Protein AF-C0BL81-F1 (afdb_monomer_lite)

pLDDT: mean 87.11, std 13.03, range [29.03, 98.69]

Secondary structure (DSSP, 8-state):
--GGGS--------------TT-EEEEE-SS-EEEEEEETTEEEEEETTEEEETTEEEE--SS--EEEE-TTSSEEEEEETTEEEEEETTTTEEEEEE----SGGGS-EEEEEE-SSSS-EEEEETT--EEEEE-SSSS-EEEEPP-SS--SEEEEETTTTEEEEEETTEEEEEETTTTEEEEEEE-SS-EEEEEEETTTTEEEEEETTSEEEEEETTSS-EEEEEE--SS-EEEEEE-SSSSEEEEEETTSEEEEEETTTTEEEEEEE-SSS--EEEEEEEGGGTEEEEEEE-SSSEEEEEEGGGSPP-HHHHHHHHHHHHHHHHTSPPTT--HHHHHHHS-HHHHHHHHHHHHHHHHHHHHHTT-----EEEEETTEEEEE-TTSPPEEEE-SS--S--TT-EEEEEEEEE-TTS-EEEEEEEEEETTEEEEEES-HHHHHHHHHHHHHHHHHHHHHHHHHHHHHHHHHHHHHHHTTTTTTEEEEEEEEEEEEE-TTS-EEEEEEEEEEEEEPPPTTSS--SSPPTT---GGG-HHHHHHHHHHHHHIIIIIGGG--TT-EEEEEEEEEE-S---SSPBP---TT--EEEEEEEETTEEEEEEE-TTT-B-SHHHHHHHHHHHHHHHHHHH--TTTTSEEEEEEEEEE-SS-SGGGS-EEEEEEE--TT--

Radius of gyration: 46.34 Å; chains: 1; bounding box: 91×60×132 Å

Foldseek 3Di:
DPPVVVPPDPPPPPLLPLPDLPDKDKDFEPFAFPDWEDDFQQIWTFGQQAIDRRRHGLDGAPGTKEKYAALVNQWIWMAGNQWIWIAGSPVSGTPDGDPPNPVCVVWAWDYWAALNRRQWIWTATPQQWIWIWGPPDPHTDIGTADDPDRFPDWYHANVVSWIFTDDFQATWTADRVVSDIGHADGHPFGFQEWDADNPQQWIWTWTQCQWIWIAGVRNPDTPDIDRDDRGTWNEWDDDNFAQWIWTWGQQQWIWIARNLQRDTPDIDRDAHGTKYWDKRDDPVVLWIWIWIHHRHRIIIIGGCSSPDGQLVSVLVVQLVVVLVVQLDQDDPHDPVNSPVCPDPVNNVVSSVVSSQVSQQVVVVSQFVQDWDWDDDQFWIWTDTPPADIDTAGDPDGDPDCVQKDWPDWTWDQDSSRGIHTAWTWIQDPVGIRIDGPPPVVVVVVSVVVVVVVVVVQVVLQVVLQVLQVVLQVVCVVVCVQVQKDKDKHKHWDFDADPVRDTFIKIKIKIWMFGDDDPVDNDTLFADPLDQQQVNRNRSVSRVVSVVVSCVPPVLVLLDFAWEKEKEKWFFDEPDFDPDARADPCPVHFAFQPWAAEVNHTGGDGDDRVRHHHGQQSSSQSNRVNSVVCPVPPDPSNVRYNYHYHYYYYYDPHDDRRRRIMMIMMMGIRSVVD

Sequence (673 aa):
MKLKYYALFFFTTISIKAISQEDYQKNKLESKINGAANYSYQMFFSAEEGVYYHKSLVQDSKTPANVQVSPLGTETIYIADGDVFIYDNYNFEVLLKDKIKLKLKEDPVVNIINNGDGSSYFILTKNGHLYKANTVKKDVEIVKLITSKPISLMAWNANKNLFVAANKNELFFYDPKKQEEIEGVILTENIISLSVNDKDFEILLGLENGELRVLNQSLNKTILSKRLSATPLTAVLVDPLDHYIYAGDTQGRLYTYDRLKENIYLDREIHDGAVTLNGIYQPNRGKKYLITTGNDNYYKVFNTSRLEPNYLRIVNIETTKIRENFVKIRLNESTVSYDKRVTFDNIKSLSEATRTVVVDSLAKTKSALKPELSLNDKSITLNIAPFPTAEIPLFTPLKSLDGVKLSSVHFQLEADNTFSISDAIFSSPKGEIKYSTDKKAMAAYEEEISLAISKEIANKEAEIKNTLSAIVEKLKSNGQLNGVELSATATLKKEKDQNGEDELNLYASFLSKGTQLITAMTSSDYPPGKYNFNEAPAAVTLIDFFLETTKTNLNEYLTPGRKVTFNITGGTDKSGIAKAISYKNEFGPFKNFPFYFQGELSGLNMDESTGITLNSQLGFMRTYGVRDYLENNTTLFNETNNTFVHFSEQADQVGPQFRTIKLELVIHGVDKL

Structure (mmCIF, N/CA/C/O backbone):
data_AF-C0BL81-F1
#
_entry.id   AF-C0BL81-F1
#
loop_
_atom_site.group_PDB
_atom_site.id
_atom_site.type_symbol
_atom_site.label_atom_id
_atom_site.label_alt_id
_atom_site.label_comp_id
_atom_site.label_asym_id
_atom_site.label_entity_id
_atom_site.label_seq_id
_atom_site.pdbx_PDB_ins_code
_atom_site.Cartn_x
_atom_site.Cartn_y
_atom_site.Cartn_z
_atom_site.occupancy
_atom_site.B_iso_or_equiv
_atom_site.auth_seq_id
_atom_site.auth_comp_id
_atom_site.auth_asym_id
_atom_site.auth_atom_id
_atom_site.pdbx_PDB_model_num
ATOM 1 N N . MET A 1 1 ? -17.358 23.735 5.886 1.00 34.22 1 MET A N 1
ATOM 2 C CA . MET A 1 1 ? -17.346 24.257 4.497 1.00 34.22 1 MET A CA 1
ATOM 3 C C . MET A 1 1 ? -17.815 23.137 3.570 1.00 34.22 1 MET A C 1
ATOM 5 O O . MET A 1 1 ? -17.276 22.045 3.659 1.00 34.22 1 MET A O 1
ATOM 9 N N . LYS A 1 2 ? -18.898 23.331 2.799 1.00 29.03 2 LYS A N 1
ATOM 10 C CA . LYS A 1 2 ? -19.585 22.254 2.052 1.00 29.03 2 LYS A CA 1
ATOM 11 C C . LYS A 1 2 ? -18.702 21.709 0.914 1.00 29.03 2 LYS A C 1
ATOM 13 O O . LYS A 1 2 ? -18.766 22.196 -0.208 1.00 29.03 2 LYS A O 1
ATOM 18 N N . LEU A 1 3 ? -17.935 20.658 1.216 1.00 32.38 3 LEU A N 1
ATOM 19 C CA . LEU A 1 3 ? -17.126 19.856 0.283 1.00 32.38 3 LEU A CA 1
ATOM 20 C C . LEU A 1 3 ? -17.974 19.142 -0.798 1.00 32.38 3 LEU A C 1
ATOM 22 O O . LEU A 1 3 ? -17.443 18.670 -1.797 1.00 32.38 3 LEU A O 1
ATOM 26 N N . LYS A 1 4 ? -19.309 19.120 -0.632 1.00 29.17 4 LYS A N 1
ATOM 27 C CA . LYS A 1 4 ? -20.283 18.468 -1.527 1.00 29.17 4 LYS A CA 1
ATOM 28 C C . LYS A 1 4 ? -20.257 18.952 -2.987 1.00 29.17 4 LYS A C 1
ATOM 30 O O . LYS A 1 4 ? -20.799 18.259 -3.836 1.00 29.17 4 LYS A O 1
ATOM 35 N N . TYR A 1 5 ? -19.637 20.093 -3.295 1.00 31.97 5 TYR A N 1
ATOM 36 C CA . TYR A 1 5 ? -19.626 20.648 -4.656 1.00 31.97 5 TYR A CA 1
ATOM 37 C C . TYR A 1 5 ? -18.406 20.273 -5.513 1.00 31.97 5 TYR A C 1
ATOM 39 O O . TYR A 1 5 ? -18.428 20.547 -6.707 1.00 31.97 5 TYR A O 1
ATOM 47 N N . TYR A 1 6 ? -17.378 19.614 -4.960 1.00 35.16 6 TYR A N 1
ATOM 48 C CA . TYR A 1 6 ? -16.231 19.127 -5.753 1.00 35.16 6 TYR A CA 1
ATOM 49 C C . TYR A 1 6 ? -16.319 17.637 -6.126 1.00 35.16 6 TYR A C 1
ATOM 51 O O . TYR A 1 6 ? -15.461 17.137 -6.843 1.00 35.16 6 TYR A O 1
ATOM 59 N N . ALA A 1 7 ? -17.372 16.937 -5.694 1.00 31.17 7 ALA A N 1
ATOM 60 C CA . ALA A 1 7 ? -17.584 15.510 -5.951 1.00 31.17 7 ALA A CA 1
ATOM 61 C C . ALA A 1 7 ? -18.467 15.222 -7.185 1.00 31.17 7 ALA A C 1
ATOM 63 O O . ALA A 1 7 ? -19.101 14.170 -7.256 1.00 31.17 7 ALA A O 1
ATOM 64 N N . LEU A 1 8 ? -18.561 16.150 -8.146 1.00 32.75 8 LEU A N 1
ATOM 65 C CA . LEU A 1 8 ? -19.380 15.962 -9.345 1.00 32.75 8 LEU A CA 1
ATOM 66 C C . LEU A 1 8 ? -18.491 15.672 -10.564 1.00 32.75 8 LEU A C 1
ATOM 68 O O . LEU A 1 8 ? -17.681 16.508 -10.950 1.00 32.75 8 LEU A O 1
ATOM 72 N N . PHE A 1 9 ? -18.715 14.495 -11.159 1.00 32.09 9 PHE A N 1
ATOM 73 C CA . PHE A 1 9 ? -18.068 13.904 -12.342 1.00 32.09 9 PHE A CA 1
ATOM 74 C C . PHE A 1 9 ? -16.713 13.202 -12.144 1.00 32.09 9 PHE A C 1
ATOM 76 O O . PHE A 1 9 ? -15.709 13.564 -12.745 1.00 32.09 9 PHE A O 1
ATOM 83 N N . PHE A 1 10 ? -16.732 12.073 -11.431 1.00 39.81 10 PHE A N 1
ATOM 84 C CA . PHE A 1 10 ? -15.852 10.939 -11.749 1.00 39.81 10 PHE A CA 1
ATOM 85 C C . PHE A 1 10 ? -16.704 9.708 -12.080 1.00 39.81 10 PHE A C 1
ATOM 87 O O . PHE A 1 10 ? -16.818 8.762 -11.312 1.00 39.81 10 PHE A O 1
ATOM 94 N N . PHE A 1 11 ? -17.342 9.747 -13.249 1.00 31.84 11 PHE A N 1
ATOM 95 C CA . PHE A 1 11 ? -17.766 8.545 -13.963 1.00 31.84 11 PHE A CA 1
ATOM 96 C C . PHE A 1 11 ? -16.969 8.496 -15.264 1.00 31.84 11 PHE A C 1
ATOM 98 O O . PHE A 1 11 ? -17.466 8.823 -16.337 1.00 31.84 11 PHE A O 1
ATOM 105 N N . THR A 1 12 ? -15.703 8.102 -15.176 1.00 31.53 12 THR A N 1
ATOM 106 C CA . THR A 1 12 ? -15.119 7.347 -16.278 1.00 31.53 12 THR A CA 1
ATOM 107 C C . THR A 1 12 ? -15.377 5.893 -15.942 1.00 31.53 12 THR A C 1
ATOM 109 O O . THR A 1 12 ? -14.805 5.330 -15.013 1.00 31.53 12 THR A O 1
ATOM 112 N N . THR A 1 13 ? -16.303 5.281 -16.674 1.00 30.77 13 THR A N 1
ATOM 113 C CA . THR A 1 13 ? -16.424 3.829 -16.753 1.00 30.77 13 THR A CA 1
ATOM 114 C C . THR A 1 13 ? -15.121 3.292 -17.340 1.00 30.77 13 THR A C 1
ATOM 116 O O . THR A 1 13 ? -15.028 3.016 -18.534 1.00 30.77 13 THR A O 1
ATOM 119 N N . ILE A 1 14 ? -14.080 3.173 -16.518 1.00 35.03 14 ILE A N 1
ATOM 120 C CA . ILE A 1 14 ? -12.955 2.306 -16.826 1.00 35.03 14 ILE A CA 1
ATOM 121 C C . ILE A 1 14 ? -13.472 0.912 -16.509 1.00 35.03 14 ILE A C 1
ATOM 123 O O . ILE A 1 14 ? -13.276 0.368 -15.427 1.00 35.03 14 ILE A O 1
ATOM 127 N N . SER A 1 15 ? -14.215 0.347 -17.455 1.00 30.30 15 SER A N 1
ATOM 128 C CA . SER A 1 15 ? -14.421 -1.088 -17.497 1.00 30.30 15 SER A CA 1
ATOM 129 C C . SER A 1 15 ? -13.041 -1.697 -17.732 1.00 30.30 15 SER A C 1
ATOM 131 O O . SER A 1 15 ? -12.622 -1.867 -18.877 1.00 30.30 15 SER A O 1
ATOM 133 N N . ILE A 1 16 ? -12.297 -1.980 -16.659 1.00 38.25 16 ILE A N 1
ATOM 134 C CA . ILE A 1 16 ? -11.111 -2.829 -16.730 1.00 38.25 16 ILE A CA 1
ATOM 135 C C . ILE A 1 16 ? -11.647 -4.238 -16.980 1.00 38.25 16 ILE A C 1
ATOM 137 O O . ILE A 1 16 ? -11.736 -5.068 -16.082 1.00 38.25 16 ILE A O 1
ATOM 141 N N . LYS A 1 17 ? -12.055 -4.526 -18.222 1.00 33.34 17 LYS A N 1
ATOM 142 C CA . LYS A 1 17 ? -11.943 -5.898 -18.696 1.00 33.34 17 LYS A CA 1
ATOM 143 C C . LYS A 1 17 ? -10.445 -6.150 -18.705 1.00 33.34 17 LYS A C 1
ATOM 145 O O . LYS A 1 17 ? -9.745 -5.617 -19.565 1.00 33.34 17 LYS A O 1
ATOM 150 N N . ALA A 1 18 ? -9.965 -6.873 -17.696 1.00 34.56 18 ALA A N 1
ATOM 151 C CA . ALA A 1 18 ? -8.647 -7.473 -17.714 1.00 34.56 18 ALA A CA 1
ATOM 152 C C . ALA A 1 18 ? -8.612 -8.382 -18.945 1.00 34.56 18 ALA A C 1
ATOM 154 O O . ALA A 1 18 ? -9.089 -9.510 -18.921 1.00 34.56 18 ALA A O 1
ATOM 155 N N . ILE A 1 19 ? -8.169 -7.830 -20.068 1.00 38.59 19 ILE A N 1
ATOM 156 C CA . ILE A 1 19 ? -7.766 -8.634 -21.205 1.00 38.59 19 ILE A CA 1
ATOM 157 C C . ILE A 1 19 ? -6.298 -8.875 -20.928 1.00 38.59 19 ILE A C 1
ATOM 159 O O . ILE A 1 19 ? -5.520 -7.919 -20.840 1.00 38.59 19 ILE A O 1
ATOM 163 N N . SER A 1 20 ? -5.985 -10.138 -20.672 1.00 46.28 20 SER A N 1
ATOM 164 C CA . SER A 1 20 ? -4.640 -10.612 -20.403 1.00 46.28 20 SER A CA 1
ATOM 165 C C . SER A 1 20 ? -3.685 -10.109 -21.491 1.00 46.28 20 SER A C 1
ATOM 167 O O . SER A 1 20 ? -4.079 -9.832 -22.628 1.00 46.28 20 SER A O 1
ATOM 169 N N . GLN A 1 21 ? -2.395 -10.026 -21.167 1.00 52.06 21 GLN A N 1
ATOM 170 C CA . GLN A 1 21 ? -1.319 -9.779 -22.138 1.00 52.06 21 GLN A CA 1
ATOM 171 C C . GLN A 1 21 ? -1.241 -10.885 -23.228 1.00 52.06 21 GLN A C 1
ATOM 173 O O . GLN A 1 21 ? -0.285 -10.939 -23.990 1.00 52.06 21 GLN A O 1
ATOM 178 N N . GLU A 1 22 ? -2.222 -11.790 -23.314 1.00 54.94 22 GLU A N 1
ATOM 179 C CA . GLU A 1 22 ? -2.262 -12.912 -24.249 1.00 54.94 22 GLU A CA 1
ATOM 180 C C . GLU A 1 22 ? -2.632 -12.502 -25.678 1.00 54.94 22 GLU A C 1
ATOM 182 O O . GLU A 1 22 ? -2.241 -13.200 -26.613 1.00 54.94 22 GLU A O 1
ATOM 187 N N . ASP A 1 23 ? -3.301 -11.361 -25.866 1.00 67.50 23 ASP A N 1
ATOM 188 C CA . ASP A 1 23 ? -3.628 -10.835 -27.193 1.00 67.50 23 ASP A CA 1
ATOM 189 C C . ASP A 1 23 ? -2.434 -10.061 -27.773 1.00 67.50 23 ASP A C 1
ATOM 191 O O . ASP A 1 23 ? -2.264 -8.859 -27.532 1.00 67.50 23 ASP A O 1
ATOM 195 N N . TYR A 1 24 ? -1.607 -10.743 -28.569 1.00 79.50 24 TYR A N 1
ATOM 196 C CA . TYR A 1 24 ? -0.565 -10.106 -29.374 1.00 79.50 24 TYR A CA 1
ATOM 197 C C . TYR A 1 24 ? -0.865 -10.187 -30.868 1.00 79.50 24 TYR A C 1
ATOM 199 O O . TYR A 1 24 ? -1.422 -11.160 -31.376 1.00 79.50 24 TYR A O 1
ATOM 207 N N . GLN A 1 25 ? -0.437 -9.163 -31.604 1.00 87.19 25 GLN A N 1
ATOM 208 C CA . GLN A 1 25 ? -0.444 -9.205 -33.063 1.00 87.19 25 GLN A CA 1
ATOM 209 C C . GLN A 1 25 ? 0.851 -9.843 -33.562 1.00 87.19 25 GLN A C 1
ATOM 211 O O . GLN A 1 25 ? 1.934 -9.300 -33.336 1.00 87.19 25 GLN A O 1
ATOM 216 N N . LYS A 1 26 ? 0.737 -10.987 -34.247 1.00 90.31 26 LYS A N 1
ATOM 217 C CA . LYS A 1 26 ? 1.854 -11.675 -34.907 1.00 90.31 26 LYS A CA 1
ATOM 218 C C . LYS A 1 26 ? 2.019 -11.151 -36.329 1.00 90.31 26 LYS A C 1
ATOM 220 O O . LYS A 1 26 ? 1.076 -11.188 -37.117 1.00 90.31 26 LYS A O 1
ATOM 225 N N . ASN A 1 27 ? 3.219 -10.707 -36.674 1.00 91.81 27 ASN A N 1
ATOM 226 C CA . ASN A 1 27 ? 3.539 -10.205 -38.005 1.00 91.81 27 ASN A CA 1
ATOM 227 C C . ASN A 1 27 ? 4.758 -10.935 -38.556 1.00 91.81 27 ASN A C 1
ATOM 229 O O . ASN A 1 27 ? 5.714 -11.152 -37.823 1.00 91.81 27 ASN A O 1
ATOM 233 N N . LYS A 1 28 ? 4.698 -11.321 -39.832 1.00 93.56 28 LYS A N 1
ATOM 234 C CA . LYS A 1 28 ? 5.747 -12.070 -40.528 1.00 93.56 28 LYS A CA 1
ATOM 235 C C . LYS A 1 28 ? 6.557 -11.144 -41.437 1.00 93.56 28 LYS A C 1
ATOM 237 O O . LYS A 1 28 ? 5.942 -10.321 -42.119 1.00 93.56 28 LYS A O 1
ATOM 242 N N . LEU A 1 29 ? 7.876 -11.320 -41.460 1.00 92.56 29 LEU A N 1
ATOM 243 C CA . LEU A 1 29 ? 8.799 -10.777 -42.461 1.00 92.56 29 LEU A CA 1
ATOM 244 C C . LEU A 1 29 ? 9.296 -11.894 -43.389 1.00 92.56 29 LEU A C 1
ATOM 246 O O . LEU A 1 29 ? 9.114 -13.082 -43.111 1.00 92.56 29 LEU A O 1
ATOM 250 N N . GLU A 1 30 ? 9.903 -11.518 -44.511 1.00 92.12 30 GLU A N 1
ATOM 251 C CA . GLU A 1 30 ? 10.485 -12.486 -45.452 1.00 92.12 30 GLU A CA 1
ATOM 252 C C . GLU A 1 30 ? 11.799 -13.072 -44.917 1.00 92.12 30 GLU A C 1
ATOM 254 O O . GLU A 1 30 ? 12.045 -14.264 -45.087 1.00 92.12 30 GLU A O 1
ATOM 259 N N . SER A 1 31 ? 12.555 -12.280 -44.152 1.00 92.31 31 SER A N 1
ATOM 260 C CA . SER A 1 31 ? 13.802 -12.674 -43.490 1.00 92.31 31 SER A CA 1
ATOM 261 C C . SER A 1 31 ? 13.634 -12.863 -41.978 1.00 92.31 31 SER A C 1
ATOM 263 O O . SER A 1 31 ? 12.756 -12.261 -41.352 1.00 92.31 31 SER A O 1
ATOM 265 N N . LYS A 1 32 ? 14.520 -13.664 -41.369 1.00 92.75 32 LYS A N 1
ATOM 266 C CA . LYS A 1 32 ? 14.652 -13.745 -39.906 1.00 92.75 32 LYS A CA 1
ATOM 267 C C . LYS A 1 32 ? 15.085 -12.414 -39.311 1.00 92.75 32 LYS A C 1
ATOM 269 O O . LYS A 1 32 ? 15.870 -11.693 -39.931 1.00 92.75 32 LYS A O 1
ATOM 274 N N . ILE A 1 33 ? 14.566 -12.114 -38.125 1.00 92.19 33 ILE A N 1
ATOM 275 C CA . ILE A 1 33 ? 14.771 -10.853 -37.420 1.00 92.19 33 ILE A CA 1
ATOM 276 C C . ILE A 1 33 ? 15.876 -11.031 -36.383 1.00 92.19 33 ILE A C 1
ATOM 278 O O . ILE A 1 33 ? 15.810 -11.904 -35.531 1.00 92.19 33 ILE A O 1
ATOM 282 N N . ASN A 1 34 ? 16.874 -10.159 -36.422 1.00 85.81 34 ASN A N 1
ATOM 283 C CA . ASN A 1 34 ? 17.996 -10.173 -35.482 1.00 85.81 34 ASN A CA 1
ATOM 284 C C . ASN A 1 34 ? 17.893 -9.054 -34.438 1.00 85.81 34 ASN A C 1
ATOM 286 O O . ASN A 1 34 ? 18.590 -9.070 -33.428 1.00 85.81 34 ASN A O 1
ATOM 290 N N . GLY A 1 35 ? 17.029 -8.067 -34.673 1.00 87.88 35 GLY A N 1
ATOM 291 C CA . GLY A 1 35 ? 16.770 -6.984 -33.736 1.00 87.88 35 GLY A CA 1
ATOM 292 C C . GLY A 1 35 ? 15.770 -5.977 -34.283 1.00 87.88 35 GLY A C 1
ATOM 293 O O . GLY A 1 35 ? 15.361 -6.034 -35.445 1.00 87.88 35 GLY A O 1
ATOM 294 N N . ALA A 1 36 ? 15.387 -5.027 -33.441 1.00 91.12 36 ALA A N 1
ATOM 295 C CA . ALA A 1 36 ? 14.525 -3.923 -33.828 1.00 91.12 36 ALA A CA 1
ATOM 296 C C . ALA A 1 36 ? 14.987 -2.631 -33.158 1.00 91.12 36 ALA A C 1
ATOM 298 O O . ALA A 1 36 ? 15.545 -2.671 -32.062 1.00 91.12 36 ALA A O 1
ATOM 299 N N . ALA A 1 37 ? 14.711 -1.511 -33.816 1.00 92.25 37 ALA A N 1
ATOM 300 C CA . ALA A 1 37 ? 14.870 -0.175 -33.267 1.00 92.25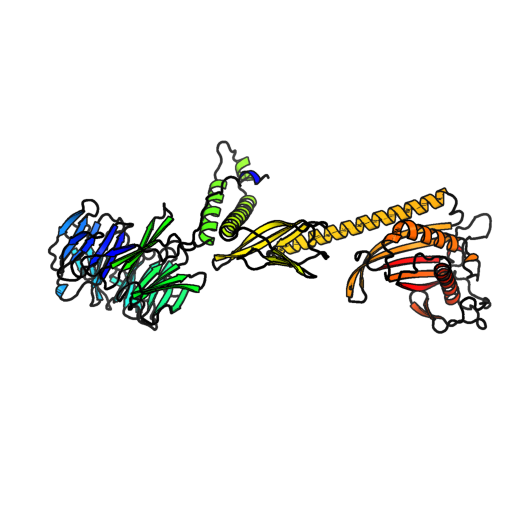 37 ALA A CA 1
ATOM 301 C C . ALA A 1 37 ? 13.640 0.661 -33.617 1.00 92.25 37 ALA A C 1
ATOM 303 O O . ALA A 1 37 ? 13.026 0.477 -34.676 1.00 92.25 37 ALA A O 1
ATOM 304 N N . ASN A 1 38 ? 13.263 1.578 -32.726 1.00 91.81 38 ASN A N 1
ATOM 305 C CA . ASN A 1 38 ? 12.052 2.355 -32.925 1.00 91.81 38 ASN A CA 1
ATOM 306 C C . ASN A 1 38 ? 12.078 3.753 -32.321 1.00 91.81 38 ASN A C 1
ATOM 308 O O . ASN A 1 38 ? 12.670 3.999 -31.274 1.00 91.81 38 ASN A O 1
ATOM 312 N N . TYR A 1 39 ? 11.312 4.638 -32.956 1.00 89.00 39 TYR A N 1
ATOM 313 C CA . TYR A 1 39 ? 10.798 5.854 -32.340 1.00 89.00 39 TYR A CA 1
ATOM 314 C C . TYR A 1 39 ? 9.277 5.847 -32.448 1.00 89.00 39 TYR A C 1
ATOM 316 O O . TYR A 1 39 ? 8.704 5.881 -33.539 1.00 89.00 39 TYR A O 1
ATOM 324 N N . SER A 1 40 ? 8.589 5.785 -31.307 1.00 85.62 40 SER A N 1
ATOM 325 C CA . SER A 1 40 ? 7.138 5.577 -31.290 1.00 85.62 40 SER A CA 1
ATOM 326 C C . SER A 1 40 ? 6.753 4.382 -32.190 1.00 85.62 40 SER A C 1
ATOM 328 O O . SER A 1 40 ? 7.296 3.298 -31.998 1.00 85.62 40 SER A O 1
ATOM 330 N N . TYR A 1 41 ? 5.850 4.560 -33.160 1.00 86.12 41 TYR A N 1
ATOM 331 C CA . TYR A 1 41 ? 5.444 3.516 -34.110 1.00 86.12 41 TYR A CA 1
ATOM 332 C C . TYR A 1 41 ? 6.340 3.368 -35.342 1.00 86.12 41 TYR A C 1
ATOM 334 O O . TYR A 1 41 ? 6.073 2.483 -36.149 1.00 86.12 41 TYR A O 1
ATOM 342 N N . GLN A 1 42 ? 7.365 4.201 -35.524 1.00 88.56 42 GLN A N 1
ATOM 343 C CA . GLN A 1 42 ? 8.314 4.012 -36.619 1.00 88.56 42 GLN A CA 1
ATOM 344 C C . GLN A 1 42 ? 9.228 2.842 -36.263 1.00 88.56 42 GLN A C 1
ATOM 346 O O . GLN A 1 42 ? 10.160 2.991 -35.475 1.00 88.56 42 GLN A O 1
ATOM 351 N N . MET A 1 43 ? 8.896 1.672 -36.804 1.00 91.06 43 MET A N 1
ATOM 352 C CA . MET A 1 43 ? 9.549 0.408 -36.487 1.00 91.06 43 MET A CA 1
ATOM 353 C C . MET A 1 43 ? 10.472 -0.016 -37.617 1.00 91.06 43 MET A C 1
ATOM 355 O O . MET A 1 43 ? 9.998 -0.321 -38.715 1.00 91.06 43 MET A O 1
ATOM 359 N N . PHE A 1 44 ? 11.760 -0.110 -37.306 1.00 94.69 44 PHE A N 1
ATOM 360 C CA . PHE A 1 44 ? 12.746 -0.713 -38.185 1.00 94.69 44 PHE A CA 1
ATOM 361 C C . PHE A 1 44 ? 13.232 -2.038 -37.608 1.00 94.69 44 PHE A C 1
ATOM 363 O O . PHE A 1 44 ? 13.465 -2.160 -36.404 1.00 94.69 44 PHE A O 1
ATOM 370 N N . PHE A 1 45 ? 13.385 -3.030 -38.478 1.00 94.25 45 PHE A N 1
ATOM 371 C CA . PHE A 1 45 ? 13.869 -4.358 -38.131 1.00 94.25 45 PHE A CA 1
ATOM 372 C C . PHE A 1 45 ? 15.193 -4.628 -38.836 1.00 94.25 45 PHE A C 1
ATOM 374 O O . PHE A 1 45 ? 15.302 -4.494 -40.056 1.00 94.25 45 PHE A O 1
ATOM 381 N N . SER A 1 46 ? 16.176 -5.033 -38.039 1.00 92.50 46 SER A N 1
ATOM 382 C CA . SER A 1 46 ? 17.417 -5.647 -38.496 1.00 92.50 46 SER A CA 1
ATOM 383 C C . SER A 1 46 ? 17.127 -7.101 -38.839 1.00 92.50 46 SER A C 1
ATOM 385 O O . SER A 1 46 ? 16.674 -7.844 -37.966 1.00 92.50 46 SER A O 1
ATOM 387 N N . ALA A 1 47 ? 17.397 -7.524 -40.067 1.00 92.44 47 ALA A N 1
ATOM 388 C CA . ALA A 1 47 ? 17.162 -8.890 -40.515 1.00 92.44 47 ALA A CA 1
ATOM 389 C C . ALA A 1 47 ? 18.444 -9.524 -41.087 1.00 92.44 47 ALA A C 1
ATOM 391 O O . ALA A 1 47 ? 19.434 -8.831 -41.333 1.00 92.44 47 ALA A O 1
ATOM 392 N N . GLU A 1 48 ? 18.450 -10.850 -41.254 1.00 90.38 48 GLU A N 1
ATOM 393 C CA . GLU A 1 48 ? 19.551 -11.568 -41.924 1.00 90.38 48 GLU A CA 1
ATOM 394 C C . GLU A 1 48 ? 19.756 -11.078 -43.366 1.00 90.38 48 GLU A C 1
ATOM 396 O O . GLU A 1 48 ? 20.894 -10.858 -43.775 1.00 90.38 48 GLU A O 1
ATOM 401 N N . GLU A 1 49 ? 18.657 -10.837 -44.084 1.00 90.94 49 GLU A N 1
ATOM 402 C CA . GLU A 1 49 ? 18.625 -10.393 -45.482 1.00 90.94 49 GLU A CA 1
ATOM 403 C C . GLU A 1 49 ? 18.074 -8.959 -45.589 1.00 90.94 49 GLU A C 1
ATOM 405 O O . GLU A 1 49 ? 17.089 -8.689 -46.278 1.00 90.94 49 GLU A O 1
ATOM 410 N N . GLY A 1 50 ? 18.656 -8.024 -44.827 1.00 93.06 50 GLY A N 1
ATOM 411 C CA . GLY A 1 50 ? 18.402 -6.590 -45.002 1.00 93.06 50 GLY A CA 1
ATOM 412 C C . GLY A 1 50 ? 17.759 -5.844 -43.832 1.00 93.06 50 GLY A C 1
ATOM 413 O O . GLY A 1 50 ? 17.757 -6.285 -42.683 1.00 93.06 50 GLY A O 1
ATOM 414 N N . VAL A 1 51 ? 17.240 -4.655 -44.141 1.00 94.50 51 VAL A N 1
ATOM 415 C CA . VAL A 1 51 ? 16.558 -3.742 -43.215 1.00 94.50 51 VAL A CA 1
ATOM 416 C C . VAL A 1 51 ? 15.117 -3.573 -43.660 1.00 94.50 51 VAL A C 1
ATOM 418 O O . VAL A 1 51 ? 14.856 -3.274 -44.826 1.00 94.50 51 VAL A O 1
ATOM 421 N N . TYR A 1 52 ? 14.182 -3.711 -42.724 1.00 94.19 52 TYR A N 1
ATOM 422 C CA . TYR A 1 52 ? 12.752 -3.576 -42.990 1.00 94.19 52 TYR A CA 1
ATOM 423 C C . TYR A 1 52 ? 12.165 -2.403 -42.211 1.00 94.19 52 TYR A C 1
ATOM 425 O O . TYR A 1 52 ? 12.454 -2.241 -41.029 1.00 94.19 52 TYR A O 1
ATOM 433 N N . TYR A 1 53 ? 11.287 -1.632 -42.848 1.00 92.38 53 TYR A N 1
ATOM 434 C CA . TYR A 1 53 ? 10.374 -0.706 -42.185 1.00 92.38 53 TYR A CA 1
ATOM 435 C C . TYR A 1 53 ? 8.993 -1.354 -42.126 1.00 92.38 53 TYR A C 1
ATOM 437 O O . TYR A 1 53 ? 8.346 -1.575 -43.154 1.00 92.38 53 TYR A O 1
ATOM 445 N N . HIS A 1 54 ? 8.541 -1.713 -40.925 1.00 88.50 54 HIS A N 1
ATOM 446 C CA . HIS A 1 54 ? 7.446 -2.671 -40.756 1.00 88.50 54 HIS A CA 1
ATOM 447 C C . HIS A 1 54 ? 7.659 -3.932 -41.613 1.00 88.50 54 HIS A C 1
ATOM 449 O O . HIS A 1 54 ? 8.567 -4.702 -41.333 1.00 88.50 54 HIS A O 1
ATOM 455 N N . LYS A 1 55 ? 6.824 -4.153 -42.637 1.00 88.94 55 LYS A N 1
ATOM 456 C CA . LYS A 1 55 ? 6.896 -5.309 -43.549 1.00 88.94 55 LYS A CA 1
ATOM 457 C C . LYS A 1 55 ? 7.593 -4.990 -44.871 1.00 88.94 55 LYS A C 1
ATOM 459 O O . LYS A 1 55 ? 7.784 -5.891 -45.676 1.00 88.94 55 LYS A O 1
ATOM 464 N N . SER A 1 56 ? 7.936 -3.727 -45.104 1.00 90.62 56 SER A N 1
ATOM 465 C CA . SER A 1 56 ? 8.529 -3.270 -46.355 1.00 90.62 56 SER A CA 1
ATOM 466 C C . SER A 1 56 ? 10.045 -3.364 -46.274 1.00 90.62 56 SER A C 1
ATOM 468 O O . SER A 1 56 ? 10.642 -2.805 -45.354 1.00 90.62 56 SER A O 1
ATOM 470 N N . LEU A 1 57 ? 10.665 -4.040 -47.238 1.00 92.38 57 LEU A N 1
ATOM 471 C CA . LEU A 1 57 ? 12.117 -4.056 -47.378 1.00 92.38 57 LEU A CA 1
ATOM 472 C C . LEU A 1 57 ? 12.605 -2.654 -47.773 1.00 92.38 57 LEU A C 1
ATOM 474 O O . LEU A 1 57 ? 12.169 -2.103 -48.782 1.00 92.38 57 LEU A O 1
ATOM 478 N N . VAL A 1 58 ? 13.491 -2.082 -46.961 1.00 91.75 58 VAL A N 1
ATOM 479 C CA . VAL A 1 58 ? 14.118 -0.767 -47.181 1.00 91.75 58 VAL A CA 1
ATOM 480 C C . VAL A 1 58 ? 15.464 -0.930 -47.879 1.00 91.75 58 VAL A C 1
ATOM 482 O O . VAL A 1 58 ? 15.785 -0.182 -48.798 1.00 91.75 58 VAL A O 1
ATOM 485 N N . GLN A 1 59 ? 16.245 -1.926 -47.460 1.00 91.62 59 GLN A N 1
ATOM 486 C CA . GLN A 1 59 ? 17.561 -2.216 -48.015 1.00 91.62 59 GLN A CA 1
ATOM 487 C C . GLN A 1 59 ? 17.813 -3.720 -47.969 1.00 91.62 59 GLN A C 1
ATOM 489 O O . GLN A 1 59 ? 17.782 -4.301 -46.890 1.00 91.62 59 GLN A O 1
ATOM 494 N N . ASP A 1 60 ? 18.113 -4.326 -49.115 1.00 92.06 60 ASP A N 1
ATOM 495 C CA . ASP A 1 60 ? 18.615 -5.703 -49.196 1.00 92.06 60 ASP A CA 1
ATOM 496 C C . ASP A 1 60 ? 20.075 -5.784 -48.713 1.00 92.06 60 ASP A C 1
ATOM 498 O O . ASP A 1 60 ? 20.836 -4.824 -48.878 1.00 92.06 60 ASP A O 1
ATOM 502 N N . SER A 1 61 ? 20.465 -6.909 -48.117 1.00 89.75 61 SER A N 1
ATOM 503 C CA . SER A 1 61 ? 21.804 -7.132 -47.561 1.00 89.75 61 SER A CA 1
ATOM 504 C C . SER A 1 61 ? 22.165 -8.613 -47.600 1.00 89.75 61 SER A C 1
ATOM 506 O O . SER A 1 61 ? 21.324 -9.470 -47.348 1.00 89.75 61 SER A O 1
ATOM 508 N N . LYS A 1 62 ? 23.437 -8.928 -47.855 1.00 87.81 62 LYS A N 1
ATOM 509 C CA . LYS A 1 62 ? 23.968 -10.305 -47.811 1.00 87.81 62 LYS A CA 1
ATOM 510 C C . LYS A 1 62 ? 24.454 -10.704 -46.424 1.00 87.81 62 LYS A C 1
ATOM 512 O O . LYS A 1 62 ? 24.691 -11.884 -46.170 1.00 87.81 62 LYS A O 1
ATOM 517 N N . THR A 1 63 ? 24.677 -9.725 -45.555 1.00 84.88 63 THR A N 1
ATOM 518 C CA . THR A 1 63 ? 25.023 -9.932 -44.147 1.00 84.88 63 THR A CA 1
ATOM 519 C C . THR A 1 63 ? 23.941 -9.363 -43.235 1.00 84.88 63 THR A C 1
ATOM 521 O O . THR A 1 63 ? 23.305 -8.380 -43.625 1.00 84.88 63 THR A O 1
ATOM 524 N N . PRO A 1 64 ? 23.795 -9.875 -41.997 1.00 86.50 64 PRO A N 1
ATOM 525 C CA . PRO A 1 64 ? 22.904 -9.283 -41.008 1.00 86.50 64 PRO A CA 1
ATOM 526 C C . PRO A 1 64 ? 23.095 -7.770 -40.905 1.00 86.50 64 PRO A C 1
ATOM 528 O O . PRO A 1 64 ? 24.220 -7.297 -40.731 1.00 86.50 64 PRO A O 1
ATOM 531 N N . ALA A 1 65 ? 22.001 -7.026 -41.046 1.00 90.31 65 ALA A N 1
ATOM 532 C CA . ALA A 1 65 ? 22.028 -5.578 -40.910 1.00 90.31 65 ALA A CA 1
ATOM 533 C C . ALA A 1 65 ? 21.890 -5.161 -39.439 1.00 90.31 65 ALA A C 1
ATOM 535 O O . ALA A 1 65 ? 21.363 -5.908 -38.614 1.00 90.31 65 ALA A O 1
ATOM 536 N N . ASN A 1 66 ? 22.320 -3.944 -39.112 1.00 91.44 66 ASN A N 1
ATOM 537 C CA . ASN A 1 66 ? 22.055 -3.317 -37.816 1.00 91.44 66 ASN A CA 1
ATOM 538 C C . ASN A 1 66 ? 21.418 -1.953 -38.031 1.00 91.44 66 ASN A C 1
ATOM 540 O O . ASN A 1 66 ? 21.882 -1.192 -38.874 1.00 91.44 66 ASN A O 1
ATOM 544 N N . VAL A 1 67 ? 20.385 -1.636 -37.256 1.00 94.00 67 VAL A N 1
ATOM 545 C CA . VAL A 1 67 ? 19.603 -0.408 -37.401 1.00 94.00 67 VAL A CA 1
ATOM 546 C C . VAL A 1 67 ? 19.470 0.320 -36.073 1.00 94.00 67 VAL A C 1
ATOM 548 O O . VAL A 1 67 ? 19.344 -0.315 -35.029 1.00 94.00 67 VAL A O 1
ATOM 551 N N . GLN A 1 68 ? 19.471 1.650 -36.126 1.00 93.56 68 GLN A N 1
ATOM 552 C CA . GLN A 1 68 ? 19.114 2.509 -35.008 1.00 93.56 68 GLN A CA 1
ATOM 553 C C . GLN A 1 68 ? 18.322 3.718 -35.499 1.00 93.56 68 GLN A C 1
ATOM 555 O O . GLN A 1 68 ? 18.735 4.432 -36.413 1.00 93.56 68 GLN A O 1
ATOM 560 N N . VAL A 1 69 ? 17.182 3.966 -34.860 1.00 92.62 69 VAL A N 1
ATOM 561 C CA . VAL A 1 69 ? 16.335 5.128 -35.153 1.00 92.62 69 VAL A CA 1
ATOM 562 C C . VAL A 1 69 ? 16.826 6.331 -34.345 1.00 92.62 69 VAL A C 1
ATOM 564 O O . VAL A 1 69 ? 17.267 6.186 -33.198 1.00 92.62 69 VAL A O 1
ATOM 567 N N . SER A 1 70 ? 16.776 7.526 -34.937 1.00 89.94 70 SER A N 1
ATOM 568 C CA . SER A 1 70 ? 17.140 8.756 -34.236 1.00 89.94 70 SER A CA 1
ATOM 569 C C . SER A 1 70 ? 16.185 9.027 -33.061 1.00 89.94 70 SER A C 1
ATOM 571 O O . SER A 1 70 ? 15.008 8.658 -33.121 1.00 89.94 70 SER A O 1
ATOM 573 N N . PRO A 1 71 ? 16.627 9.720 -31.995 1.00 87.88 71 PRO A N 1
ATOM 574 C CA . PRO A 1 71 ? 15.761 10.072 -30.863 1.00 87.88 71 PRO A CA 1
ATOM 575 C C . PRO A 1 71 ? 14.533 10.915 -31.224 1.00 87.88 71 PRO A C 1
ATOM 577 O O . PRO A 1 71 ? 13.609 11.012 -30.422 1.00 87.88 71 PRO A O 1
ATOM 580 N N . LEU A 1 72 ? 14.522 11.536 -32.409 1.00 86.69 72 LEU A N 1
ATOM 581 C CA . LEU A 1 72 ? 13.395 12.309 -32.933 1.00 86.69 72 LEU A CA 1
ATOM 582 C C . LEU A 1 72 ? 12.555 11.531 -33.957 1.00 86.69 72 LEU A C 1
ATOM 584 O O . LEU A 1 72 ? 11.545 12.050 -34.429 1.00 86.69 72 LEU A O 1
ATOM 588 N N . GLY A 1 73 ? 12.978 10.324 -34.343 1.00 88.75 73 GLY A N 1
ATOM 589 C CA . GLY A 1 73 ? 12.313 9.517 -35.365 1.00 88.75 73 GLY A CA 1
ATOM 590 C C . GLY A 1 73 ? 12.402 10.078 -36.783 1.00 88.75 73 GLY A C 1
ATOM 591 O O . GLY A 1 73 ? 11.768 9.565 -37.700 1.00 88.75 73 GLY A O 1
ATOM 592 N N . THR A 1 74 ? 13.171 11.140 -36.999 1.00 88.19 74 THR A N 1
ATOM 593 C CA . THR A 1 74 ? 13.280 11.796 -38.307 1.00 88.19 74 THR A CA 1
ATOM 594 C C . THR A 1 74 ? 14.141 11.008 -39.284 1.00 88.19 74 THR A C 1
ATOM 596 O O . THR A 1 74 ? 13.901 11.038 -40.485 1.00 88.19 74 THR A O 1
ATOM 599 N N . GLU A 1 75 ? 15.126 10.285 -38.762 1.00 89.50 75 GLU A N 1
ATOM 600 C CA . GLU A 1 75 ? 16.136 9.590 -39.545 1.00 89.50 75 GLU A CA 1
ATOM 601 C C . GLU A 1 75 ? 16.438 8.235 -38.915 1.00 89.50 75 GLU A C 1
ATOM 603 O O . GLU A 1 75 ? 16.250 8.024 -37.711 1.00 89.50 75 GLU A O 1
ATOM 608 N N . THR A 1 76 ? 16.946 7.327 -39.734 1.00 91.50 76 THR A N 1
ATOM 609 C CA . THR A 1 76 ? 17.405 6.011 -39.309 1.00 91.50 76 THR A CA 1
ATOM 610 C C . THR A 1 76 ? 18.802 5.777 -39.854 1.00 91.50 76 THR A C 1
ATOM 612 O O . THR A 1 76 ? 19.026 5.894 -41.057 1.00 91.50 76 THR A O 1
ATOM 615 N N . ILE A 1 77 ? 19.740 5.428 -38.973 1.00 90.19 77 ILE A N 1
ATOM 616 C CA . ILE A 1 77 ? 21.055 4.941 -39.381 1.00 90.19 77 ILE A CA 1
ATOM 617 C C . ILE A 1 77 ? 21.010 3.418 -39.449 1.00 90.19 77 ILE A C 1
ATOM 619 O O . ILE A 1 77 ? 20.486 2.761 -38.546 1.00 90.19 77 ILE A O 1
ATOM 623 N N . TYR A 1 78 ? 21.571 2.842 -40.503 1.00 91.31 78 TYR A N 1
ATOM 624 C CA . TYR A 1 78 ? 21.781 1.403 -40.556 1.00 91.31 78 TYR A CA 1
ATOM 625 C C . TYR A 1 78 ? 23.086 1.036 -41.243 1.00 91.31 78 TYR A C 1
ATOM 627 O O . TYR A 1 78 ? 23.648 1.804 -42.022 1.00 91.31 78 TYR A O 1
ATOM 635 N N . ILE A 1 79 ? 23.571 -0.158 -40.922 1.00 89.06 79 ILE A N 1
ATOM 636 C CA . ILE A 1 79 ? 24.769 -0.749 -41.503 1.00 89.06 79 ILE A CA 1
ATOM 637 C C . ILE A 1 79 ? 24.361 -2.054 -42.173 1.00 89.06 79 ILE A C 1
ATOM 639 O O . ILE A 1 79 ? 23.781 -2.924 -41.525 1.00 89.06 79 ILE A O 1
ATOM 643 N N . ALA A 1 80 ? 24.652 -2.166 -43.466 1.00 87.19 80 ALA A N 1
ATOM 644 C CA . ALA A 1 80 ? 24.339 -3.323 -44.300 1.00 87.19 80 ALA A CA 1
ATOM 645 C C . ALA A 1 80 ? 25.514 -3.585 -45.249 1.00 87.19 80 ALA A C 1
ATOM 647 O O . ALA A 1 80 ? 26.080 -2.646 -45.803 1.00 87.19 80 ALA A O 1
ATOM 648 N N . ASP A 1 81 ? 25.930 -4.846 -45.389 1.00 83.94 81 ASP A N 1
ATOM 649 C CA . ASP A 1 81 ? 27.097 -5.262 -46.187 1.00 83.94 81 ASP A CA 1
ATOM 650 C C . ASP A 1 81 ? 28.417 -4.507 -45.889 1.00 83.94 81 ASP A C 1
ATOM 652 O O . ASP A 1 81 ? 29.343 -4.473 -46.707 1.00 83.94 81 ASP A O 1
ATOM 656 N N . GLY A 1 82 ? 28.532 -3.934 -44.686 1.00 77.88 82 GLY A N 1
ATOM 657 C CA . GLY A 1 82 ? 29.669 -3.117 -44.254 1.00 77.88 82 GLY A CA 1
ATOM 658 C C . GLY A 1 82 ? 29.619 -1.650 -44.697 1.00 77.88 82 GLY A C 1
ATOM 659 O O . GLY A 1 82 ? 30.548 -0.915 -44.374 1.00 77.88 82 GLY A O 1
ATOM 660 N N . ASP A 1 83 ? 28.563 -1.219 -45.385 1.00 80.56 83 ASP A N 1
ATOM 661 C CA . ASP A 1 83 ? 28.317 0.179 -45.747 1.00 80.56 83 ASP A CA 1
ATOM 662 C C . ASP A 1 83 ? 27.387 0.845 -44.714 1.00 80.56 83 ASP A C 1
ATOM 664 O O . ASP A 1 83 ? 26.532 0.184 -44.116 1.00 80.56 83 ASP A O 1
ATOM 668 N N . VAL A 1 84 ? 27.542 2.158 -44.508 1.00 84.50 84 VAL A N 1
ATOM 669 C CA . VAL A 1 84 ? 26.700 2.958 -43.600 1.00 84.50 84 VAL A CA 1
ATOM 670 C C . VAL A 1 84 ? 25.700 3.779 -44.396 1.00 84.50 84 VAL A C 1
ATOM 672 O O . VAL A 1 84 ? 26.051 4.442 -45.372 1.00 84.50 84 VAL A O 1
ATOM 675 N N . PHE A 1 85 ? 24.457 3.772 -43.933 1.00 86.44 85 PHE A N 1
ATOM 676 C CA . PHE A 1 85 ? 23.348 4.458 -44.570 1.00 86.44 85 PHE A CA 1
ATOM 677 C C . PHE A 1 85 ? 22.632 5.364 -43.577 1.00 86.44 85 PHE A C 1
ATOM 679 O O . PHE A 1 85 ? 22.470 5.008 -42.408 1.00 86.44 85 PHE A O 1
ATOM 686 N N . ILE A 1 86 ? 22.161 6.507 -44.073 1.00 87.56 86 ILE A N 1
ATOM 687 C CA . ILE A 1 86 ? 21.198 7.367 -43.379 1.00 87.56 86 ILE A CA 1
ATOM 688 C C . ILE A 1 86 ? 19.937 7.433 -44.232 1.00 87.56 86 ILE A C 1
ATOM 690 O O . ILE A 1 86 ? 19.993 7.749 -45.422 1.00 87.56 86 ILE A O 1
ATOM 694 N N . TYR A 1 87 ? 18.807 7.129 -43.610 1.00 89.25 87 TYR A N 1
ATOM 695 C CA . TYR A 1 87 ? 17.499 7.049 -44.240 1.00 89.25 87 TYR A CA 1
ATOM 696 C C . TYR A 1 87 ? 16.546 8.080 -43.648 1.00 89.25 87 TYR A C 1
ATOM 698 O O . TYR A 1 87 ? 16.452 8.201 -42.427 1.00 89.25 87 TYR A O 1
ATOM 706 N N . ASP A 1 88 ? 15.844 8.802 -44.517 1.00 89.00 88 ASP A N 1
ATOM 707 C CA . ASP A 1 88 ? 14.802 9.759 -44.157 1.00 89.00 88 ASP A CA 1
ATOM 708 C C . ASP A 1 88 ? 13.494 9.021 -43.869 1.00 89.00 88 ASP A C 1
ATOM 710 O O . ASP A 1 88 ? 12.873 8.432 -44.760 1.00 89.00 88 ASP A O 1
ATOM 714 N N . ASN A 1 89 ? 13.038 9.083 -42.619 1.00 89.69 89 ASN A N 1
ATOM 715 C CA . ASN A 1 89 ? 11.812 8.410 -42.204 1.00 89.69 89 ASN A CA 1
ATOM 716 C C . ASN A 1 89 ? 10.532 9.139 -42.656 1.00 89.69 89 ASN A C 1
ATOM 718 O O . ASN A 1 89 ? 9.450 8.563 -42.542 1.00 89.69 89 ASN A O 1
ATOM 722 N N . TYR A 1 90 ? 10.622 10.389 -43.122 1.00 86.31 90 TYR A N 1
ATOM 723 C CA . TYR A 1 90 ? 9.491 11.162 -43.643 1.00 86.31 90 TYR A CA 1
ATOM 724 C C . TYR A 1 90 ? 9.328 11.002 -45.148 1.00 86.31 90 TYR A C 1
ATOM 726 O O . TYR A 1 90 ? 8.217 10.753 -45.616 1.00 86.31 90 TYR A O 1
ATOM 734 N N . ASN A 1 91 ? 10.424 11.156 -45.892 1.00 88.12 91 ASN A N 1
ATOM 735 C CA . ASN A 1 91 ? 10.406 11.076 -47.354 1.00 88.12 91 ASN A CA 1
ATOM 736 C C . ASN A 1 91 ? 10.587 9.643 -47.875 1.00 88.12 91 ASN A C 1
ATOM 738 O O . ASN A 1 91 ? 10.361 9.394 -49.056 1.00 88.12 91 ASN A O 1
ATOM 742 N N . PHE A 1 92 ? 10.914 8.694 -46.991 1.00 87.44 92 PHE A N 1
ATOM 743 C CA . PHE A 1 92 ? 11.129 7.282 -47.309 1.00 87.44 92 PHE A CA 1
ATOM 744 C C . PHE A 1 92 ? 12.223 7.066 -48.366 1.00 87.44 92 PHE A C 1
ATOM 746 O O . PHE A 1 92 ? 12.068 6.271 -49.295 1.00 87.44 92 PHE A O 1
ATOM 753 N N . GLU A 1 93 ? 13.341 7.777 -48.217 1.00 88.31 93 GLU A N 1
ATOM 754 C CA . GLU A 1 93 ? 14.478 7.715 -49.134 1.00 88.31 93 GLU A CA 1
ATOM 755 C C . GLU A 1 93 ? 15.821 7.647 -48.399 1.00 88.31 93 GLU A C 1
ATOM 757 O O . GLU A 1 93 ? 15.963 8.069 -47.251 1.00 88.31 93 GLU A O 1
ATOM 762 N N . VAL A 1 94 ? 16.837 7.105 -49.071 1.00 85.50 94 VAL A N 1
ATOM 763 C CA . VAL A 1 94 ? 18.210 7.076 -48.553 1.00 85.50 94 VAL A CA 1
ATOM 764 C C . VAL A 1 94 ? 18.858 8.436 -48.816 1.00 85.50 94 VAL A C 1
ATOM 766 O O . VAL A 1 94 ? 19.155 8.761 -49.964 1.00 85.50 94 VAL A O 1
ATOM 769 N N . LEU A 1 95 ? 19.106 9.210 -47.757 1.00 79.12 95 LEU A N 1
ATOM 770 C CA . LEU A 1 95 ? 19.733 10.538 -47.833 1.00 79.12 95 LEU A CA 1
ATOM 771 C C . LEU A 1 95 ? 21.227 10.452 -48.126 1.00 79.12 95 LEU A C 1
ATOM 773 O O . LEU A 1 95 ? 21.785 11.269 -48.857 1.00 79.12 95 LEU A O 1
ATOM 777 N N . LEU A 1 96 ? 21.882 9.460 -47.528 1.00 74.19 96 LEU A N 1
ATOM 778 C CA . LEU A 1 96 ? 23.314 9.266 -47.651 1.00 74.19 96 LEU A CA 1
ATOM 779 C C . LEU A 1 96 ? 23.616 7.778 -47.778 1.00 74.19 96 LEU A C 1
ATOM 781 O O . LEU A 1 96 ? 23.281 6.972 -46.910 1.00 74.19 96 LEU A O 1
ATOM 785 N N . LYS A 1 97 ? 24.281 7.447 -48.884 1.00 64.50 97 LYS A N 1
ATOM 786 C CA . LYS A 1 97 ? 24.947 6.170 -49.116 1.00 64.50 97 LYS A CA 1
ATOM 787 C C . LYS A 1 97 ? 26.430 6.460 -49.236 1.00 64.50 97 LYS A C 1
ATOM 789 O O . LYS A 1 97 ? 26.943 6.640 -50.343 1.00 64.50 97 LYS A O 1
ATOM 794 N N . ASP A 1 98 ? 27.103 6.558 -48.103 1.00 60.88 98 ASP A N 1
ATOM 795 C CA . ASP A 1 98 ? 28.544 6.711 -48.140 1.00 60.88 98 ASP A CA 1
ATOM 796 C C . ASP A 1 98 ? 29.166 5.321 -48.264 1.00 60.88 98 ASP A C 1
ATOM 798 O O . ASP A 1 98 ? 28.928 4.433 -47.443 1.00 60.88 98 ASP A O 1
ATOM 802 N N . LYS A 1 99 ? 29.961 5.110 -49.317 1.00 52.50 99 LYS A N 1
ATOM 803 C CA . LYS A 1 99 ? 30.740 3.874 -49.504 1.00 52.50 99 LYS A CA 1
ATOM 804 C C . LYS A 1 99 ? 31.971 3.911 -48.609 1.00 52.50 99 LYS A C 1
ATOM 806 O O . LYS A 1 99 ? 33.086 3.608 -49.053 1.00 52.50 99 LYS A O 1
ATOM 811 N N . ILE A 1 100 ? 31.796 4.315 -47.356 1.00 53.03 100 ILE A N 1
ATOM 812 C CA . ILE A 1 100 ? 32.816 4.122 -46.347 1.00 53.03 100 ILE A CA 1
ATOM 813 C C . ILE A 1 100 ? 32.883 2.619 -46.195 1.00 53.03 100 ILE A C 1
ATOM 815 O O . ILE A 1 100 ? 32.087 2.016 -45.483 1.00 53.03 100 ILE A O 1
ATOM 819 N N . LYS A 1 101 ? 33.855 2.016 -46.888 1.00 51.97 101 LYS A N 1
ATOM 820 C CA . LYS A 1 101 ? 34.339 0.680 -46.580 1.00 51.97 101 LYS A CA 1
ATOM 821 C C . LYS A 1 101 ? 34.957 0.765 -45.200 1.00 51.97 101 LYS A C 1
ATOM 823 O O . LYS A 1 101 ? 36.177 0.796 -45.035 1.00 51.97 101 LYS A O 1
ATOM 828 N N . LEU A 1 102 ? 34.098 0.791 -44.197 1.00 55.09 102 LEU A N 1
ATOM 829 C CA . LEU A 1 102 ? 34.396 0.221 -42.919 1.00 55.09 102 LEU A CA 1
ATOM 830 C C . LEU A 1 102 ? 35.046 -1.122 -43.245 1.00 55.09 102 LEU A C 1
ATOM 832 O O . LEU A 1 102 ? 34.428 -2.014 -43.828 1.00 55.09 102 LEU A O 1
ATOM 836 N N . LYS A 1 103 ? 36.328 -1.281 -42.910 1.00 55.78 103 LYS A N 1
ATOM 837 C CA . LYS A 1 103 ? 36.981 -2.597 -42.915 1.00 55.78 103 LYS A CA 1
ATOM 838 C C . LYS A 1 103 ? 36.383 -3.487 -41.803 1.00 55.78 103 LYS A C 1
ATOM 840 O O . LYS A 1 103 ? 37.085 -4.287 -41.209 1.00 55.78 103 LYS A O 1
ATOM 845 N N . LEU A 1 104 ? 35.086 -3.347 -41.521 1.00 60.62 104 LEU A N 1
ATOM 846 C CA . LEU A 1 104 ? 34.298 -4.120 -40.571 1.00 60.62 104 LEU A CA 1
ATOM 847 C C . LEU A 1 104 ? 33.877 -5.476 -41.147 1.00 60.62 104 LEU A C 1
ATOM 849 O O . LEU A 1 104 ? 33.210 -6.242 -40.466 1.00 60.62 104 LEU A O 1
ATOM 853 N N . LYS A 1 105 ? 34.304 -5.826 -42.371 1.00 61.66 105 LYS A N 1
ATOM 854 C CA . LYS A 1 105 ? 34.155 -7.201 -42.876 1.00 61.66 105 LYS A CA 1
ATOM 855 C C . LYS A 1 105 ? 34.788 -8.237 -41.940 1.00 61.66 105 LYS A C 1
ATOM 857 O O . LYS A 1 105 ? 34.286 -9.350 -41.861 1.00 61.66 105 LYS A O 1
ATOM 862 N N . GLU A 1 106 ? 35.863 -7.869 -41.244 1.00 70.12 106 GLU A N 1
ATOM 863 C CA . GLU A 1 106 ? 36.558 -8.729 -40.273 1.00 70.12 106 GLU A CA 1
ATOM 864 C C . GLU A 1 106 ? 36.101 -8.484 -38.823 1.00 70.12 106 GLU A C 1
ATOM 866 O O . GLU A 1 106 ? 36.476 -9.230 -37.920 1.00 70.12 106 GLU A O 1
ATOM 871 N N . ASP A 1 107 ? 35.268 -7.464 -38.593 1.00 80.06 107 ASP A N 1
ATOM 872 C CA . ASP A 1 107 ? 34.798 -7.059 -37.268 1.00 80.06 107 ASP A CA 1
ATOM 873 C C . ASP A 1 107 ? 33.308 -6.670 -37.308 1.00 80.06 107 ASP A C 1
ATOM 875 O O . ASP A 1 107 ? 32.973 -5.484 -37.371 1.00 80.06 107 ASP A O 1
ATOM 879 N N . PRO A 1 108 ? 32.401 -7.666 -37.349 1.00 85.25 108 PRO A N 1
ATOM 880 C CA . PRO A 1 108 ? 30.977 -7.436 -37.568 1.00 85.25 108 PRO A CA 1
ATOM 881 C C . PRO A 1 108 ? 30.357 -6.522 -36.512 1.00 85.25 108 PRO A C 1
ATOM 883 O O . PRO A 1 108 ? 30.682 -6.614 -35.328 1.00 85.25 108 PRO A O 1
ATOM 886 N N . VAL A 1 109 ? 29.419 -5.677 -36.933 1.00 88.56 109 VAL A N 1
ATOM 887 C CA . VAL A 1 109 ? 28.652 -4.815 -36.028 1.00 88.56 109 VAL A CA 1
ATOM 888 C C . VAL A 1 109 ? 27.661 -5.658 -35.227 1.00 88.56 109 VAL A C 1
ATOM 890 O O . VAL A 1 109 ? 27.064 -6.602 -35.739 1.00 88.56 109 VAL A O 1
ATOM 893 N N . VAL A 1 110 ? 27.509 -5.326 -33.946 1.00 89.00 110 VAL A N 1
ATOM 894 C CA . VAL A 1 110 ? 26.522 -5.953 -33.054 1.00 89.00 110 VAL A CA 1
ATOM 895 C C . VAL A 1 110 ? 25.469 -4.965 -32.575 1.00 89.00 110 VAL A C 1
ATOM 897 O O . VAL A 1 110 ? 24.344 -5.372 -32.303 1.00 89.00 110 VAL A O 1
ATOM 900 N N . ASN A 1 111 ? 25.803 -3.674 -32.472 1.00 90.50 111 ASN A N 1
ATOM 901 C CA . ASN A 1 111 ? 24.858 -2.666 -32.005 1.00 90.50 111 ASN A CA 1
ATOM 902 C C . ASN A 1 111 ? 25.209 -1.259 -32.513 1.00 90.50 111 ASN A C 1
ATOM 904 O O . ASN A 1 111 ? 26.382 -0.941 -32.722 1.00 90.50 111 ASN A O 1
ATOM 908 N N . ILE A 1 112 ? 24.190 -0.411 -32.666 1.00 92.94 112 ILE A N 1
ATOM 909 C CA . ILE A 1 112 ? 24.325 1.014 -32.979 1.00 92.94 112 ILE A CA 1
ATOM 910 C C . ILE A 1 112 ? 23.534 1.804 -31.938 1.00 92.94 112 ILE A C 1
ATOM 912 O O . ILE A 1 112 ? 22.350 1.561 -31.729 1.00 92.94 112 ILE A O 1
ATOM 916 N N . ILE A 1 113 ? 24.179 2.759 -31.273 1.00 93.00 113 ILE A N 1
ATOM 917 C CA . ILE A 1 113 ? 23.598 3.482 -30.135 1.00 93.00 113 ILE A CA 1
ATOM 918 C C . ILE A 1 113 ? 23.787 4.980 -30.345 1.00 93.00 113 ILE A C 1
ATOM 920 O O . ILE A 1 113 ? 24.833 5.412 -30.813 1.00 93.00 113 ILE A O 1
ATOM 924 N N . ASN A 1 114 ? 22.790 5.789 -29.997 1.00 90.38 114 ASN A N 1
ATOM 925 C CA . ASN A 1 114 ? 22.902 7.248 -30.033 1.00 90.38 114 ASN A CA 1
ATOM 926 C C . ASN A 1 114 ? 23.171 7.817 -28.627 1.00 90.38 114 ASN A C 1
ATOM 928 O O . ASN A 1 114 ? 22.876 7.180 -27.619 1.00 90.38 114 ASN A O 1
ATOM 932 N N . ASN A 1 115 ? 23.707 9.034 -28.556 1.00 83.62 115 ASN A N 1
ATOM 933 C CA . ASN A 1 115 ? 23.949 9.778 -27.311 1.00 83.62 115 ASN A CA 1
ATOM 934 C C . ASN A 1 115 ? 22.702 10.485 -26.736 1.00 83.62 115 ASN A C 1
ATOM 936 O O . ASN A 1 115 ? 22.819 11.521 -26.081 1.00 83.62 115 ASN A O 1
ATOM 940 N N . GLY A 1 116 ? 21.499 9.986 -27.014 1.00 81.50 116 GLY A N 1
ATOM 941 C CA . GLY A 1 116 ? 20.233 10.532 -26.519 1.00 81.50 116 GLY A CA 1
ATOM 942 C C . GLY A 1 116 ? 19.698 11.749 -27.280 1.00 81.50 116 GLY A C 1
ATOM 943 O O . GLY A 1 116 ? 18.483 11.899 -27.369 1.00 81.50 116 GLY A O 1
ATOM 944 N N . ASP A 1 117 ? 20.558 12.583 -27.876 1.00 81.31 117 ASP A N 1
ATOM 945 C CA . ASP A 1 117 ? 20.144 13.718 -28.725 1.00 81.31 117 ASP A CA 1
ATOM 946 C C . ASP A 1 117 ? 20.289 13.455 -30.236 1.00 81.31 117 ASP A C 1
ATOM 948 O O . ASP A 1 117 ? 19.776 14.219 -31.050 1.00 81.31 117 ASP A O 1
ATOM 952 N N . GLY A 1 118 ? 20.945 12.354 -30.620 1.00 78.19 118 GLY A N 1
ATOM 953 C CA . GLY A 1 118 ? 21.098 11.938 -32.017 1.00 78.19 118 GLY A CA 1
ATOM 954 C C . GLY A 1 118 ? 22.196 12.675 -32.784 1.00 78.19 118 GLY A C 1
ATOM 955 O O . GLY A 1 118 ? 22.338 12.454 -33.983 1.00 78.19 118 GLY A O 1
ATOM 956 N N . SER A 1 119 ? 22.994 13.516 -32.118 1.00 79.31 119 SER A N 1
ATOM 957 C CA . SER A 1 119 ? 24.126 14.216 -32.744 1.00 79.31 119 SER A CA 1
ATOM 958 C C . SER A 1 119 ? 25.338 13.314 -32.991 1.00 79.31 119 SER A C 1
ATOM 960 O O . SER A 1 119 ? 26.266 13.682 -33.713 1.00 79.31 119 SER A O 1
ATOM 962 N N . SER A 1 120 ? 25.390 12.138 -32.365 1.00 86.31 120 SER A N 1
ATOM 963 C CA . SER A 1 120 ? 26.436 11.145 -32.589 1.00 86.31 120 SER A CA 1
ATOM 964 C C . SER A 1 120 ? 25.892 9.733 -32.438 1.00 86.31 120 SER A C 1
ATOM 966 O O . SER A 1 120 ? 25.145 9.436 -31.504 1.00 86.31 120 SER A O 1
ATOM 968 N N . TYR A 1 121 ? 26.346 8.850 -33.323 1.00 90.62 121 TYR A N 1
ATOM 969 C CA . TYR A 1 121 ? 26.070 7.422 -33.251 1.00 90.62 121 TYR A CA 1
ATOM 970 C C . TYR A 1 121 ? 27.345 6.665 -32.911 1.00 90.62 121 TYR A C 1
ATOM 972 O O . TYR A 1 121 ? 28.447 7.061 -33.285 1.00 90.62 121 TYR A O 1
ATOM 980 N N . PHE A 1 122 ? 27.192 5.575 -32.182 1.00 93.12 122 PHE A N 1
ATOM 981 C CA . PHE A 1 122 ? 28.272 4.752 -31.679 1.00 93.12 122 PHE A CA 1
ATOM 982 C C . PHE A 1 122 ? 28.042 3.327 -32.148 1.00 93.12 122 PHE A C 1
ATOM 984 O O . PHE A 1 122 ? 26.965 2.773 -31.943 1.00 93.12 122 PHE A O 1
ATOM 991 N N . ILE A 1 123 ? 29.041 2.762 -32.811 1.00 92.62 123 ILE A N 1
ATOM 992 C CA . ILE A 1 123 ? 28.978 1.454 -33.452 1.00 92.62 123 ILE A CA 1
ATOM 993 C C . ILE A 1 123 ? 29.825 0.507 -32.612 1.00 92.62 123 ILE A C 1
ATOM 995 O O . ILE A 1 123 ? 31.043 0.682 -32.511 1.00 92.62 123 ILE A O 1
ATOM 999 N N . LEU A 1 124 ? 29.167 -0.476 -32.003 1.00 93.81 124 LEU A N 1
ATOM 1000 C CA . LEU A 1 124 ? 29.809 -1.547 -31.257 1.00 93.81 124 LEU A CA 1
ATOM 1001 C C . LEU A 1 124 ? 29.971 -2.766 -32.162 1.00 93.81 124 LEU A C 1
ATOM 1003 O O . LEU A 1 124 ? 29.040 -3.162 -32.868 1.00 93.81 124 LEU A O 1
ATOM 1007 N N . THR A 1 125 ? 31.147 -3.375 -32.115 1.00 91.94 125 THR A N 1
ATOM 1008 C CA . THR A 1 125 ? 31.506 -4.545 -32.925 1.00 91.94 125 THR A CA 1
ATOM 1009 C C . THR A 1 125 ? 31.646 -5.808 -32.083 1.00 91.94 125 THR A C 1
ATOM 1011 O O . THR A 1 125 ? 31.787 -5.749 -30.862 1.00 91.94 125 THR A O 1
ATOM 1014 N N . LYS A 1 126 ? 31.640 -6.970 -32.739 1.00 89.12 126 LYS A N 1
ATOM 1015 C CA . LYS A 1 126 ? 31.728 -8.284 -32.097 1.00 89.12 126 LYS A CA 1
ATOM 1016 C C . LYS A 1 126 ? 33.049 -8.502 -31.357 1.00 89.12 126 LYS A C 1
ATOM 1018 O O . LYS A 1 126 ? 33.048 -9.182 -30.335 1.00 89.12 126 LYS A O 1
ATOM 1023 N N . ASN A 1 127 ? 34.157 -7.922 -31.830 1.00 90.38 127 ASN A N 1
ATOM 1024 C CA . ASN A 1 127 ? 35.440 -7.983 -31.119 1.00 90.38 127 ASN A CA 1
ATOM 1025 C C . ASN A 1 127 ? 35.542 -6.952 -29.976 1.00 90.38 127 ASN A C 1
ATOM 1027 O O . ASN A 1 127 ? 36.578 -6.850 -29.322 1.00 90.38 127 ASN A O 1
ATOM 1031 N N . GLY A 1 128 ? 34.474 -6.190 -29.726 1.00 92.94 128 GLY A N 1
ATOM 1032 C CA . GLY A 1 128 ? 34.372 -5.220 -28.643 1.00 92.94 128 GLY A CA 1
ATOM 1033 C C . GLY A 1 128 ? 35.065 -3.890 -28.911 1.00 92.94 128 GLY A C 1
ATOM 1034 O O . GLY A 1 128 ? 35.362 -3.157 -27.967 1.00 92.94 128 GLY A O 1
ATOM 1035 N N . HIS A 1 129 ? 35.317 -3.564 -30.181 1.00 92.25 129 HIS A N 1
ATOM 1036 C CA . HIS A 1 129 ? 35.754 -2.233 -30.583 1.00 92.25 129 HIS A CA 1
ATOM 1037 C C . HIS A 1 129 ? 34.570 -1.275 -30.694 1.00 92.25 129 HIS A C 1
ATOM 1039 O O . HIS A 1 129 ? 33.506 -1.640 -31.205 1.00 92.25 129 HIS A O 1
ATOM 1045 N N . LEU A 1 130 ? 34.809 -0.031 -30.281 1.00 94.06 130 LEU A N 1
ATOM 1046 C CA . LEU A 1 130 ? 33.843 1.055 -30.324 1.00 94.06 130 LEU A CA 1
ATOM 1047 C C . LEU A 1 130 ? 34.254 2.104 -31.358 1.00 94.06 130 LEU A C 1
ATOM 1049 O O . LEU A 1 130 ? 35.390 2.578 -31.366 1.00 94.06 130 LEU A O 1
ATOM 1053 N N . TYR A 1 131 ? 33.311 2.499 -32.205 1.00 91.12 131 TYR A N 1
ATOM 1054 C CA . TYR A 1 131 ? 33.492 3.566 -33.183 1.00 91.12 131 TYR A CA 1
ATOM 1055 C C . TYR A 1 131 ? 32.445 4.652 -32.974 1.00 91.12 131 TYR A C 1
ATOM 1057 O O . TYR A 1 131 ? 31.329 4.366 -32.555 1.00 91.12 131 TYR A O 1
ATOM 1065 N N . LYS A 1 132 ? 32.784 5.895 -33.301 1.00 90.44 132 LYS A N 1
ATOM 1066 C CA . LYS A 1 132 ? 31.869 7.033 -33.321 1.00 90.44 132 LYS A CA 1
ATOM 1067 C C . LYS A 1 132 ? 31.642 7.472 -34.761 1.00 90.44 132 LYS A C 1
ATOM 1069 O O . LYS A 1 132 ? 32.607 7.808 -35.437 1.00 90.44 132 LYS A O 1
ATOM 1074 N N . ALA A 1 133 ? 30.387 7.508 -35.190 1.00 85.25 133 ALA A N 1
ATOM 1075 C CA . ALA A 1 133 ? 29.933 8.091 -36.442 1.00 85.25 133 ALA A CA 1
ATOM 1076 C C . ALA A 1 133 ? 29.357 9.494 -36.182 1.00 85.25 133 ALA A C 1
ATOM 1078 O O . ALA A 1 133 ? 28.419 9.660 -35.395 1.00 85.25 133 ALA A O 1
ATOM 1079 N N . ASN A 1 134 ? 29.935 10.510 -36.824 1.00 74.81 134 ASN A N 1
ATOM 1080 C CA . ASN A 1 134 ? 29.444 11.886 -36.762 1.00 74.81 134 ASN A CA 1
ATOM 1081 C C . ASN A 1 134 ? 28.553 12.180 -37.974 1.00 74.81 134 ASN A C 1
ATOM 1083 O O . ASN A 1 134 ? 29.041 12.227 -39.101 1.00 74.81 134 ASN A O 1
ATOM 1087 N N . THR A 1 135 ? 27.262 12.393 -37.728 1.00 66.88 135 THR A N 1
ATOM 1088 C CA . THR A 1 135 ? 26.226 12.560 -38.759 1.00 66.88 135 THR A CA 1
ATOM 1089 C C . THR A 1 135 ? 25.901 14.021 -39.077 1.00 66.88 135 THR A C 1
ATOM 1091 O O . THR A 1 135 ? 25.064 14.287 -39.927 1.00 66.88 135 THR A O 1
ATOM 1094 N N . VAL A 1 136 ? 26.563 14.988 -38.426 1.00 62.91 136 VAL A N 1
ATOM 1095 C CA . VAL A 1 136 ? 26.328 16.433 -38.643 1.00 62.91 136 VAL A CA 1
ATOM 1096 C C . VAL A 1 136 ? 27.074 16.965 -39.880 1.00 62.91 136 VAL A C 1
ATOM 1098 O O . VAL A 1 136 ? 26.784 18.050 -40.384 1.00 62.91 136 VAL A O 1
ATOM 1101 N N . LYS A 1 137 ? 28.066 16.224 -40.380 1.00 56.88 137 LYS A N 1
ATOM 1102 C CA . LYS A 1 137 ? 28.850 16.584 -41.569 1.00 56.88 137 LYS A CA 1
ATOM 1103 C C . LYS A 1 137 ? 28.158 16.069 -42.842 1.00 56.88 137 LYS A C 1
ATOM 1105 O O . LYS A 1 137 ? 27.431 15.087 -42.790 1.00 56.88 137 LYS A O 1
ATOM 1110 N N . LYS A 1 138 ? 28.415 16.718 -43.991 1.00 57.53 138 LYS A N 1
ATOM 1111 C CA . LYS A 1 138 ? 27.935 16.257 -45.317 1.00 57.53 138 LYS A CA 1
ATOM 1112 C C . LYS A 1 138 ? 28.390 14.829 -45.662 1.00 57.53 138 LYS A C 1
ATOM 1114 O O . LYS A 1 138 ? 27.699 14.168 -46.424 1.00 57.53 138 LYS A O 1
ATOM 1119 N N . ASP A 1 139 ? 29.500 14.388 -45.067 1.00 64.25 139 ASP A N 1
ATOM 1120 C CA . ASP A 1 139 ? 30.046 13.033 -45.145 1.00 64.25 139 ASP A CA 1
ATOM 1121 C C . ASP A 1 139 ? 30.116 12.443 -43.726 1.00 64.25 139 ASP A C 1
ATOM 1123 O O . ASP A 1 139 ? 30.452 13.160 -42.774 1.00 64.25 139 ASP A O 1
ATOM 1127 N N . VAL A 1 140 ? 29.819 11.150 -43.559 1.00 70.75 140 VAL A N 1
ATOM 1128 C CA . VAL A 1 140 ? 29.812 10.506 -42.234 1.00 70.75 140 VAL A CA 1
ATOM 1129 C C . VAL A 1 140 ? 31.244 10.168 -41.828 1.00 70.75 140 VAL A C 1
ATOM 1131 O O . VAL A 1 140 ? 31.862 9.255 -42.351 1.00 70.75 140 VAL A O 1
ATOM 1134 N N . GLU A 1 141 ? 31.809 10.867 -40.850 1.00 75.31 141 GLU A N 1
ATOM 1135 C CA . GLU A 1 141 ? 33.140 10.507 -40.347 1.00 75.31 141 GLU A CA 1
ATOM 1136 C C . GLU A 1 141 ? 33.028 9.421 -39.274 1.00 75.31 141 GLU A C 1
ATOM 1138 O O . GLU A 1 141 ? 32.303 9.605 -38.291 1.00 75.31 141 GLU A O 1
ATOM 1143 N N . ILE A 1 142 ? 33.771 8.318 -39.436 1.00 81.06 142 ILE A N 1
ATOM 1144 C CA . ILE A 1 142 ? 33.818 7.224 -38.458 1.00 81.06 142 ILE A CA 1
ATOM 1145 C C . ILE A 1 142 ? 35.203 7.123 -37.828 1.00 81.06 142 ILE A C 1
ATOM 1147 O O . ILE A 1 142 ? 36.196 6.872 -38.509 1.00 81.06 142 ILE A O 1
ATOM 1151 N N . VAL A 1 143 ? 35.254 7.268 -36.506 1.00 87.06 143 VAL A N 1
ATOM 1152 C CA . VAL A 1 143 ? 36.494 7.276 -35.721 1.00 87.06 143 VAL A CA 1
ATOM 1153 C C . VAL A 1 143 ? 36.458 6.148 -34.695 1.00 87.06 143 VAL A C 1
ATOM 1155 O O . VAL A 1 143 ? 35.500 6.045 -33.931 1.00 87.06 143 VAL A O 1
ATOM 1158 N N . LYS A 1 144 ? 37.498 5.306 -34.653 1.00 89.75 144 LYS A N 1
ATOM 1159 C CA . LYS A 1 144 ? 37.663 4.305 -33.586 1.00 89.75 144 LYS A CA 1
ATOM 1160 C C . LYS A 1 144 ? 37.996 5.020 -32.277 1.00 89.75 144 LYS A C 1
ATOM 1162 O O . LYS A 1 144 ? 38.923 5.827 -32.248 1.00 89.75 144 LYS A O 1
ATOM 1167 N N . LEU A 1 145 ? 37.257 4.721 -31.216 1.00 93.62 145 LEU A N 1
ATOM 1168 C CA . LEU A 1 145 ? 37.520 5.247 -29.881 1.00 93.62 145 LEU A CA 1
ATOM 1169 C C . LEU A 1 145 ? 38.495 4.339 -29.123 1.00 93.62 145 LEU A C 1
ATOM 1171 O O . LEU A 1 145 ? 38.555 3.130 -29.363 1.00 93.62 145 LEU A O 1
ATOM 1175 N N . ILE A 1 146 ? 39.264 4.931 -28.212 1.00 93.88 146 ILE A N 1
ATOM 1176 C CA . ILE A 1 146 ? 40.193 4.214 -27.341 1.00 93.88 146 ILE A CA 1
ATOM 1177 C C . ILE A 1 146 ? 39.403 3.566 -26.201 1.00 93.88 146 ILE A C 1
ATOM 1179 O O . ILE A 1 146 ? 38.612 4.226 -25.522 1.00 93.88 146 ILE A O 1
ATOM 1183 N N . THR A 1 147 ? 39.641 2.271 -26.001 1.00 93.00 147 THR A N 1
ATOM 1184 C CA . THR A 1 147 ? 39.137 1.469 -24.882 1.00 93.00 147 THR A CA 1
ATOM 1185 C C . THR A 1 147 ? 40.292 0.638 -24.323 1.00 93.00 147 THR A C 1
ATOM 1187 O O . THR A 1 147 ? 41.156 0.181 -25.077 1.00 93.00 147 THR A O 1
ATOM 1190 N N . SER A 1 148 ? 40.349 0.466 -23.002 1.00 91.62 148 SER A N 1
ATOM 1191 C CA . SER A 1 148 ? 41.384 -0.336 -22.334 1.00 91.62 148 SER A CA 1
ATOM 1192 C C . SER A 1 148 ? 41.066 -1.833 -22.394 1.00 91.62 148 SER A C 1
ATOM 1194 O O . SER A 1 148 ? 41.966 -2.676 -22.367 1.00 91.62 148 SER A O 1
ATOM 1196 N N . LYS A 1 149 ? 39.775 -2.158 -22.517 1.00 93.19 149 LYS A N 1
ATOM 1197 C CA . LYS A 1 149 ? 39.239 -3.516 -22.598 1.00 93.19 149 LYS A CA 1
ATOM 1198 C C . LYS A 1 149 ? 38.158 -3.632 -23.689 1.00 93.19 149 LYS A C 1
ATOM 1200 O O . LYS A 1 149 ? 37.587 -2.615 -24.094 1.00 93.19 149 LYS A O 1
ATOM 1205 N N . PRO A 1 150 ? 37.869 -4.847 -24.191 1.00 94.31 150 PRO A N 1
ATOM 1206 C CA . PRO A 1 150 ? 36.757 -5.068 -25.113 1.00 94.31 150 PRO A CA 1
ATOM 1207 C C . PRO A 1 150 ? 35.408 -4.770 -24.451 1.00 94.31 150 PRO A C 1
ATOM 1209 O O . PRO A 1 150 ? 35.178 -5.158 -23.306 1.00 94.31 150 PRO A O 1
ATOM 1212 N N . ILE A 1 151 ? 34.503 -4.123 -25.184 1.00 96.25 151 ILE A N 1
ATOM 1213 C CA . ILE A 1 151 ? 33.128 -3.873 -24.735 1.00 96.25 151 ILE A CA 1
ATOM 1214 C C . ILE A 1 151 ? 32.214 -4.955 -25.315 1.00 96.25 151 ILE A C 1
ATOM 1216 O O . ILE A 1 151 ? 32.134 -5.128 -26.523 1.00 96.25 151 ILE A O 1
ATOM 1220 N N . SER A 1 152 ? 31.509 -5.685 -24.458 1.00 95.06 152 SER A N 1
ATOM 1221 C CA . SER A 1 152 ? 30.541 -6.714 -24.870 1.00 95.06 152 SER A CA 1
ATOM 1222 C C . SER A 1 152 ? 29.124 -6.164 -25.045 1.00 95.06 152 SER A C 1
ATOM 1224 O O . SER A 1 152 ? 28.416 -6.563 -25.964 1.00 95.06 152 SER A O 1
ATOM 1226 N N . LEU A 1 153 ? 28.720 -5.221 -24.191 1.00 96.00 153 LEU A N 1
ATOM 1227 C CA . LEU A 1 153 ? 27.410 -4.567 -24.208 1.00 96.00 153 LEU A CA 1
ATOM 1228 C C . LEU A 1 153 ? 27.578 -3.118 -23.771 1.00 96.00 153 LEU A C 1
ATOM 1230 O O . LEU A 1 153 ? 28.463 -2.812 -22.971 1.00 96.00 153 LEU A O 1
ATOM 1234 N N . MET A 1 154 ? 26.704 -2.234 -24.239 1.00 95.75 154 MET A N 1
ATOM 1235 C CA . MET A 1 154 ? 26.651 -0.868 -23.736 1.00 95.75 154 MET A CA 1
ATOM 1236 C C . MET A 1 154 ? 25.274 -0.241 -23.958 1.00 95.75 154 MET A C 1
ATOM 1238 O O . MET A 1 154 ? 24.556 -0.623 -24.880 1.00 95.75 154 MET A O 1
ATOM 1242 N N . ALA A 1 155 ? 24.926 0.743 -23.134 1.00 95.38 155 ALA A N 1
ATOM 1243 C CA . ALA A 1 155 ? 23.758 1.594 -23.324 1.00 95.38 155 ALA A CA 1
ATOM 1244 C C . ALA A 1 155 ? 24.044 3.015 -22.837 1.00 95.38 155 ALA A C 1
ATOM 1246 O O . ALA A 1 155 ? 24.877 3.241 -21.955 1.00 95.38 155 ALA A O 1
ATOM 1247 N N . TRP A 1 156 ? 23.357 3.982 -23.435 1.00 95.31 156 TRP A N 1
ATOM 1248 C CA . TRP A 1 156 ? 23.489 5.384 -23.067 1.00 95.31 156 TRP A CA 1
ATOM 1249 C C . TRP A 1 156 ? 22.783 5.683 -21.743 1.00 95.31 156 TRP A C 1
ATOM 1251 O O . TRP A 1 156 ? 21.665 5.228 -21.518 1.00 95.31 156 TRP A O 1
ATOM 1261 N N . ASN A 1 157 ? 23.430 6.465 -20.882 1.00 95.00 157 ASN A N 1
ATOM 1262 C CA . ASN A 1 157 ? 22.881 6.939 -19.620 1.00 95.00 157 ASN A CA 1
ATOM 1263 C C . ASN A 1 157 ? 22.674 8.452 -19.693 1.00 95.00 157 ASN A C 1
ATOM 1265 O O . ASN A 1 157 ? 23.638 9.222 -19.590 1.00 95.00 157 ASN A O 1
ATOM 1269 N N . ALA A 1 158 ? 21.425 8.886 -19.867 1.00 92.00 158 ALA A N 1
ATOM 1270 C CA . ALA A 1 158 ? 21.127 10.290 -20.124 1.00 92.00 158 ALA A CA 1
ATOM 1271 C C . ALA A 1 158 ? 21.416 11.178 -18.905 1.00 92.00 158 ALA A C 1
ATOM 1273 O O . ALA A 1 158 ? 21.907 12.294 -19.068 1.00 92.00 158 ALA A O 1
ATOM 1274 N N . ASN A 1 159 ? 21.194 10.674 -17.685 1.00 93.50 159 ASN A N 1
ATOM 1275 C CA . ASN A 1 159 ? 21.428 11.458 -16.465 1.00 93.50 159 ASN A CA 1
ATOM 1276 C C . ASN A 1 159 ? 22.918 11.746 -16.229 1.00 93.50 159 ASN A C 1
ATOM 1278 O O . ASN A 1 159 ? 23.261 12.779 -15.655 1.00 93.50 159 ASN A O 1
ATOM 1282 N N . LYS A 1 160 ? 23.807 10.831 -16.639 1.00 92.19 160 LYS A N 1
ATOM 1283 C CA . LYS A 1 160 ? 25.261 10.982 -16.475 1.00 92.19 160 LYS A CA 1
ATOM 1284 C C . LYS A 1 160 ? 25.970 11.503 -17.721 1.00 92.19 160 LYS A C 1
ATOM 1286 O O . LYS A 1 160 ? 27.096 11.969 -17.586 1.00 92.19 160 LYS A O 1
ATOM 1291 N N . ASN A 1 161 ? 25.338 11.455 -18.898 1.00 92.56 161 ASN A N 1
ATOM 1292 C CA . ASN A 1 161 ? 25.975 11.758 -20.187 1.00 92.56 161 ASN A CA 1
ATOM 1293 C C . ASN A 1 161 ? 27.187 10.840 -20.459 1.00 92.56 161 ASN A C 1
ATOM 1295 O O . ASN A 1 161 ? 28.219 11.279 -20.967 1.00 92.56 161 ASN A O 1
ATOM 1299 N N . LEU A 1 162 ? 27.064 9.572 -20.052 1.00 94.81 162 LEU A N 1
ATOM 1300 C CA . LEU A 1 162 ? 28.083 8.524 -20.150 1.00 94.81 162 LEU A CA 1
ATOM 1301 C C . LEU A 1 162 ? 27.449 7.249 -20.709 1.00 94.81 162 LEU A C 1
ATOM 1303 O O . LEU A 1 162 ? 26.237 7.056 -20.619 1.00 94.81 162 LEU A O 1
ATOM 1307 N N . PHE A 1 163 ? 28.268 6.337 -21.218 1.00 96.31 163 PHE A N 1
ATOM 1308 C CA . PHE A 1 163 ? 27.825 4.968 -21.452 1.00 96.31 163 PHE A CA 1
ATOM 1309 C C . PHE A 1 163 ? 27.917 4.155 -20.170 1.00 96.31 163 PHE A C 1
ATOM 1311 O O . PHE A 1 163 ? 28.884 4.288 -19.425 1.00 96.31 163 PHE A O 1
ATOM 1318 N N . VAL A 1 164 ? 26.939 3.281 -19.945 1.00 97.44 164 VAL A N 1
ATOM 1319 C CA . VAL A 1 164 ? 27.133 2.103 -19.098 1.00 97.44 164 VAL A CA 1
ATOM 1320 C C . VAL A 1 164 ? 27.567 0.978 -20.021 1.00 97.44 164 VAL A C 1
ATOM 1322 O O . VAL A 1 164 ? 26.853 0.666 -20.972 1.00 97.44 164 VAL A O 1
ATOM 1325 N N . ALA A 1 165 ? 28.741 0.414 -19.775 1.00 97.19 165 ALA A N 1
ATOM 1326 C CA . ALA A 1 165 ? 29.364 -0.605 -20.604 1.00 97.19 165 ALA A CA 1
ATOM 1327 C C . ALA A 1 165 ? 29.664 -1.854 -19.775 1.00 97.19 165 ALA A C 1
ATOM 1329 O O . ALA A 1 165 ? 29.862 -1.776 -18.563 1.00 97.19 165 ALA A O 1
ATOM 1330 N N . ALA A 1 166 ? 29.692 -3.007 -20.435 1.00 97.50 166 ALA A N 1
ATOM 1331 C CA . ALA A 1 166 ? 30.013 -4.277 -19.810 1.00 97.50 166 ALA A CA 1
ATOM 1332 C C . ALA A 1 166 ? 31.131 -5.001 -20.557 1.00 97.50 166 ALA A C 1
ATOM 1334 O O . ALA A 1 166 ? 31.151 -5.032 -21.791 1.00 97.50 166 ALA A O 1
ATOM 1335 N N . ASN A 1 167 ? 32.011 -5.658 -19.809 1.00 96.38 167 ASN A N 1
ATOM 1336 C CA . ASN A 1 167 ? 32.968 -6.637 -20.307 1.00 96.38 167 ASN A CA 1
ATOM 1337 C C . ASN A 1 167 ? 32.792 -7.925 -19.499 1.00 96.38 167 ASN A C 1
ATOM 1339 O O . ASN A 1 167 ? 33.266 -8.018 -18.366 1.00 96.38 167 ASN A O 1
ATOM 1343 N N . LYS A 1 168 ? 32.098 -8.914 -20.075 1.00 95.56 168 LYS A N 1
ATOM 1344 C CA . LYS A 1 168 ? 31.729 -10.159 -19.382 1.00 95.56 168 LYS A CA 1
ATOM 1345 C C . LYS A 1 168 ? 30.917 -9.865 -18.112 1.00 95.56 168 LYS A C 1
ATOM 1347 O O . LYS A 1 168 ? 29.768 -9.455 -18.218 1.00 95.56 168 LYS A O 1
ATOM 1352 N N . ASN A 1 169 ? 31.486 -10.067 -16.929 1.00 97.06 169 ASN A N 1
ATOM 1353 C CA . ASN A 1 169 ? 30.853 -9.840 -15.630 1.00 97.06 169 ASN A CA 1
ATOM 1354 C C . ASN A 1 169 ? 31.166 -8.460 -15.021 1.00 97.06 169 ASN A C 1
ATOM 1356 O O . ASN A 1 169 ? 30.634 -8.121 -13.965 1.00 97.06 169 ASN A O 1
ATOM 1360 N N . GLU A 1 170 ? 32.035 -7.669 -15.648 1.00 97.62 170 GLU A N 1
ATOM 1361 C CA . GLU A 1 170 ? 32.369 -6.316 -15.208 1.00 97.62 170 GLU A CA 1
ATOM 1362 C C . GLU A 1 170 ? 31.430 -5.294 -15.857 1.00 97.62 170 GLU A C 1
ATOM 1364 O O . GLU A 1 170 ? 31.278 -5.280 -17.077 1.00 97.62 170 GLU A O 1
ATOM 1369 N N . LEU A 1 171 ? 30.847 -4.409 -15.050 1.00 98.06 171 LEU A N 1
ATOM 1370 C CA . LEU A 1 171 ? 30.024 -3.276 -15.465 1.00 98.06 171 LEU A CA 1
ATOM 1371 C C . LEU A 1 171 ? 30.729 -1.973 -15.073 1.00 98.06 171 LEU A C 1
ATOM 1373 O O . LEU A 1 171 ? 31.109 -1.806 -13.919 1.00 98.06 171 LEU A O 1
ATOM 1377 N N . PHE A 1 172 ? 30.875 -1.032 -15.996 1.00 97.38 172 PHE A N 1
ATOM 1378 C CA . PHE A 1 172 ? 31.619 0.213 -15.785 1.00 97.38 172 PHE A CA 1
ATOM 1379 C C . PHE A 1 172 ? 30.997 1.369 -16.572 1.00 97.38 172 PHE A C 1
ATOM 1381 O O . PHE A 1 172 ? 30.119 1.160 -17.413 1.00 97.38 172 PHE A O 1
ATOM 1388 N N . PHE A 1 173 ? 31.434 2.600 -16.302 1.00 97.81 173 PHE A N 1
ATOM 1389 C CA . PHE A 1 173 ? 31.052 3.743 -17.131 1.00 97.81 173 PHE A CA 1
ATOM 1390 C C . PHE A 1 173 ? 32.147 4.078 -18.137 1.00 97.81 173 PHE A C 1
ATOM 1392 O O . PHE A 1 173 ? 33.331 3.953 -17.842 1.00 97.81 173 PHE A O 1
ATOM 1399 N N . TYR A 1 174 ? 31.751 4.551 -19.312 1.00 97.12 174 TYR A N 1
ATOM 1400 C CA . TYR A 1 174 ? 32.673 5.023 -20.337 1.00 97.12 174 TYR A CA 1
ATOM 1401 C C . TYR A 1 174 ? 32.295 6.435 -20.784 1.00 97.12 174 TYR A C 1
ATOM 1403 O O . TYR A 1 174 ? 31.149 6.689 -21.170 1.00 97.12 174 TYR A O 1
ATOM 1411 N N . ASP A 1 175 ? 33.260 7.354 -20.729 1.00 95.69 175 ASP A N 1
ATOM 1412 C CA . ASP A 1 175 ? 33.126 8.719 -21.235 1.00 95.69 175 ASP A CA 1
ATOM 1413 C C . ASP A 1 175 ? 33.598 8.770 -22.696 1.00 95.69 175 ASP A C 1
ATOM 1415 O O . ASP A 1 175 ? 34.803 8.740 -22.953 1.00 95.69 175 ASP A O 1
ATOM 1419 N N . PRO A 1 176 ? 32.691 8.900 -23.682 1.00 92.31 176 PRO A N 1
ATOM 1420 C CA . PRO A 1 176 ? 33.078 8.924 -25.089 1.00 92.31 176 PRO A CA 1
ATOM 1421 C C . PRO A 1 176 ? 33.782 10.219 -25.518 1.00 92.31 176 PRO A C 1
ATOM 1423 O O . PRO A 1 176 ? 34.321 10.277 -26.623 1.00 92.31 176 PRO A O 1
ATOM 1426 N N . LYS A 1 177 ? 33.743 11.282 -24.703 1.00 91.25 177 LYS A N 1
ATOM 1427 C CA . LYS A 1 177 ? 34.432 12.549 -24.986 1.00 91.25 177 LYS A CA 1
ATOM 1428 C C . LYS A 1 177 ? 35.870 12.495 -24.493 1.00 91.25 177 LYS A C 1
ATOM 1430 O O . LYS A 1 177 ? 36.768 12.888 -25.232 1.00 91.25 177 LYS A O 1
ATOM 1435 N N . LYS A 1 178 ? 36.075 12.007 -23.268 1.00 94.44 178 LYS A N 1
ATOM 1436 C CA . LYS A 1 178 ? 37.413 11.839 -22.679 1.00 94.44 178 LYS A CA 1
ATOM 1437 C C . LYS A 1 178 ? 38.114 10.560 -23.130 1.00 94.44 178 LYS A C 1
ATOM 1439 O O . LYS A 1 178 ? 39.332 10.496 -23.064 1.00 94.44 178 LYS A O 1
ATOM 1444 N N . GLN A 1 179 ? 37.351 9.588 -23.630 1.00 94.81 179 GLN A N 1
ATOM 1445 C CA . GLN A 1 179 ? 37.809 8.229 -23.932 1.00 94.81 179 GLN A CA 1
ATOM 1446 C C . GLN A 1 179 ? 38.393 7.542 -22.690 1.00 94.81 179 GLN A C 1
ATOM 1448 O O . GLN A 1 179 ? 39.417 6.868 -22.750 1.00 94.81 179 GLN A O 1
ATOM 1453 N N . GLU A 1 180 ? 37.722 7.744 -21.555 1.00 94.88 180 GLU A N 1
ATOM 1454 C CA . GLU A 1 180 ? 38.122 7.241 -20.243 1.00 94.88 180 GLU A CA 1
ATOM 1455 C C . GLU A 1 180 ? 37.067 6.279 -19.697 1.00 94.88 180 GLU A C 1
ATOM 1457 O O . GLU A 1 180 ? 35.859 6.498 -19.825 1.00 94.88 180 GLU A O 1
ATOM 1462 N N . GLU A 1 181 ? 37.543 5.219 -19.057 1.00 95.12 181 GLU A N 1
ATOM 1463 C CA . GLU A 1 181 ? 36.719 4.277 -18.310 1.00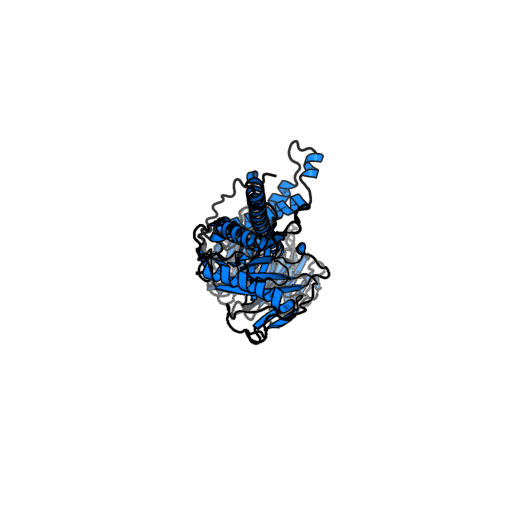 95.12 181 GLU A CA 1
ATOM 1464 C C . GLU A 1 181 ? 36.694 4.698 -16.839 1.00 95.12 181 GLU A C 1
ATOM 1466 O O . GLU A 1 181 ? 37.723 5.042 -16.258 1.00 95.12 181 GLU A O 1
ATOM 1471 N N . ILE A 1 182 ? 35.514 4.666 -16.232 1.00 95.56 182 ILE A N 1
ATOM 1472 C CA . ILE A 1 182 ? 35.306 4.940 -14.813 1.00 95.56 182 ILE A CA 1
ATOM 1473 C C . ILE A 1 182 ? 34.867 3.631 -14.172 1.00 95.56 182 ILE A C 1
ATOM 1475 O O . ILE A 1 182 ? 33.890 3.015 -14.609 1.00 95.56 182 ILE A O 1
ATOM 1479 N N . GLU A 1 183 ? 35.604 3.224 -13.142 1.00 91.44 183 GLU A N 1
ATOM 1480 C CA . GLU A 1 183 ? 35.384 1.970 -12.426 1.00 91.44 183 GLU A CA 1
ATOM 1481 C C . GLU A 1 183 ? 33.931 1.839 -11.943 1.00 91.44 183 GLU A C 1
ATOM 1483 O O . GLU A 1 183 ? 33.304 2.811 -11.510 1.00 91.44 183 GLU A O 1
ATOM 1488 N N . GLY A 1 184 ? 33.389 0.627 -12.063 1.00 93.12 184 GLY A N 1
ATOM 1489 C CA . GLY A 1 184 ? 32.027 0.302 -11.656 1.00 93.12 184 GLY A CA 1
ATOM 1490 C C . GLY A 1 184 ? 31.989 -0.885 -10.702 1.00 93.12 184 GLY A C 1
ATOM 1491 O O . GLY A 1 184 ? 32.468 -0.796 -9.576 1.00 93.12 184 GLY A O 1
ATOM 1492 N N . VAL A 1 185 ? 31.372 -1.986 -11.126 1.00 97.12 185 VAL A N 1
ATOM 1493 C CA . VAL A 1 185 ? 31.130 -3.168 -10.292 1.00 97.12 185 VAL A CA 1
ATOM 1494 C C . VAL A 1 185 ? 31.449 -4.453 -11.049 1.00 97.12 185 VAL A C 1
ATOM 1496 O O . VAL A 1 185 ? 31.163 -4.580 -12.238 1.00 97.12 185 VAL A O 1
ATOM 1499 N N . ILE A 1 186 ? 32.009 -5.433 -10.343 1.00 97.19 186 ILE A N 1
ATOM 1500 C CA . ILE A 1 186 ? 32.237 -6.787 -10.855 1.00 97.19 186 ILE A CA 1
ATOM 1501 C C . ILE A 1 186 ? 31.168 -7.708 -10.270 1.00 97.19 186 ILE A C 1
ATOM 1503 O O . ILE A 1 186 ? 30.982 -7.770 -9.054 1.00 97.19 186 ILE A O 1
ATOM 1507 N N . LEU A 1 187 ? 30.457 -8.421 -11.137 1.00 96.81 187 LEU A N 1
ATOM 1508 C CA . LEU A 1 187 ? 29.417 -9.372 -10.761 1.00 96.81 187 LEU A CA 1
ATOM 1509 C C . LEU A 1 187 ? 29.958 -10.805 -10.739 1.00 96.81 187 LEU A C 1
ATOM 1511 O O . LEU A 1 187 ? 31.019 -11.111 -11.277 1.00 96.81 187 LEU A O 1
ATOM 1515 N N . THR A 1 188 ? 29.204 -11.703 -10.114 1.00 95.88 188 THR A N 1
ATOM 1516 C CA . THR A 1 188 ? 29.517 -13.139 -10.078 1.00 95.88 188 THR A CA 1
ATOM 1517 C C . THR A 1 188 ? 29.265 -13.840 -11.412 1.00 95.88 188 THR A C 1
ATOM 1519 O O . THR A 1 188 ? 29.914 -14.833 -11.705 1.00 95.88 188 THR A O 1
ATOM 1522 N N . GLU A 1 189 ? 28.334 -13.321 -12.209 1.00 97.56 189 GLU A N 1
ATOM 1523 C CA . GLU A 1 189 ? 27.860 -13.916 -13.460 1.00 97.56 189 GLU A CA 1
ATOM 1524 C C . GLU A 1 189 ? 28.138 -12.975 -14.628 1.00 97.56 189 GLU A C 1
ATOM 1526 O O . GLU A 1 189 ? 28.161 -11.751 -14.450 1.00 97.56 189 GLU A O 1
ATOM 1531 N N . ASN A 1 190 ? 28.286 -13.530 -15.831 1.00 98.19 190 ASN A N 1
ATOM 1532 C CA . ASN A 1 190 ? 28.412 -12.716 -17.034 1.00 98.19 190 ASN A CA 1
ATOM 1533 C C . ASN A 1 190 ? 27.110 -11.960 -17.332 1.00 98.19 190 ASN A C 1
ATOM 1535 O O . ASN A 1 190 ? 26.002 -12.460 -17.112 1.00 98.19 190 ASN A O 1
ATOM 1539 N N . ILE A 1 191 ? 27.262 -10.746 -17.855 1.00 98.56 191 ILE A N 1
ATOM 1540 C CA . ILE A 1 191 ? 26.174 -9.855 -18.249 1.00 98.56 191 ILE A CA 1
ATOM 1541 C C . ILE A 1 191 ? 25.833 -10.147 -19.710 1.00 98.56 191 ILE A C 1
ATOM 1543 O O . ILE A 1 191 ? 26.700 -10.096 -20.581 1.00 98.56 191 ILE A O 1
ATOM 1547 N N . ILE A 1 192 ? 24.565 -10.453 -19.968 1.00 98.25 192 ILE A N 1
ATOM 1548 C CA . ILE A 1 192 ? 24.060 -10.906 -21.272 1.00 98.25 192 ILE A CA 1
ATOM 1549 C C . ILE A 1 192 ? 23.124 -9.873 -21.900 1.00 98.25 192 ILE A C 1
ATOM 1551 O O . ILE A 1 192 ? 23.070 -9.745 -23.120 1.00 98.25 192 ILE A O 1
ATOM 1555 N N . SER A 1 193 ? 22.439 -9.078 -21.081 1.00 97.75 193 SER A N 1
ATOM 1556 C CA . SER A 1 193 ? 21.679 -7.918 -21.541 1.00 97.75 193 SER A CA 1
ATOM 1557 C C . SER A 1 193 ? 21.772 -6.758 -20.561 1.00 97.75 193 SER A C 1
ATOM 1559 O O . SER A 1 193 ? 22.004 -6.952 -19.367 1.00 97.75 193 SER A O 1
ATOM 1561 N N . LEU A 1 194 ? 21.622 -5.540 -21.084 1.00 97.62 194 LEU A N 1
ATOM 1562 C CA . LEU A 1 194 ? 21.799 -4.297 -20.344 1.00 97.62 194 LEU A CA 1
ATOM 1563 C C . LEU A 1 194 ? 20.791 -3.254 -20.837 1.00 97.62 194 LEU A C 1
ATOM 1565 O O . LEU A 1 194 ? 20.679 -3.019 -22.037 1.00 97.62 194 LEU A O 1
ATOM 1569 N N . SER A 1 195 ? 20.090 -2.609 -19.905 1.00 96.25 195 SER A N 1
ATOM 1570 C CA . SER A 1 195 ? 19.188 -1.485 -20.180 1.00 96.25 195 SER A CA 1
ATOM 1571 C C . SER A 1 195 ? 19.312 -0.414 -19.098 1.00 96.25 195 SER A C 1
ATOM 1573 O O . SER A 1 195 ? 19.561 -0.717 -17.931 1.00 96.25 195 SER A O 1
ATOM 1575 N N . VAL A 1 196 ? 19.089 0.846 -19.471 1.00 95.69 196 VAL A N 1
ATOM 1576 C CA . VAL A 1 196 ? 19.071 1.988 -18.546 1.00 95.69 196 VAL A CA 1
ATOM 1577 C C . VAL A 1 196 ? 17.634 2.457 -18.346 1.00 95.69 196 VAL A C 1
ATOM 1579 O O . VAL A 1 196 ? 16.896 2.637 -19.311 1.00 95.69 196 VAL A O 1
ATOM 1582 N N . ASN A 1 197 ? 17.236 2.659 -17.091 1.00 94.94 197 ASN A N 1
ATOM 1583 C CA . ASN A 1 197 ? 16.002 3.341 -16.722 1.00 94.94 197 ASN A CA 1
ATOM 1584 C C . ASN A 1 197 ? 16.358 4.710 -16.131 1.00 94.94 197 ASN A C 1
ATOM 1586 O O . ASN A 1 197 ? 16.582 4.847 -14.926 1.00 94.94 197 ASN A O 1
ATOM 1590 N N . ASP A 1 198 ? 16.420 5.728 -16.988 1.00 89.94 198 ASP A N 1
ATOM 1591 C CA . ASP A 1 198 ? 16.814 7.079 -16.577 1.00 89.94 198 ASP A CA 1
ATOM 1592 C C . ASP A 1 198 ? 15.815 7.719 -15.602 1.00 89.94 198 ASP A C 1
ATOM 1594 O O . ASP A 1 198 ? 16.211 8.518 -14.755 1.00 89.94 198 ASP A O 1
ATOM 1598 N N . LYS A 1 199 ? 14.531 7.349 -15.684 1.00 89.44 199 LYS A N 1
ATOM 1599 C CA . LYS A 1 199 ? 13.460 7.940 -14.871 1.00 89.44 199 LYS A CA 1
ATOM 1600 C C . LYS A 1 199 ? 13.589 7.583 -13.392 1.00 89.44 199 LYS A C 1
ATOM 1602 O O . LYS A 1 199 ? 13.423 8.457 -12.545 1.00 89.44 199 LYS A O 1
ATOM 1607 N N . ASP A 1 200 ? 13.890 6.319 -13.102 1.00 91.88 200 ASP A N 1
ATOM 1608 C CA . ASP A 1 200 ? 14.017 5.824 -11.726 1.00 91.88 200 ASP A CA 1
ATOM 1609 C C . ASP A 1 200 ? 15.484 5.688 -11.283 1.00 91.88 200 ASP A C 1
ATOM 1611 O O . ASP A 1 200 ? 15.757 5.228 -10.176 1.00 91.88 200 ASP A O 1
ATOM 1615 N N . PHE A 1 201 ? 16.434 6.147 -12.110 1.00 95.88 201 PHE A N 1
ATOM 1616 C CA . PHE A 1 201 ? 17.873 6.082 -11.841 1.00 95.88 201 PHE A CA 1
ATOM 1617 C C . PHE A 1 201 ? 18.340 4.631 -11.600 1.00 95.88 201 PHE A C 1
ATOM 1619 O O . PHE A 1 201 ? 19.063 4.345 -10.639 1.00 95.88 201 PHE A O 1
ATOM 1626 N N . GLU A 1 202 ? 17.942 3.710 -12.484 1.00 97.38 202 GLU A N 1
ATOM 1627 C CA . GLU A 1 202 ? 18.230 2.271 -12.372 1.00 97.38 202 GLU A CA 1
ATOM 1628 C C . GLU A 1 202 ? 18.966 1.728 -13.608 1.00 97.38 202 GLU A C 1
ATOM 1630 O O . GLU A 1 202 ? 18.776 2.199 -14.730 1.00 97.38 202 GLU A O 1
ATOM 1635 N N . ILE A 1 203 ? 19.783 0.693 -13.400 1.00 98.25 203 ILE A N 1
ATOM 1636 C CA . ILE A 1 203 ? 20.433 -0.103 -14.447 1.00 98.25 203 ILE A CA 1
ATOM 1637 C C . ILE A 1 203 ? 19.924 -1.536 -14.338 1.00 98.25 203 ILE A C 1
ATOM 1639 O O . ILE A 1 203 ? 20.040 -2.153 -13.279 1.00 98.25 203 ILE A O 1
ATOM 1643 N N . LEU A 1 204 ? 19.364 -2.058 -15.424 1.00 98.50 204 LEU A N 1
ATOM 1644 C CA . LEU A 1 204 ? 18.815 -3.404 -15.502 1.00 98.50 204 LEU A CA 1
ATOM 1645 C C . LEU A 1 204 ? 19.795 -4.307 -16.243 1.00 98.50 204 LEU A C 1
ATOM 1647 O O . LEU A 1 204 ? 20.294 -3.940 -17.307 1.00 98.50 204 LEU A O 1
ATOM 1651 N N . LEU A 1 205 ? 20.023 -5.495 -15.695 1.00 98.69 205 LEU A N 1
ATOM 1652 C CA . LEU A 1 205 ? 20.931 -6.499 -16.225 1.00 98.69 205 LEU A CA 1
ATOM 1653 C C . LEU A 1 205 ? 20.218 -7.846 -16.313 1.00 98.69 205 LEU A C 1
ATOM 1655 O O . LEU A 1 205 ? 19.586 -8.284 -15.348 1.00 98.69 205 LEU A O 1
ATOM 1659 N N . GLY A 1 206 ? 20.362 -8.512 -17.452 1.00 98.56 206 GLY A N 1
ATOM 1660 C CA . GLY A 1 206 ? 20.082 -9.935 -17.588 1.00 98.56 206 GLY A CA 1
ATOM 1661 C C . GLY A 1 206 ? 21.383 -10.723 -17.524 1.00 98.56 206 GLY A C 1
ATOM 1662 O O . GLY A 1 206 ? 22.321 -10.421 -18.264 1.00 98.56 206 GLY A O 1
ATOM 1663 N N . LEU A 1 207 ? 21.460 -11.697 -16.620 1.00 98.62 207 LEU A N 1
ATOM 1664 C CA . LEU A 1 207 ? 22.676 -12.464 -16.349 1.00 98.62 207 LEU A CA 1
ATOM 1665 C C . LEU A 1 207 ? 22.639 -13.858 -16.993 1.00 98.62 207 LEU A C 1
ATOM 1667 O O . LEU A 1 207 ? 21.577 -14.381 -17.347 1.00 98.62 207 LEU A O 1
ATOM 1671 N N . GLU A 1 208 ? 23.818 -14.467 -17.122 1.00 98.44 208 GLU A N 1
ATOM 1672 C CA . GLU A 1 208 ? 24.026 -15.789 -17.732 1.00 98.44 208 GLU A CA 1
ATOM 1673 C C . GLU A 1 208 ? 23.241 -16.915 -17.046 1.00 98.44 208 GLU A C 1
ATOM 1675 O O . GLU A 1 208 ? 22.698 -17.799 -17.704 1.00 98.44 208 GLU A O 1
ATOM 1680 N N . ASN A 1 209 ? 23.088 -16.856 -15.727 1.00 97.94 209 ASN A N 1
ATOM 1681 C CA . ASN A 1 209 ? 22.343 -17.854 -14.958 1.00 97.94 209 ASN A CA 1
ATOM 1682 C C . ASN A 1 209 ? 20.803 -17.691 -15.016 1.00 97.94 209 ASN A C 1
ATOM 1684 O O . ASN A 1 209 ? 20.081 -18.443 -14.347 1.00 97.94 209 ASN A O 1
ATOM 1688 N N . GLY A 1 210 ? 20.299 -16.718 -15.786 1.00 98.25 210 GLY A N 1
ATOM 1689 C CA . GLY A 1 210 ? 18.875 -16.399 -15.913 1.00 98.25 210 GLY A CA 1
ATOM 1690 C C . GLY A 1 210 ? 18.335 -15.426 -14.857 1.00 98.25 210 GLY A C 1
ATOM 1691 O O . GLY A 1 210 ? 17.118 -15.310 -14.669 1.00 98.25 210 GLY A O 1
ATOM 1692 N N . GLU A 1 211 ? 19.223 -14.742 -14.135 1.00 98.50 211 GLU A N 1
ATOM 1693 C CA . GLU A 1 211 ? 18.872 -13.723 -13.147 1.00 98.50 211 GLU A CA 1
ATOM 1694 C C . GLU A 1 211 ? 18.650 -12.339 -13.768 1.00 98.50 211 GLU A C 1
ATOM 1696 O O . GLU A 1 211 ? 19.477 -11.834 -14.527 1.00 98.50 211 GLU A O 1
ATOM 1701 N N . LEU A 1 212 ? 17.541 -11.704 -13.382 1.00 98.56 212 LEU A N 1
ATOM 1702 C CA . LEU A 1 212 ? 17.321 -10.271 -13.509 1.00 98.56 212 LEU A CA 1
ATOM 1703 C C . LEU A 1 212 ? 17.946 -9.569 -12.301 1.00 98.56 212 LEU A C 1
ATOM 1705 O O . LEU A 1 212 ? 17.536 -9.796 -11.156 1.00 98.56 212 LEU A O 1
ATOM 1709 N N . ARG A 1 213 ? 18.883 -8.660 -12.564 1.00 98.50 213 ARG A N 1
ATOM 1710 C CA . ARG A 1 213 ? 19.499 -7.807 -11.547 1.00 98.50 213 ARG A CA 1
ATOM 1711 C C . ARG A 1 213 ? 19.257 -6.340 -11.867 1.00 98.50 213 ARG A C 1
ATOM 1713 O O . ARG A 1 213 ? 19.502 -5.896 -12.982 1.00 98.50 213 ARG A O 1
ATOM 1720 N N . VAL A 1 214 ? 18.791 -5.584 -10.879 1.00 98.44 214 VAL A N 1
ATOM 1721 C CA . VAL A 1 214 ? 18.602 -4.133 -10.983 1.00 98.44 214 VAL A CA 1
ATOM 1722 C C . VAL A 1 214 ? 19.515 -3.458 -9.978 1.00 98.44 214 VAL A C 1
ATOM 1724 O O . VAL A 1 214 ? 19.455 -3.748 -8.783 1.00 98.44 214 VAL A O 1
ATOM 1727 N N . LEU A 1 215 ? 20.360 -2.560 -10.464 1.00 98.38 215 LEU A N 1
ATOM 1728 C CA . LEU A 1 215 ? 21.264 -1.744 -9.664 1.00 98.38 215 LEU A CA 1
ATOM 1729 C C . LEU A 1 215 ? 20.792 -0.293 -9.686 1.00 98.38 215 LEU A C 1
ATOM 1731 O O . LEU A 1 215 ? 20.147 0.147 -10.638 1.00 98.38 215 LEU A O 1
ATOM 1735 N N . ASN A 1 216 ? 21.151 0.479 -8.666 1.00 97.56 216 ASN A N 1
ATOM 1736 C CA . ASN A 1 216 ? 21.027 1.928 -8.769 1.00 97.56 216 ASN A CA 1
ATOM 1737 C C . ASN A 1 216 ? 22.028 2.496 -9.792 1.00 97.56 216 ASN A C 1
ATOM 1739 O O . ASN A 1 216 ? 23.047 1.883 -10.106 1.00 97.56 216 ASN A O 1
ATOM 1743 N N . GLN A 1 217 ? 21.782 3.713 -10.278 1.00 95.12 217 GLN A N 1
ATOM 1744 C CA . GLN A 1 217 ? 22.615 4.359 -11.300 1.00 95.12 217 GLN A CA 1
ATOM 1745 C C . GLN A 1 217 ? 24.058 4.647 -10.857 1.00 95.12 217 GLN A C 1
ATOM 1747 O O . GLN A 1 217 ? 24.890 4.992 -11.689 1.00 95.12 217 GLN A O 1
ATOM 1752 N N . SER A 1 218 ? 24.373 4.535 -9.567 1.00 94.12 218 SER A N 1
ATOM 1753 C CA . SER A 1 218 ? 25.746 4.638 -9.050 1.00 94.12 218 SER A CA 1
ATOM 1754 C C . SER A 1 218 ? 26.452 3.284 -8.938 1.00 94.12 218 SER A C 1
ATOM 1756 O O . SER A 1 218 ? 27.593 3.249 -8.494 1.00 94.12 218 SER A O 1
ATOM 1758 N N . LEU A 1 219 ? 25.785 2.186 -9.312 1.00 96.06 219 LEU A N 1
ATOM 1759 C CA . LEU A 1 219 ? 26.283 0.805 -9.278 1.00 96.06 219 LEU A CA 1
ATOM 1760 C C . LEU A 1 219 ? 26.714 0.301 -7.888 1.00 96.06 219 LEU A C 1
ATOM 1762 O O . LEU A 1 219 ? 27.368 -0.731 -7.783 1.00 96.06 219 LEU A O 1
ATOM 1766 N N . ASN A 1 220 ? 26.335 0.997 -6.813 1.00 94.69 220 ASN A N 1
ATOM 1767 C CA . ASN A 1 220 ? 26.777 0.696 -5.446 1.00 94.69 220 ASN A CA 1
ATOM 1768 C C . ASN A 1 220 ? 25.700 0.022 -4.582 1.00 94.69 220 ASN A C 1
ATOM 1770 O O . ASN A 1 220 ? 25.965 -0.343 -3.438 1.00 94.69 220 ASN A O 1
ATOM 1774 N N . LYS A 1 221 ? 24.482 -0.135 -5.110 1.00 97.19 221 LYS A N 1
ATOM 1775 C CA . LYS A 1 221 ? 23.372 -0.793 -4.423 1.00 97.19 221 LYS A CA 1
ATOM 1776 C C . LYS A 1 221 ? 22.574 -1.655 -5.393 1.00 97.19 221 LYS A C 1
ATOM 1778 O O . LYS A 1 221 ? 22.059 -1.155 -6.392 1.00 97.19 221 LYS A O 1
ATOM 1783 N N . THR A 1 222 ? 22.391 -2.921 -5.033 1.00 97.81 222 THR A N 1
ATOM 1784 C CA . THR A 1 222 ? 21.405 -3.800 -5.669 1.00 97.81 222 THR A CA 1
ATOM 1785 C C . THR A 1 222 ? 20.005 -3.447 -5.168 1.00 97.81 222 THR A C 1
ATOM 1787 O O . THR A 1 222 ? 19.759 -3.422 -3.963 1.00 97.81 222 THR A O 1
ATOM 1790 N N . ILE A 1 223 ? 19.101 -3.147 -6.098 1.00 97.62 223 ILE A N 1
ATOM 1791 C CA . ILE A 1 223 ? 17.686 -2.838 -5.849 1.00 97.62 223 ILE A CA 1
ATOM 1792 C C . ILE A 1 223 ? 16.846 -4.113 -5.934 1.00 97.62 223 ILE A C 1
ATOM 1794 O O . ILE A 1 223 ? 15.980 -4.332 -5.094 1.00 97.62 223 ILE A O 1
ATOM 1798 N N . LEU A 1 224 ? 17.111 -4.953 -6.937 1.00 97.50 224 LEU A N 1
ATOM 1799 C CA . LEU A 1 224 ? 16.398 -6.205 -7.181 1.00 97.50 224 LEU A CA 1
ATOM 1800 C C . LEU A 1 224 ? 17.383 -7.275 -7.655 1.00 97.50 224 LEU A C 1
ATOM 1802 O O . LEU A 1 224 ? 18.274 -6.999 -8.458 1.00 97.50 224 LEU A O 1
ATOM 1806 N N . SER A 1 225 ? 17.186 -8.499 -7.182 1.00 97.31 225 SER A N 1
ATOM 1807 C CA . SER A 1 225 ? 17.857 -9.703 -7.666 1.00 97.31 225 SER A CA 1
ATOM 1808 C C . SER A 1 225 ? 16.831 -10.830 -7.668 1.00 97.31 225 SER A C 1
ATOM 1810 O O . SER A 1 225 ? 16.291 -11.190 -6.620 1.00 97.31 225 SER A O 1
ATOM 1812 N N . LYS A 1 226 ? 16.493 -11.336 -8.856 1.00 98.06 226 LYS A N 1
ATOM 1813 C CA . LYS A 1 226 ? 15.491 -12.392 -9.015 1.00 98.06 226 LYS A CA 1
ATOM 1814 C C . LYS A 1 226 ? 15.844 -13.288 -10.190 1.00 98.06 226 LYS A C 1
ATOM 1816 O O . LYS A 1 226 ? 15.979 -12.823 -11.317 1.00 98.06 226 LYS A O 1
ATOM 1821 N N . ARG A 1 227 ? 15.920 -14.596 -9.947 1.00 97.50 227 ARG A N 1
ATOM 1822 C CA . ARG A 1 227 ? 16.027 -15.579 -11.027 1.00 97.50 227 ARG A CA 1
ATOM 1823 C C . ARG A 1 227 ? 14.683 -15.733 -11.735 1.00 97.50 227 ARG A C 1
ATOM 1825 O O . ARG A 1 227 ? 13.698 -16.065 -11.078 1.00 97.50 227 ARG A O 1
ATOM 1832 N N . LEU A 1 228 ? 14.658 -15.469 -13.042 1.00 97.62 228 LEU A N 1
ATOM 1833 C CA . LEU A 1 228 ? 13.452 -15.551 -13.876 1.00 97.62 228 LEU A CA 1
ATOM 1834 C C . LEU A 1 228 ? 13.484 -16.762 -14.811 1.00 97.62 228 LEU A C 1
ATOM 1836 O O . LEU A 1 228 ? 12.465 -17.424 -14.970 1.00 97.62 228 LEU A O 1
ATOM 1840 N N . SER A 1 229 ? 14.651 -17.071 -15.384 1.00 97.69 229 SER A N 1
ATOM 1841 C CA . SER A 1 229 ? 14.834 -18.197 -16.305 1.00 97.69 229 SER A CA 1
ATOM 1842 C C . SER A 1 229 ? 15.884 -19.187 -15.792 1.00 97.69 229 SER A C 1
ATOM 1844 O O . SER A 1 229 ? 16.716 -18.884 -14.932 1.00 97.69 229 SER A O 1
ATOM 1846 N N . ALA A 1 230 ? 15.833 -20.404 -16.331 1.00 96.94 230 ALA A N 1
ATOM 1847 C CA . ALA A 1 230 ? 16.898 -21.391 -16.201 1.00 96.94 230 ALA A CA 1
ATOM 1848 C C . ALA A 1 230 ? 18.057 -21.137 -17.185 1.00 96.94 230 ALA A C 1
ATOM 1850 O O . ALA A 1 230 ? 19.120 -21.735 -17.025 1.00 96.94 230 ALA A O 1
ATOM 1851 N N . THR A 1 231 ? 17.856 -20.272 -18.184 1.00 98.06 231 THR A N 1
ATOM 1852 C CA . THR A 1 231 ? 18.826 -19.952 -19.241 1.00 98.06 231 THR A CA 1
ATOM 1853 C C . THR A 1 231 ? 19.134 -18.448 -19.269 1.00 98.06 231 THR A C 1
ATOM 1855 O O . THR A 1 231 ? 18.401 -17.679 -18.643 1.00 98.06 231 THR A O 1
ATOM 1858 N N . PRO A 1 232 ? 20.203 -18.003 -19.960 1.00 98.56 232 PRO A N 1
ATOM 1859 C CA . PRO A 1 232 ? 20.599 -16.597 -19.961 1.00 98.56 232 PRO A CA 1
ATOM 1860 C C . PRO A 1 232 ? 19.487 -15.635 -20.396 1.00 98.56 232 PRO A C 1
ATOM 1862 O O . PRO A 1 232 ? 18.765 -15.916 -21.356 1.00 98.56 232 PRO A O 1
ATOM 1865 N N . LEU A 1 233 ? 19.395 -14.474 -19.736 1.00 98.50 233 LEU A N 1
ATOM 1866 C CA . LEU A 1 233 ? 18.455 -13.410 -20.111 1.00 98.50 233 LEU A CA 1
ATOM 1867 C C . LEU A 1 233 ? 19.055 -12.490 -21.188 1.00 98.50 233 LEU A C 1
ATOM 1869 O O . LEU A 1 233 ? 19.939 -11.676 -20.913 1.00 98.50 233 LEU A O 1
ATOM 1873 N N . THR A 1 234 ? 18.540 -12.593 -22.412 1.00 97.00 234 THR A N 1
ATOM 1874 C CA . THR A 1 234 ? 19.017 -11.891 -23.617 1.00 97.00 234 THR A CA 1
ATOM 1875 C C . THR A 1 234 ? 18.434 -10.500 -23.800 1.00 97.00 234 THR A C 1
ATOM 1877 O O . THR A 1 234 ? 18.960 -9.716 -24.588 1.00 97.00 234 THR A O 1
ATOM 1880 N N . ALA A 1 235 ? 17.380 -10.158 -23.063 1.00 96.94 235 ALA A N 1
ATOM 1881 C CA . ALA A 1 235 ? 16.827 -8.814 -23.058 1.00 96.94 235 ALA A CA 1
ATOM 1882 C C . ALA A 1 235 ? 16.121 -8.508 -21.741 1.00 96.94 235 ALA A C 1
ATOM 1884 O O . ALA A 1 235 ? 15.475 -9.378 -21.157 1.00 96.94 235 ALA A O 1
ATOM 1885 N N . VAL A 1 236 ? 16.200 -7.250 -21.315 1.00 98.12 236 VAL A N 1
ATOM 1886 C CA . VAL A 1 236 ? 15.483 -6.707 -20.159 1.00 98.12 236 VAL A CA 1
ATOM 1887 C C . VAL A 1 236 ? 14.972 -5.312 -20.502 1.00 98.12 236 VAL A C 1
ATOM 1889 O O . VAL A 1 236 ? 15.689 -4.521 -21.111 1.00 98.12 236 VAL A O 1
ATOM 1892 N N . LEU A 1 237 ? 13.732 -5.005 -20.132 1.00 96.12 237 LEU A N 1
ATOM 1893 C CA . LEU A 1 237 ? 13.102 -3.714 -20.401 1.00 96.12 237 LEU A CA 1
ATOM 1894 C C . LEU A 1 237 ? 12.128 -3.362 -19.276 1.00 96.12 237 LEU A C 1
ATOM 1896 O O . LEU A 1 237 ? 11.315 -4.189 -18.875 1.00 96.12 237 LEU A O 1
ATOM 1900 N N . VAL A 1 238 ? 12.177 -2.126 -18.785 1.00 95.00 238 VAL A N 1
ATOM 1901 C CA . VAL A 1 238 ? 11.223 -1.643 -17.778 1.00 95.00 238 VAL A CA 1
ATOM 1902 C C . VAL A 1 238 ? 9.964 -1.092 -18.444 1.00 95.00 238 VAL A C 1
ATOM 1904 O O . VAL A 1 238 ? 10.022 -0.467 -19.506 1.00 95.00 238 VAL A O 1
ATOM 1907 N N . ASP A 1 239 ? 8.811 -1.291 -17.812 1.00 92.81 239 ASP A N 1
ATOM 1908 C CA . ASP A 1 239 ? 7.617 -0.539 -18.169 1.00 92.81 239 ASP A CA 1
ATOM 1909 C C . ASP A 1 239 ? 7.800 0.947 -17.797 1.00 92.81 239 ASP A C 1
ATOM 1911 O O . ASP A 1 239 ? 8.156 1.262 -16.664 1.00 92.81 239 ASP A O 1
ATOM 1915 N N . PRO A 1 240 ? 7.551 1.897 -18.713 1.00 86.69 240 PRO A N 1
ATOM 1916 C CA . PRO A 1 240 ? 7.853 3.313 -18.477 1.00 86.69 240 PRO A CA 1
ATOM 1917 C C . PRO A 1 240 ? 6.944 3.991 -17.434 1.00 86.69 240 PRO A C 1
ATOM 1919 O O . PRO A 1 240 ? 7.220 5.114 -16.985 1.00 86.69 240 PRO A O 1
ATOM 1922 N N . LEU A 1 241 ? 5.823 3.363 -17.072 1.00 84.88 241 LEU A N 1
ATOM 1923 C CA . LEU A 1 241 ? 4.830 3.932 -16.162 1.00 84.88 241 LEU A CA 1
ATOM 1924 C C . LEU A 1 241 ? 4.540 3.068 -14.947 1.00 84.88 241 LEU A C 1
ATOM 1926 O O . LEU A 1 241 ? 4.240 3.616 -13.884 1.00 84.88 241 LEU A O 1
ATOM 1930 N N . ASP A 1 242 ? 4.537 1.759 -15.129 1.00 89.62 242 ASP A N 1
ATOM 1931 C CA . ASP A 1 242 ? 4.025 0.830 -14.139 1.00 89.62 242 ASP A CA 1
ATOM 1932 C C . ASP A 1 242 ? 5.140 -0.071 -13.608 1.00 89.62 242 ASP A C 1
ATOM 1934 O O . ASP A 1 242 ? 6.317 0.094 -13.904 1.00 89.62 242 ASP A O 1
ATOM 1938 N N . HIS A 1 243 ? 4.778 -0.998 -12.738 1.00 93.19 243 HIS A N 1
ATOM 1939 C CA . HIS A 1 243 ? 5.722 -1.749 -11.919 1.00 93.19 243 HIS A CA 1
ATOM 1940 C C . HIS A 1 243 ? 6.231 -3.034 -12.586 1.00 93.19 243 HIS A C 1
ATOM 1942 O O . HIS A 1 243 ? 6.631 -3.965 -11.892 1.00 93.19 243 HIS A O 1
ATOM 1948 N N . TYR A 1 244 ? 6.196 -3.121 -13.916 1.00 95.69 244 TYR A N 1
ATOM 1949 C CA . TYR A 1 244 ? 6.582 -4.336 -14.631 1.00 95.69 244 TYR A CA 1
ATOM 1950 C C . TYR A 1 244 ? 7.991 -4.244 -15.205 1.00 95.69 244 TYR A C 1
ATOM 1952 O O . TYR A 1 244 ? 8.413 -3.197 -15.696 1.00 95.69 244 TYR A O 1
ATOM 1960 N N . ILE A 1 245 ? 8.698 -5.371 -15.181 1.00 97.69 245 ILE A N 1
ATOM 1961 C CA . ILE A 1 245 ? 9.920 -5.584 -15.958 1.00 97.69 245 ILE A CA 1
ATOM 1962 C C . ILE A 1 245 ? 9.659 -6.736 -16.921 1.00 97.69 245 ILE A C 1
ATOM 1964 O O . ILE A 1 245 ? 9.211 -7.807 -16.519 1.00 97.69 245 ILE A O 1
ATOM 1968 N N . TYR A 1 246 ? 9.943 -6.508 -18.193 1.00 97.69 246 TYR A N 1
ATOM 1969 C CA . TYR A 1 246 ? 9.891 -7.514 -19.239 1.00 97.69 246 TYR A CA 1
ATOM 1970 C C . TYR A 1 246 ? 11.287 -8.106 -19.420 1.00 97.69 246 TYR A C 1
ATOM 1972 O O . TYR A 1 246 ? 12.266 -7.360 -19.472 1.00 97.69 246 TYR A O 1
ATOM 1980 N N . ALA A 1 247 ? 11.389 -9.428 -19.525 1.00 98.31 247 ALA A N 1
ATOM 1981 C CA . ALA A 1 247 ? 12.650 -10.110 -19.787 1.00 98.31 247 ALA A CA 1
ATOM 1982 C C . ALA A 1 247 ? 12.478 -11.212 -20.834 1.00 98.31 247 ALA A C 1
ATOM 1984 O O . ALA A 1 247 ? 11.436 -11.856 -20.895 1.00 98.31 247 ALA A O 1
ATOM 1985 N N . GLY A 1 248 ? 13.494 -11.412 -21.663 1.00 97.75 248 GLY A N 1
ATOM 1986 C CA . GLY A 1 248 ? 13.546 -12.451 -22.684 1.00 97.75 248 GLY A CA 1
ATOM 1987 C C . GLY A 1 248 ? 14.746 -13.364 -22.467 1.00 97.75 248 GLY A C 1
ATOM 1988 O O . GLY A 1 248 ? 15.782 -12.877 -22.014 1.00 97.75 248 GLY A O 1
ATOM 1989 N N . ASP A 1 249 ? 14.624 -14.657 -22.766 1.00 98.00 249 ASP A N 1
ATOM 1990 C CA . ASP A 1 249 ? 15.728 -15.614 -22.626 1.00 98.00 249 ASP A CA 1
ATOM 1991 C C . ASP A 1 249 ? 16.218 -16.209 -23.955 1.00 98.00 249 ASP A C 1
ATOM 1993 O O . ASP A 1 249 ? 15.662 -15.967 -25.032 1.00 98.00 249 ASP A O 1
ATOM 1997 N N . THR A 1 250 ? 17.299 -16.991 -23.874 1.00 97.19 250 THR A N 1
ATOM 1998 C CA . THR A 1 250 ? 17.931 -17.635 -25.042 1.00 97.19 250 THR A CA 1
ATOM 1999 C C . THR A 1 250 ? 17.065 -18.702 -25.716 1.00 97.19 250 THR A C 1
ATOM 2001 O O . THR A 1 250 ? 17.348 -19.063 -26.857 1.00 97.19 250 THR A O 1
ATOM 2004 N N . GLN A 1 251 ? 16.029 -19.204 -25.039 1.00 96.25 251 GLN A N 1
ATOM 2005 C CA . GLN A 1 251 ? 15.139 -20.266 -25.518 1.00 96.25 251 GLN A CA 1
ATOM 2006 C C . GLN A 1 251 ? 13.803 -19.723 -26.032 1.00 96.25 251 GLN A C 1
ATOM 2008 O O . GLN A 1 251 ? 12.870 -20.492 -26.243 1.00 96.25 251 GLN A O 1
ATOM 2013 N N . GLY A 1 252 ? 13.687 -18.410 -26.237 1.00 95.81 252 GLY A N 1
ATOM 2014 C CA . GLY A 1 252 ? 12.482 -17.835 -26.823 1.00 95.81 252 GLY A CA 1
ATOM 2015 C C . GLY A 1 252 ? 11.380 -17.518 -25.833 1.00 95.81 252 GLY A C 1
ATOM 2016 O O . GLY A 1 252 ? 10.260 -17.221 -26.258 1.00 95.81 252 GLY A O 1
ATOM 2017 N N . ARG A 1 253 ? 11.649 -17.560 -24.525 1.00 96.81 253 ARG A N 1
ATOM 2018 C CA . ARG A 1 253 ? 10.641 -17.277 -23.501 1.00 96.81 253 ARG A CA 1
ATOM 2019 C C . ARG A 1 253 ? 10.622 -15.804 -23.121 1.00 96.81 253 ARG A C 1
ATOM 2021 O O . ARG A 1 253 ? 11.663 -15.172 -22.961 1.00 96.81 253 ARG A O 1
ATOM 2028 N N . LEU A 1 254 ? 9.414 -15.269 -22.963 1.00 96.56 254 LEU A N 1
ATOM 2029 C CA . LEU A 1 254 ? 9.125 -13.944 -22.428 1.00 96.56 254 LEU A CA 1
ATOM 2030 C C . LEU A 1 254 ? 8.602 -14.066 -21.001 1.00 96.56 254 LEU A C 1
ATOM 2032 O O . LEU A 1 254 ? 7.672 -14.828 -20.728 1.00 96.56 254 LEU A O 1
ATOM 2036 N N . TYR A 1 255 ? 9.145 -13.215 -20.143 1.00 97.25 255 TYR A N 1
ATOM 2037 C CA . TYR A 1 255 ? 8.758 -13.035 -18.760 1.00 97.25 255 TYR A CA 1
ATOM 2038 C C . TYR A 1 255 ? 8.212 -11.622 -18.545 1.00 97.25 255 TYR A C 1
ATOM 2040 O O . TYR A 1 255 ? 8.832 -10.646 -18.969 1.00 97.25 255 TYR A O 1
ATOM 2048 N N . THR A 1 256 ? 7.091 -11.506 -17.835 1.00 96.56 256 THR A N 1
ATOM 2049 C CA . THR A 1 256 ? 6.622 -10.240 -17.250 1.00 96.56 256 THR A CA 1
ATOM 2050 C C . THR A 1 256 ? 6.715 -10.374 -15.736 1.00 96.56 256 THR A C 1
ATOM 2052 O O . THR A 1 256 ? 5.953 -11.128 -15.135 1.00 96.56 256 THR A O 1
ATOM 2055 N N . TYR A 1 257 ? 7.651 -9.666 -15.115 1.00 97.50 257 TYR A N 1
ATOM 2056 C CA . TYR A 1 257 ? 7.851 -9.654 -13.669 1.00 97.50 257 TYR A CA 1
ATOM 2057 C C . TYR A 1 257 ? 7.125 -8.464 -13.039 1.00 97.50 257 TYR A C 1
ATOM 2059 O O . TYR A 1 257 ? 7.341 -7.324 -13.451 1.00 97.50 257 TYR A O 1
ATOM 2067 N N . ASP A 1 258 ? 6.273 -8.722 -12.047 1.00 96.38 258 ASP A N 1
ATOM 2068 C CA . ASP A 1 258 ? 5.604 -7.693 -11.251 1.00 96.38 258 ASP A CA 1
ATOM 2069 C C . ASP A 1 258 ? 6.475 -7.337 -10.040 1.00 96.38 258 ASP A C 1
ATOM 2071 O O . ASP A 1 258 ? 6.677 -8.148 -9.134 1.00 96.38 258 ASP A O 1
ATOM 2075 N N . ARG A 1 259 ? 7.005 -6.110 -10.021 1.00 95.06 259 ARG A N 1
ATOM 2076 C CA . ARG A 1 259 ? 7.884 -5.635 -8.947 1.00 95.06 259 ARG A CA 1
ATOM 2077 C C . ARG A 1 259 ? 7.156 -5.432 -7.623 1.00 95.06 259 ARG A C 1
ATOM 2079 O O . ARG A 1 259 ? 7.817 -5.511 -6.597 1.00 95.06 259 ARG A O 1
ATOM 2086 N N . LEU A 1 260 ? 5.857 -5.124 -7.634 1.00 94.81 260 LEU A N 1
ATOM 2087 C CA . LEU A 1 260 ? 5.113 -4.867 -6.395 1.00 94.81 260 LEU A CA 1
ATOM 2088 C C . LEU A 1 260 ? 4.664 -6.168 -5.732 1.00 94.81 260 LEU A C 1
ATOM 2090 O O . LEU A 1 260 ? 4.684 -6.262 -4.511 1.00 94.81 260 LEU A O 1
ATOM 2094 N N . LYS A 1 261 ? 4.298 -7.175 -6.532 1.00 93.25 261 LYS A N 1
ATOM 2095 C CA . LYS A 1 261 ? 3.855 -8.496 -6.041 1.00 93.25 261 LYS A CA 1
ATOM 2096 C C . LYS A 1 261 ? 4.975 -9.534 -5.957 1.00 93.25 261 LYS A C 1
ATOM 2098 O O . LYS A 1 261 ? 4.736 -10.666 -5.546 1.00 93.25 261 LYS A O 1
ATOM 2103 N N . GLU A 1 262 ? 6.177 -9.164 -6.391 1.00 94.12 262 GLU A N 1
ATOM 2104 C CA . GLU A 1 262 ? 7.387 -9.995 -6.408 1.00 94.12 262 GLU A CA 1
ATOM 2105 C C . GLU A 1 262 ? 7.227 -11.357 -7.106 1.00 94.12 262 GLU A C 1
ATOM 2107 O O . GLU A 1 262 ? 7.875 -12.358 -6.765 1.00 94.12 262 GLU A O 1
ATOM 2112 N N . ASN A 1 263 ? 6.371 -11.405 -8.127 1.00 94.19 263 ASN A N 1
ATOM 2113 C CA . ASN A 1 263 ? 6.023 -12.627 -8.834 1.00 94.19 263 ASN A CA 1
ATOM 2114 C C . ASN A 1 263 ? 6.139 -12.482 -10.357 1.00 94.19 263 ASN A C 1
ATOM 2116 O O . ASN A 1 263 ? 6.228 -11.393 -10.924 1.00 94.19 263 ASN A O 1
ATOM 2120 N N . ILE A 1 264 ? 6.177 -13.630 -11.029 1.00 94.19 264 ILE A N 1
ATOM 2121 C CA . ILE A 1 264 ? 6.148 -13.697 -12.487 1.00 94.19 264 ILE A CA 1
ATOM 2122 C C . ILE A 1 264 ? 4.677 -13.693 -12.907 1.00 94.19 264 ILE A C 1
ATOM 2124 O O . ILE A 1 264 ? 3.956 -14.658 -12.663 1.00 94.19 264 ILE A O 1
ATOM 2128 N N . TYR A 1 265 ? 4.236 -12.595 -13.516 1.00 90.75 265 TYR A N 1
ATOM 2129 C CA . TYR A 1 265 ? 2.883 -12.432 -14.044 1.00 90.75 265 TYR A CA 1
ATOM 2130 C C . TYR A 1 265 ? 2.664 -13.259 -15.321 1.00 90.75 265 TYR A C 1
ATOM 2132 O O . TYR A 1 265 ? 1.591 -13.823 -15.520 1.00 90.75 265 TYR A O 1
ATOM 2140 N N . LEU A 1 266 ? 3.683 -13.337 -16.183 1.00 90.19 266 LEU A N 1
ATOM 2141 C CA . LEU A 1 266 ? 3.667 -14.109 -17.427 1.00 90.19 266 LEU A CA 1
ATOM 2142 C C . LEU A 1 266 ? 5.006 -14.824 -17.614 1.00 90.19 266 LEU A C 1
ATOM 2144 O O . LEU A 1 266 ? 6.046 -14.198 -17.440 1.00 90.19 266 LEU A O 1
ATOM 2148 N N . ASP A 1 267 ? 4.958 -16.092 -18.018 1.00 93.06 267 ASP A N 1
ATOM 2149 C CA . ASP A 1 267 ? 6.085 -16.899 -18.503 1.00 93.06 267 ASP A CA 1
ATOM 2150 C C . ASP A 1 267 ? 5.584 -17.707 -19.704 1.00 93.06 267 ASP A C 1
ATOM 2152 O O . ASP A 1 267 ? 4.691 -18.552 -19.569 1.00 93.06 267 ASP A O 1
ATOM 2156 N N . ARG A 1 268 ? 6.093 -17.404 -20.900 1.00 91.94 268 ARG A N 1
ATOM 2157 C CA . ARG A 1 268 ? 5.624 -18.042 -22.132 1.00 91.94 268 ARG A CA 1
ATOM 2158 C C . ARG A 1 268 ? 6.697 -18.075 -23.205 1.00 91.94 268 ARG A C 1
ATOM 2160 O O . ARG A 1 268 ? 7.331 -17.067 -23.483 1.00 91.94 268 ARG A O 1
ATOM 2167 N N . GLU A 1 269 ? 6.798 -19.203 -23.892 1.00 93.88 269 GLU A N 1
ATOM 2168 C CA . GLU A 1 269 ? 7.563 -19.323 -25.131 1.00 93.88 269 GLU A CA 1
ATOM 2169 C C . GLU A 1 269 ? 6.868 -18.577 -26.277 1.00 93.88 269 GLU A C 1
ATOM 2171 O O . GLU A 1 269 ? 5.689 -18.795 -26.578 1.00 93.88 269 GLU A O 1
ATOM 2176 N N . ILE A 1 270 ? 7.585 -17.637 -26.884 1.00 93.56 270 ILE A N 1
ATOM 2177 C CA . ILE A 1 270 ? 7.056 -16.732 -27.898 1.00 93.56 270 ILE A CA 1
ATOM 2178 C C . ILE A 1 270 ? 7.915 -16.651 -29.161 1.00 93.56 270 ILE A C 1
ATOM 2180 O O . ILE A 1 270 ? 7.403 -16.136 -30.148 1.00 93.56 270 ILE A O 1
ATOM 2184 N N . HIS A 1 271 ? 9.145 -17.136 -29.185 1.00 94.75 271 HIS A N 1
ATOM 2185 C CA . HIS A 1 271 ? 9.978 -17.108 -30.387 1.00 94.75 271 HIS A CA 1
ATOM 2186 C C . HIS A 1 271 ? 10.824 -18.368 -30.485 1.00 94.75 271 HIS A C 1
ATOM 2188 O O . HIS A 1 271 ? 11.014 -19.057 -29.488 1.00 94.75 271 HIS A O 1
ATOM 2194 N N . ASP A 1 272 ? 11.364 -18.630 -31.670 1.00 91.50 272 ASP A N 1
ATOM 2195 C CA . ASP A 1 272 ? 12.413 -19.633 -31.818 1.00 91.50 272 ASP A CA 1
ATOM 2196 C C . ASP A 1 272 ? 13.748 -18.977 -31.412 1.00 91.50 272 ASP A C 1
ATOM 2198 O O . ASP A 1 272 ? 14.300 -18.152 -32.138 1.00 91.50 272 ASP A O 1
ATOM 2202 N N . GLY A 1 273 ? 14.260 -19.294 -30.220 1.00 91.56 273 GLY A N 1
ATOM 2203 C CA . GLY A 1 273 ? 15.557 -18.803 -29.728 1.00 91.56 273 GLY A CA 1
ATOM 2204 C C . GLY A 1 273 ? 15.554 -17.388 -29.129 1.00 91.56 273 GLY A C 1
ATOM 2205 O O . GLY A 1 273 ? 14.514 -16.848 -28.775 1.00 91.56 273 GLY A O 1
ATOM 2206 N N . ALA A 1 274 ? 16.744 -16.797 -28.977 1.00 94.94 274 ALA A N 1
ATOM 2207 C CA . ALA A 1 274 ? 16.983 -15.594 -28.171 1.00 94.94 274 ALA A CA 1
ATOM 2208 C C . ALA A 1 274 ? 16.005 -14.436 -28.430 1.00 94.94 274 ALA A C 1
ATOM 2210 O O . ALA A 1 274 ? 15.913 -13.926 -29.546 1.00 94.94 274 ALA A O 1
ATOM 2211 N N . VAL A 1 275 ? 15.323 -13.986 -27.374 1.00 95.75 275 VAL A N 1
ATOM 2212 C CA . VAL A 1 275 ? 14.349 -12.889 -27.447 1.00 95.75 275 VAL A CA 1
ATOM 2213 C C . VAL A 1 275 ? 15.040 -11.533 -27.328 1.00 95.75 275 VAL A C 1
ATOM 2215 O O . VAL A 1 275 ? 15.867 -11.323 -26.438 1.00 95.75 275 VAL A O 1
ATOM 2218 N N . THR A 1 276 ? 14.625 -10.575 -28.158 1.00 94.56 276 THR A N 1
ATOM 2219 C CA . THR A 1 276 ? 14.911 -9.145 -27.970 1.00 94.56 276 THR A CA 1
ATOM 2220 C C . THR A 1 276 ? 13.625 -8.361 -27.710 1.00 94.56 276 THR A C 1
ATOM 2222 O O . THR A 1 276 ? 12.540 -8.762 -28.143 1.00 94.56 276 THR A O 1
ATOM 2225 N N . LEU A 1 277 ? 13.735 -7.245 -26.982 1.00 95.12 277 LEU A N 1
ATOM 2226 C CA . LEU A 1 277 ? 12.596 -6.455 -26.508 1.00 95.12 277 LEU A CA 1
ATOM 2227 C C . LEU A 1 277 ? 12.736 -4.988 -26.910 1.00 95.12 277 LEU A C 1
ATOM 2229 O O . LEU A 1 277 ? 13.808 -4.408 -26.777 1.00 95.12 277 LEU A O 1
ATOM 2233 N N . ASN A 1 278 ? 11.630 -4.382 -27.336 1.00 93.25 278 ASN A N 1
ATOM 2234 C CA . ASN A 1 278 ? 11.516 -2.950 -27.609 1.00 93.25 278 ASN A CA 1
ATOM 2235 C C . ASN A 1 278 ? 10.190 -2.398 -27.072 1.00 93.25 278 ASN A C 1
ATOM 2237 O O . ASN A 1 278 ? 9.176 -3.097 -27.042 1.00 93.25 278 ASN A O 1
ATOM 2241 N N . GLY A 1 279 ? 10.186 -1.134 -26.649 1.00 91.50 279 GLY A N 1
ATOM 2242 C CA . GLY A 1 279 ? 9.016 -0.474 -26.071 1.00 91.50 279 GLY A CA 1
ATOM 2243 C C . GLY A 1 279 ? 8.467 0.632 -26.965 1.00 91.50 279 GLY A C 1
ATOM 2244 O O . GLY A 1 279 ? 9.209 1.475 -27.462 1.00 91.50 279 GLY A O 1
ATOM 2245 N N . ILE A 1 280 ? 7.144 0.689 -27.114 1.00 89.62 280 ILE A N 1
ATOM 2246 C CA . ILE A 1 280 ? 6.444 1.875 -27.618 1.00 89.62 280 ILE A CA 1
ATOM 2247 C C . ILE A 1 280 ? 5.658 2.474 -26.469 1.00 89.62 280 ILE A C 1
ATOM 2249 O O . ILE A 1 280 ? 4.804 1.810 -25.884 1.00 89.62 280 ILE A O 1
ATOM 2253 N N . TYR A 1 281 ? 5.874 3.757 -26.203 1.00 87.31 281 TYR A N 1
ATOM 2254 C CA . TYR A 1 281 ? 5.100 4.493 -25.218 1.00 87.31 281 TYR A CA 1
ATOM 2255 C C . TYR A 1 281 ? 4.586 5.812 -25.789 1.00 87.31 281 TYR A C 1
ATOM 2257 O O . TYR A 1 281 ? 5.328 6.590 -26.384 1.00 87.31 281 TYR A O 1
ATOM 2265 N N . GLN A 1 282 ? 3.286 6.056 -25.620 1.00 81.81 282 GLN A N 1
ATOM 2266 C CA . GLN A 1 282 ? 2.609 7.288 -26.007 1.00 81.81 282 GLN A CA 1
ATOM 2267 C C . GLN A 1 282 ? 2.004 7.960 -24.767 1.00 81.81 282 GLN A C 1
ATOM 2269 O O . GLN A 1 282 ? 0.842 7.684 -24.439 1.00 81.81 282 GLN A O 1
ATOM 2274 N N . PRO A 1 283 ? 2.744 8.875 -24.111 1.00 71.88 283 PRO A N 1
ATOM 2275 C CA . PRO A 1 283 ? 2.314 9.505 -22.864 1.00 71.88 283 PRO A CA 1
ATOM 2276 C C . PRO A 1 283 ? 0.923 10.139 -22.959 1.00 71.88 283 PRO A C 1
ATOM 2278 O O . PRO A 1 283 ? 0.043 9.847 -22.155 1.00 71.88 283 PRO A O 1
ATOM 2281 N N . ASN A 1 284 ? 0.679 10.913 -24.021 1.00 73.31 284 ASN A N 1
ATOM 2282 C CA . ASN A 1 284 ? -0.565 11.670 -24.211 1.00 73.31 284 ASN A CA 1
ATOM 2283 C C . ASN A 1 284 ? -1.810 10.794 -24.421 1.00 73.31 284 ASN A C 1
ATOM 2285 O O . ASN A 1 284 ? -2.930 11.279 -24.301 1.00 73.31 284 ASN A O 1
ATOM 2289 N N . ARG A 1 285 ? -1.629 9.520 -24.790 1.00 73.88 285 ARG A N 1
ATOM 2290 C CA . ARG A 1 285 ? -2.729 8.583 -25.070 1.00 73.88 285 ARG A CA 1
ATOM 2291 C C . ARG A 1 285 ? -2.828 7.459 -24.039 1.00 73.88 285 ARG A C 1
ATOM 2293 O O . ARG A 1 285 ? -3.721 6.627 -24.166 1.00 73.88 285 ARG A O 1
ATOM 2300 N N . GLY A 1 286 ? -1.901 7.387 -23.077 1.00 73.44 286 GLY A N 1
ATOM 2301 C CA . GLY A 1 286 ? -1.800 6.269 -22.130 1.00 73.44 286 GLY A CA 1
ATOM 2302 C C . GLY A 1 286 ? -1.564 4.910 -22.803 1.00 73.44 286 GLY A C 1
ATOM 2303 O O . GLY A 1 286 ? -1.868 3.864 -22.227 1.00 73.44 286 GLY A O 1
ATOM 2304 N N . LYS A 1 287 ? -1.070 4.908 -24.048 1.00 84.38 287 LYS A N 1
ATOM 2305 C CA . LYS A 1 287 ? -0.854 3.688 -24.830 1.00 84.38 287 LYS A CA 1
ATOM 2306 C C . LYS A 1 287 ? 0.583 3.213 -24.679 1.00 84.38 287 LYS A C 1
ATOM 2308 O O . LYS A 1 287 ? 1.507 3.995 -24.897 1.00 84.38 287 LYS A O 1
ATOM 2313 N N . LYS A 1 288 ? 0.755 1.942 -24.338 1.00 89.88 288 LYS A N 1
ATOM 2314 C CA . LYS A 1 288 ? 2.044 1.274 -24.219 1.00 89.88 288 LYS A CA 1
ATOM 2315 C C . LYS A 1 288 ? 1.988 -0.098 -24.881 1.00 89.88 288 LYS A C 1
ATOM 2317 O O . LYS A 1 288 ? 1.007 -0.831 -24.740 1.00 89.88 288 LYS A O 1
ATOM 2322 N N . TYR A 1 289 ? 3.033 -0.400 -25.638 1.00 90.44 289 TYR A N 1
ATOM 2323 C CA . TYR A 1 289 ? 3.186 -1.659 -26.345 1.00 90.44 289 TYR A CA 1
ATOM 2324 C C . TYR A 1 289 ? 4.582 -2.215 -26.113 1.00 90.44 289 TYR A C 1
ATOM 2326 O O . TYR A 1 289 ? 5.560 -1.468 -26.104 1.00 90.44 289 TYR A O 1
ATOM 2334 N N . LEU A 1 290 ? 4.653 -3.531 -25.967 1.00 93.69 290 LEU A N 1
ATOM 2335 C CA . LEU A 1 290 ? 5.896 -4.283 -25.960 1.00 93.69 290 LEU A CA 1
ATOM 2336 C C . LEU A 1 290 ? 6.033 -4.987 -27.306 1.00 93.69 290 LEU A C 1
ATOM 2338 O O . LEU A 1 290 ? 5.093 -5.625 -27.780 1.00 93.69 290 LEU A O 1
ATOM 2342 N N . ILE A 1 291 ? 7.204 -4.868 -27.910 1.00 93.56 291 ILE A N 1
ATOM 2343 C CA . ILE A 1 291 ? 7.550 -5.524 -29.161 1.00 93.56 291 ILE A CA 1
ATOM 2344 C C . ILE A 1 291 ? 8.617 -6.552 -28.867 1.00 93.56 291 ILE A C 1
ATOM 2346 O O . ILE A 1 291 ? 9.628 -6.240 -28.241 1.00 93.56 291 ILE A O 1
ATOM 2350 N N . THR A 1 292 ? 8.381 -7.767 -29.338 1.00 94.50 292 THR A N 1
ATOM 2351 C CA . THR A 1 292 ? 9.326 -8.866 -29.204 1.00 94.50 292 THR A CA 1
ATOM 2352 C C . THR A 1 292 ? 9.714 -9.377 -30.579 1.00 94.50 292 THR A C 1
ATOM 2354 O O . THR A 1 292 ? 8.889 -9.422 -31.501 1.00 94.50 292 THR A O 1
ATOM 2357 N N . THR A 1 293 ? 10.978 -9.754 -30.704 1.00 94.06 293 THR A N 1
ATOM 2358 C CA . THR A 1 293 ? 11.511 -10.480 -31.858 1.00 94.06 293 THR A CA 1
ATOM 2359 C C . THR A 1 293 ? 12.395 -11.610 -31.341 1.00 94.06 293 THR A C 1
ATOM 2361 O O . THR A 1 293 ? 12.808 -11.580 -30.177 1.00 94.06 293 THR A O 1
ATOM 2364 N N . GLY A 1 294 ? 12.681 -12.596 -32.181 1.00 90.81 294 GLY A N 1
ATOM 2365 C CA . GLY A 1 294 ? 13.656 -13.642 -31.890 1.00 90.81 294 GLY A CA 1
ATOM 2366 C C . GLY A 1 294 ? 14.234 -14.199 -33.181 1.00 90.81 294 GLY A C 1
ATOM 2367 O O . GLY A 1 294 ? 13.987 -13.630 -34.239 1.00 90.81 294 GLY A O 1
ATOM 2368 N N . ASN A 1 295 ? 14.965 -15.313 -33.110 1.00 87.88 295 ASN A N 1
ATOM 2369 C CA . ASN A 1 295 ? 15.646 -15.935 -34.257 1.00 87.88 295 ASN A CA 1
ATOM 2370 C C . ASN A 1 295 ? 14.675 -16.675 -35.214 1.00 87.88 295 ASN A C 1
ATOM 2372 O O . ASN A 1 295 ? 14.952 -17.760 -35.733 1.00 87.88 295 ASN A O 1
ATOM 2376 N N . ASP A 1 296 ? 13.520 -16.059 -35.453 1.00 93.50 296 ASP A N 1
ATOM 2377 C CA . ASP A 1 296 ? 12.485 -16.427 -36.403 1.00 93.50 296 ASP A CA 1
ATOM 2378 C C . ASP A 1 296 ? 12.151 -15.221 -37.300 1.00 93.50 296 ASP A C 1
ATOM 2380 O O . ASP A 1 296 ? 12.732 -14.140 -37.199 1.00 93.50 296 ASP A O 1
ATOM 2384 N N . ASN A 1 297 ? 11.235 -15.403 -38.248 1.00 93.62 297 ASN A N 1
ATOM 2385 C CA . ASN A 1 297 ? 10.794 -14.336 -39.148 1.00 93.62 297 ASN A CA 1
ATOM 2386 C C . ASN A 1 297 ? 9.528 -13.629 -38.653 1.00 93.62 297 ASN A C 1
ATOM 2388 O O . ASN A 1 297 ? 8.737 -13.133 -39.461 1.00 93.62 297 ASN A O 1
ATOM 2392 N N . TYR A 1 298 ? 9.305 -13.591 -37.337 1.00 92.94 298 TYR A N 1
ATOM 2393 C CA . TYR A 1 298 ? 8.144 -12.955 -36.739 1.00 92.94 298 TYR A CA 1
ATOM 2394 C C . TYR A 1 298 ? 8.527 -11.879 -35.728 1.00 92.94 298 TYR A C 1
ATOM 2396 O O . TYR A 1 298 ? 9.418 -12.032 -34.902 1.00 92.94 298 TYR A O 1
ATOM 2404 N N . TYR A 1 299 ? 7.743 -10.805 -35.712 1.00 93.50 299 TYR A N 1
ATOM 2405 C CA . TYR A 1 299 ? 7.682 -9.909 -34.564 1.00 93.50 299 TYR A CA 1
ATOM 2406 C C . TYR A 1 299 ? 6.279 -9.928 -33.966 1.00 93.50 299 TYR A C 1
ATOM 2408 O O . TYR A 1 299 ? 5.272 -10.114 -34.667 1.00 93.50 299 TYR A O 1
ATOM 2416 N N . LYS A 1 300 ? 6.207 -9.744 -32.650 1.00 92.81 300 LYS A N 1
ATOM 2417 C CA . LYS A 1 300 ? 4.950 -9.747 -31.900 1.00 92.81 300 LYS A CA 1
ATOM 2418 C C . LYS A 1 300 ? 4.778 -8.423 -31.181 1.00 92.81 300 LYS A C 1
ATOM 2420 O O . LYS A 1 300 ? 5.725 -7.896 -30.609 1.00 92.81 300 LYS A O 1
ATOM 2425 N N . VAL A 1 301 ? 3.562 -7.885 -31.229 1.00 92.00 301 VAL A N 1
ATOM 2426 C CA . VAL A 1 301 ? 3.204 -6.623 -30.570 1.00 92.00 301 VAL A CA 1
ATOM 2427 C C . VAL A 1 301 ? 2.170 -6.905 -29.490 1.00 92.00 301 VAL A C 1
ATOM 2429 O O . VAL A 1 301 ? 1.029 -7.255 -29.794 1.00 92.00 301 VAL A O 1
ATOM 2432 N N . PHE A 1 302 ? 2.574 -6.735 -28.239 1.00 91.06 302 PHE A N 1
ATOM 2433 C CA . PHE A 1 302 ? 1.745 -6.886 -27.052 1.00 91.06 302 PHE A CA 1
ATOM 2434 C C . PHE A 1 302 ? 1.226 -5.519 -26.621 1.00 91.06 302 PHE A C 1
ATOM 2436 O O . PHE A 1 302 ? 2.003 -4.583 -26.444 1.00 91.06 302 PHE A O 1
ATOM 2443 N N . ASN A 1 303 ? -0.082 -5.390 -26.413 1.00 89.56 303 ASN A N 1
ATOM 2444 C CA . ASN A 1 303 ? -0.649 -4.191 -25.802 1.00 89.56 303 ASN A CA 1
ATOM 2445 C C . ASN A 1 303 ? -0.553 -4.300 -24.278 1.00 89.56 303 ASN A C 1
ATOM 2447 O O . ASN A 1 303 ? -1.366 -4.975 -23.648 1.00 89.56 303 ASN A O 1
ATOM 2451 N N . THR A 1 304 ? 0.421 -3.616 -23.683 1.00 90.19 304 THR A N 1
ATOM 2452 C CA . THR A 1 304 ? 0.649 -3.680 -22.237 1.00 90.19 304 THR A CA 1
ATOM 2453 C C . THR A 1 304 ? -0.210 -2.684 -21.463 1.00 90.19 304 THR A C 1
ATOM 2455 O O . THR A 1 304 ? -0.295 -2.795 -20.244 1.00 90.19 304 THR A O 1
ATOM 2458 N N . SER A 1 305 ? -0.934 -1.763 -22.122 1.00 85.88 305 SER A N 1
ATOM 2459 C CA . SER A 1 305 ? -1.806 -0.764 -21.462 1.00 85.88 305 SER A CA 1
ATOM 2460 C C . SER A 1 305 ? -2.927 -1.359 -20.616 1.00 85.88 305 SER A C 1
ATOM 2462 O O . SER A 1 305 ? -3.571 -0.628 -19.870 1.00 85.88 305 SER A O 1
ATOM 2464 N N . ARG A 1 306 ? -3.208 -2.652 -20.780 1.00 81.75 306 ARG A N 1
ATOM 2465 C CA . ARG A 1 306 ? -4.254 -3.368 -20.044 1.00 81.75 306 ARG A CA 1
ATOM 2466 C C . ARG A 1 306 ? -3.744 -4.069 -18.788 1.00 81.75 306 ARG A C 1
ATOM 2468 O O . ARG A 1 306 ? -4.566 -4.564 -18.020 1.00 81.75 306 ARG A O 1
ATOM 2475 N N . LEU A 1 307 ? -2.425 -4.117 -18.593 1.00 88.25 307 LEU A N 1
ATOM 2476 C CA . LEU A 1 307 ? -1.848 -4.573 -17.336 1.00 88.25 307 LEU A CA 1
ATOM 2477 C C . LEU A 1 307 ? -2.292 -3.654 -16.197 1.00 88.25 307 LEU A C 1
ATOM 2479 O O . LEU A 1 307 ? -2.622 -2.485 -16.417 1.00 88.25 307 LEU A O 1
ATOM 2483 N N . GLU A 1 308 ? -2.317 -4.200 -14.985 1.00 88.94 308 GLU A N 1
ATOM 2484 C CA . GLU A 1 308 ? -2.714 -3.437 -13.811 1.00 88.94 308 GLU A CA 1
ATOM 2485 C C . GLU A 1 308 ? -1.769 -2.238 -13.643 1.00 88.94 308 GLU A C 1
ATOM 2487 O O . GLU A 1 308 ? -0.552 -2.414 -13.615 1.00 88.94 308 GLU A O 1
ATOM 2492 N N . PRO A 1 309 ? -2.283 -1.000 -13.603 1.00 91.06 309 PRO A N 1
ATOM 2493 C CA . PRO A 1 309 ? -1.415 0.149 -13.443 1.00 91.06 309 PRO A CA 1
ATOM 2494 C C . PRO A 1 309 ? -0.915 0.234 -12.002 1.00 91.06 309 PRO A C 1
ATOM 2496 O O . PRO A 1 309 ? -1.569 -0.237 -11.072 1.00 91.06 309 PRO A O 1
ATOM 2499 N N . ASN A 1 310 ? 0.187 0.950 -11.798 1.00 92.56 310 ASN A N 1
ATOM 2500 C CA . ASN A 1 310 ? 0.602 1.356 -10.462 1.00 92.56 310 ASN A CA 1
ATOM 2501 C C . ASN A 1 310 ? -0.434 2.349 -9.894 1.00 92.56 310 ASN A C 1
ATOM 2503 O O . ASN A 1 310 ? -0.481 3.520 -10.295 1.00 92.56 310 ASN A O 1
ATOM 2507 N N . TYR A 1 311 ? -1.280 1.895 -8.966 1.00 94.44 311 TYR A N 1
ATOM 2508 C CA . TYR A 1 311 ? -2.356 2.708 -8.403 1.00 94.44 311 TYR A CA 1
ATOM 2509 C C . TYR A 1 311 ? -1.826 3.874 -7.576 1.00 94.44 311 TYR A C 1
ATOM 2511 O O . TYR A 1 311 ? -2.416 4.954 -7.613 1.00 94.44 311 TYR A O 1
ATOM 2519 N N . LEU A 1 312 ? -0.671 3.726 -6.921 1.00 94.62 312 LEU A N 1
ATOM 2520 C CA . LEU A 1 312 ? -0.052 4.815 -6.167 1.00 94.62 312 LEU A CA 1
ATOM 2521 C C . LEU A 1 312 ? 0.347 5.965 -7.098 1.00 94.62 312 LEU A C 1
ATOM 2523 O O . LEU A 1 312 ? 0.123 7.134 -6.777 1.00 94.62 312 LEU A O 1
ATOM 2527 N N . ARG A 1 313 ? 0.871 5.644 -8.288 1.00 91.56 313 ARG A N 1
ATOM 2528 C CA . ARG A 1 313 ? 1.150 6.644 -9.327 1.00 91.56 313 ARG A CA 1
ATOM 2529 C C . ARG A 1 313 ? -0.125 7.386 -9.731 1.00 91.56 313 ARG A C 1
ATOM 2531 O O . ARG A 1 313 ? -0.099 8.612 -9.808 1.00 91.56 313 ARG A O 1
ATOM 2538 N N . ILE A 1 314 ? -1.226 6.670 -9.972 1.00 91.69 314 ILE A N 1
ATOM 2539 C CA . ILE A 1 314 ? -2.515 7.281 -10.343 1.00 91.69 314 ILE A CA 1
ATOM 2540 C C . ILE A 1 314 ? -3.019 8.206 -9.228 1.00 91.69 314 ILE A C 1
ATOM 2542 O O . ILE A 1 314 ? -3.334 9.365 -9.497 1.00 91.69 314 ILE A O 1
ATOM 2546 N N . VAL A 1 315 ? -3.023 7.733 -7.978 1.00 95.31 315 VAL A N 1
ATOM 2547 C CA . VAL A 1 315 ? -3.423 8.523 -6.803 1.00 95.31 315 VAL A CA 1
ATOM 2548 C C . VAL A 1 315 ? -2.592 9.802 -6.701 1.00 95.31 315 VAL A C 1
ATOM 2550 O O . VAL A 1 315 ? -3.147 10.884 -6.509 1.00 95.31 315 VAL A O 1
ATOM 2553 N N . ASN A 1 316 ? -1.272 9.713 -6.876 1.00 94.50 316 ASN A N 1
ATOM 2554 C CA . ASN A 1 316 ? -0.379 10.867 -6.785 1.00 94.50 316 ASN A CA 1
ATOM 2555 C C . ASN A 1 316 ? -0.597 11.873 -7.924 1.00 94.50 316 ASN A C 1
ATOM 2557 O O . ASN A 1 316 ? -0.603 13.077 -7.660 1.00 94.50 316 ASN A O 1
ATOM 2561 N N . ILE A 1 317 ? -0.813 11.405 -9.159 1.00 91.56 317 ILE A N 1
ATOM 2562 C CA . ILE A 1 317 ? -1.102 12.271 -10.313 1.00 91.56 317 ILE A CA 1
ATOM 2563 C C . ILE A 1 317 ? -2.398 13.051 -10.073 1.00 91.56 317 ILE A C 1
ATOM 2565 O O . ILE A 1 317 ? -2.400 14.279 -10.172 1.00 91.56 317 ILE A O 1
ATOM 2569 N N . GLU A 1 318 ? -3.484 12.369 -9.703 1.00 91.75 318 GLU A N 1
ATOM 2570 C CA . GLU A 1 318 ? -4.784 13.026 -9.510 1.00 91.75 318 GLU A CA 1
ATOM 2571 C C . GLU A 1 318 ? -4.783 13.961 -8.293 1.00 91.75 318 GLU A C 1
ATOM 2573 O O . GLU A 1 318 ? -5.277 15.089 -8.374 1.00 91.75 318 GLU A O 1
ATOM 2578 N N . THR A 1 319 ? -4.142 13.553 -7.192 1.00 94.12 319 THR A N 1
ATOM 2579 C CA . THR A 1 319 ? -3.972 14.410 -6.007 1.00 94.12 319 THR A CA 1
ATOM 2580 C C . THR A 1 319 ? -3.191 15.6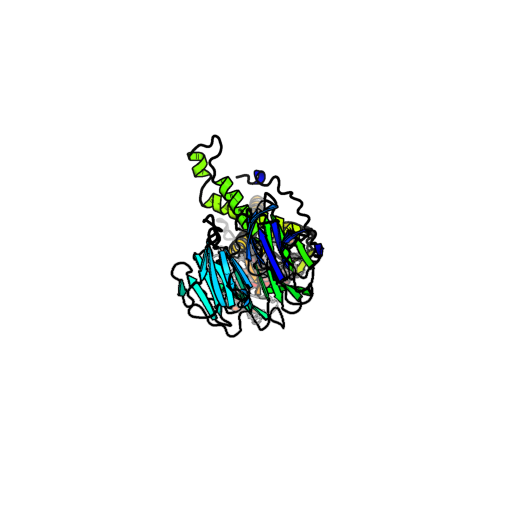79 -6.351 1.00 94.12 319 THR A C 1
ATOM 2582 O O . THR A 1 319 ? -3.597 16.779 -5.976 1.00 94.12 319 THR A O 1
ATOM 2585 N N . THR A 1 320 ? -2.095 15.549 -7.106 1.00 94.75 320 THR A N 1
ATOM 2586 C CA . THR A 1 320 ? -1.272 16.693 -7.529 1.00 94.75 320 THR A CA 1
ATOM 2587 C C . THR A 1 320 ? -2.062 17.633 -8.429 1.00 94.75 320 THR A C 1
ATOM 2589 O O . THR A 1 320 ? -2.107 18.830 -8.166 1.00 94.75 320 THR A O 1
ATOM 2592 N N . LYS A 1 321 ? -2.778 17.100 -9.423 1.00 94.19 321 LYS A N 1
ATOM 2593 C CA . LYS A 1 321 ? -3.620 17.887 -10.333 1.00 94.19 321 LYS A CA 1
ATOM 2594 C C . LYS A 1 321 ? -4.696 18.687 -9.592 1.00 94.19 321 LYS A C 1
ATOM 2596 O O . LYS A 1 321 ? -4.917 19.860 -9.897 1.00 94.19 321 LYS A O 1
ATOM 2601 N N . ILE A 1 322 ? -5.371 18.079 -8.614 1.00 94.19 322 ILE A N 1
ATOM 2602 C CA . ILE A 1 322 ? -6.388 18.766 -7.803 1.00 94.19 322 ILE A CA 1
ATOM 2603 C C . ILE A 1 322 ? -5.742 19.842 -6.927 1.00 94.19 322 ILE A C 1
ATOM 2605 O O . ILE A 1 322 ? -6.235 20.971 -6.887 1.00 94.19 322 ILE A O 1
ATOM 2609 N N . ARG A 1 323 ? -4.607 19.534 -6.291 1.00 94.31 323 ARG A N 1
ATOM 2610 C CA . ARG A 1 323 ? -3.839 20.496 -5.491 1.00 94.31 323 ARG A CA 1
ATOM 2611 C C . ARG A 1 323 ? -3.387 21.698 -6.323 1.00 94.31 323 ARG A C 1
ATOM 2613 O O . ARG A 1 323 ? -3.622 22.832 -5.917 1.00 94.31 323 ARG A O 1
ATOM 2620 N N . GLU A 1 324 ? -2.780 21.469 -7.483 1.00 94.88 324 GLU A N 1
ATOM 2621 C CA . GLU A 1 324 ? -2.301 22.523 -8.387 1.00 94.88 324 GLU A CA 1
ATOM 2622 C C . GLU A 1 324 ? -3.436 23.412 -8.893 1.00 94.88 324 GLU A C 1
ATOM 2624 O O . GLU A 1 324 ? -3.272 24.621 -9.028 1.00 94.88 324 GLU A O 1
ATOM 2629 N N . ASN A 1 325 ? -4.614 22.841 -9.141 1.00 93.06 325 ASN A N 1
ATOM 2630 C CA . ASN A 1 325 ? -5.785 23.634 -9.496 1.00 93.06 325 ASN A CA 1
ATOM 2631 C C . ASN A 1 325 ? -6.343 24.416 -8.304 1.00 93.06 325 ASN A C 1
ATOM 2633 O O . ASN A 1 325 ? -6.809 25.540 -8.482 1.00 93.06 325 ASN A O 1
ATOM 2637 N N . PHE A 1 326 ? -6.278 23.861 -7.093 1.00 93.25 326 PHE A N 1
ATOM 2638 C CA . PHE A 1 326 ? -6.746 24.542 -5.893 1.00 93.25 326 PHE A CA 1
ATOM 2639 C C . PHE A 1 326 ? -5.885 25.755 -5.534 1.00 93.25 326 PHE A C 1
ATOM 2641 O O . PHE A 1 326 ? -6.436 26.783 -5.153 1.00 93.25 326 PHE A O 1
ATOM 2648 N N . VAL A 1 327 ? -4.561 25.689 -5.680 1.00 95.38 327 VAL A N 1
ATOM 2649 C CA . VAL A 1 327 ? -3.669 26.817 -5.339 1.00 95.38 327 VAL A CA 1
ATOM 2650 C C . VAL A 1 327 ? -3.715 27.967 -6.348 1.00 95.38 327 VAL A C 1
ATOM 2652 O O . VAL A 1 327 ? -3.124 29.011 -6.104 1.00 95.38 327 VAL A O 1
ATOM 2655 N N . LYS A 1 328 ? -4.415 27.825 -7.478 1.00 95.12 328 LYS A N 1
ATOM 2656 C CA . LYS A 1 328 ? -4.590 28.935 -8.422 1.00 95.12 328 LYS A CA 1
ATOM 2657 C C . LYS A 1 328 ? -5.489 30.016 -7.813 1.00 95.12 328 LYS A C 1
ATOM 2659 O O . LYS A 1 328 ? -6.502 29.717 -7.169 1.00 95.12 328 LYS A O 1
ATOM 2664 N N . ILE A 1 329 ? -5.125 31.276 -8.053 1.00 93.75 329 ILE A N 1
ATOM 2665 C CA . ILE A 1 329 ? -5.995 32.427 -7.789 1.00 93.75 329 ILE A CA 1
ATOM 2666 C C . ILE A 1 329 ? -7.185 32.332 -8.745 1.00 93.75 329 ILE A C 1
ATOM 2668 O O . ILE A 1 329 ? -7.009 32.146 -9.952 1.00 93.75 329 ILE A O 1
ATOM 2672 N N . ARG A 1 330 ? -8.404 32.410 -8.210 1.00 93.12 330 ARG A N 1
ATOM 2673 C CA . ARG A 1 330 ? -9.622 32.320 -9.024 1.00 93.12 330 ARG A CA 1
ATOM 2674 C C . ARG A 1 330 ? -9.934 33.660 -9.680 1.00 93.12 330 ARG A C 1
ATOM 2676 O O . ARG A 1 330 ? -9.547 34.719 -9.191 1.00 93.12 330 ARG A O 1
ATOM 2683 N N . LEU A 1 331 ? -10.698 33.612 -10.769 1.00 93.62 331 LEU A N 1
ATOM 2684 C CA . LEU A 1 331 ? -11.216 34.820 -11.402 1.00 93.62 331 LEU A CA 1
ATOM 2685 C C . LEU A 1 331 ? -12.029 35.630 -10.375 1.00 93.62 331 LEU A C 1
ATOM 2687 O O . LEU A 1 331 ? -12.938 35.087 -9.748 1.00 93.62 331 LEU A O 1
ATOM 2691 N N . ASN A 1 332 ? -11.694 36.912 -10.215 1.00 93.94 332 ASN A N 1
ATOM 2692 C CA . ASN A 1 332 ? -12.306 37.851 -9.262 1.00 93.94 332 ASN A CA 1
ATOM 2693 C C . ASN A 1 332 ? -12.105 37.518 -7.768 1.00 93.94 332 ASN A C 1
ATOM 2695 O O . ASN A 1 332 ? -12.832 38.037 -6.920 1.00 93.94 332 ASN A O 1
ATOM 2699 N N . GLU A 1 333 ? -11.134 36.674 -7.413 1.00 95.38 333 GLU A N 1
ATOM 2700 C CA . GLU A 1 333 ? -10.782 36.423 -6.013 1.00 95.38 333 GLU A CA 1
ATOM 2701 C C . GLU A 1 333 ? -9.830 37.498 -5.472 1.00 95.38 333 GLU A C 1
ATOM 2703 O O . GLU A 1 333 ? -8.807 37.803 -6.080 1.00 95.38 333 GLU A O 1
ATOM 2708 N N . SER A 1 334 ? -10.155 38.068 -4.308 1.00 95.94 334 SER A N 1
ATOM 2709 C CA . SER A 1 334 ? -9.271 39.012 -3.620 1.00 95.94 334 SER A CA 1
ATOM 2710 C C . SER A 1 334 ? -8.116 38.295 -2.916 1.00 95.94 334 SER A C 1
ATOM 2712 O O . SER A 1 334 ? -8.269 37.155 -2.474 1.00 95.94 334 SER A O 1
ATOM 2714 N N . THR A 1 335 ? -6.992 38.988 -2.710 1.00 94.69 335 THR A N 1
ATOM 2715 C CA . THR A 1 335 ? -5.827 38.456 -1.976 1.00 94.69 335 THR A CA 1
ATOM 2716 C C . THR A 1 335 ? -6.208 37.933 -0.588 1.00 94.69 335 THR A C 1
ATOM 2718 O O . THR A 1 335 ? -5.844 36.825 -0.219 1.00 94.69 335 THR A O 1
ATOM 2721 N N . VAL A 1 336 ? -7.057 38.664 0.144 1.00 95.12 336 VAL A N 1
ATOM 2722 C CA . VAL A 1 336 ? -7.530 38.249 1.478 1.00 95.12 336 VAL A CA 1
ATOM 2723 C C . VAL A 1 336 ? -8.355 36.955 1.423 1.00 95.12 336 VAL A C 1
ATOM 2725 O O . VAL A 1 336 ? -8.258 36.122 2.323 1.00 95.12 336 VAL A O 1
ATOM 2728 N N . SER A 1 337 ? -9.190 36.773 0.393 1.00 95.06 337 SER A N 1
ATOM 2729 C CA . SER A 1 337 ? -9.953 35.531 0.204 1.00 95.06 337 SER A CA 1
ATOM 2730 C C . SER A 1 337 ? -9.037 34.367 -0.171 1.00 95.06 337 SER A C 1
ATOM 2732 O O . SER A 1 337 ? -9.207 33.263 0.347 1.00 95.06 337 SER A O 1
ATOM 2734 N N . TYR A 1 338 ? -8.058 34.626 -1.039 1.00 96.12 338 TYR A N 1
ATOM 2735 C CA . TYR A 1 338 ? -7.057 33.651 -1.446 1.00 96.12 338 TYR A CA 1
ATOM 2736 C C . TYR A 1 338 ? -6.244 33.151 -0.245 1.00 96.12 338 TYR A C 1
ATOM 2738 O O . TYR A 1 338 ? -6.225 31.947 -0.007 1.00 96.12 338 TYR A O 1
ATOM 2746 N N . ASP A 1 339 ? -5.684 34.047 0.571 1.00 95.88 339 ASP A N 1
ATOM 2747 C CA . ASP A 1 339 ? -4.850 33.682 1.727 1.00 95.88 339 ASP A CA 1
ATOM 2748 C C . ASP A 1 339 ? -5.639 32.911 2.797 1.00 95.88 339 ASP A C 1
ATOM 2750 O O . ASP A 1 339 ? -5.123 31.987 3.421 1.00 95.88 339 ASP A O 1
ATOM 2754 N N . LYS A 1 340 ? -6.930 33.227 2.981 1.00 96.12 340 LYS A N 1
ATOM 2755 C CA . LYS A 1 340 ? -7.820 32.459 3.874 1.00 96.12 340 LYS A CA 1
ATOM 2756 C C . LYS A 1 340 ? -8.135 31.061 3.343 1.00 96.12 340 LYS A C 1
ATOM 2758 O O . LYS A 1 340 ? -8.402 30.148 4.124 1.00 96.12 340 LYS A O 1
ATOM 2763 N N . ARG A 1 341 ? -8.175 30.893 2.021 1.00 95.00 341 ARG A N 1
ATOM 2764 C CA . ARG A 1 341 ? -8.512 29.625 1.366 1.00 95.00 341 ARG A CA 1
ATOM 2765 C C . ARG A 1 341 ? -7.288 28.729 1.199 1.00 95.00 341 ARG A C 1
ATOM 2767 O O . ARG A 1 341 ? -7.390 27.526 1.432 1.00 95.00 341 ARG A O 1
ATOM 2774 N N . VAL A 1 342 ? -6.157 29.290 0.791 1.00 95.56 342 VAL A N 1
ATOM 2775 C CA . VAL A 1 342 ? -4.912 28.585 0.475 1.00 95.56 342 VAL A CA 1
ATOM 2776 C C . VAL A 1 342 ? -3.990 28.630 1.690 1.00 95.56 342 VAL A C 1
ATOM 2778 O O . VAL A 1 342 ? -2.980 29.321 1.721 1.00 95.56 342 VAL A O 1
ATOM 2781 N N . THR A 1 343 ? -4.365 27.868 2.714 1.00 96.19 343 THR A N 1
ATOM 2782 C CA . THR A 1 343 ? -3.561 27.659 3.924 1.00 96.19 343 THR A CA 1
ATOM 2783 C C . THR A 1 343 ? -2.941 26.265 3.915 1.00 96.19 343 THR A C 1
ATOM 2785 O O . THR A 1 343 ? -3.407 25.373 3.200 1.00 96.19 343 THR A O 1
ATOM 2788 N N . PHE A 1 344 ? -1.903 26.056 4.731 1.00 95.44 344 PHE A N 1
ATOM 2789 C CA . PHE A 1 344 ? -1.287 24.737 4.898 1.00 95.44 344 PHE A CA 1
ATOM 2790 C C . PHE A 1 344 ? -2.321 23.670 5.295 1.00 95.44 344 PHE A C 1
ATOM 2792 O O . PHE A 1 344 ? -2.410 22.635 4.634 1.00 95.44 344 PHE A O 1
ATOM 2799 N N . ASP A 1 345 ? -3.161 23.962 6.293 1.00 96.00 345 ASP A N 1
ATOM 2800 C CA . ASP A 1 345 ? -4.182 23.030 6.784 1.00 96.00 345 ASP A CA 1
ATOM 2801 C C . ASP A 1 345 ? -5.228 22.703 5.713 1.00 96.00 345 ASP A C 1
ATOM 2803 O O . ASP A 1 345 ? -5.536 21.535 5.485 1.00 96.00 345 ASP A O 1
ATOM 2807 N N . ASN A 1 346 ? -5.713 23.707 4.973 1.00 94.69 346 ASN A N 1
ATOM 2808 C CA . ASN A 1 346 ? -6.693 23.479 3.911 1.00 94.69 346 ASN A CA 1
ATOM 2809 C C . ASN A 1 346 ? -6.113 22.635 2.767 1.00 94.69 346 ASN A C 1
ATOM 2811 O O . ASN A 1 346 ? -6.805 21.767 2.236 1.00 94.69 346 ASN A O 1
ATOM 2815 N N . ILE A 1 347 ? -4.852 22.868 2.382 1.00 95.38 347 ILE A N 1
ATOM 2816 C CA . ILE A 1 347 ? -4.170 22.070 1.352 1.00 95.38 347 ILE A CA 1
ATOM 2817 C C . ILE A 1 347 ? -3.966 20.634 1.836 1.00 95.38 347 ILE A C 1
ATOM 2819 O O . ILE A 1 347 ? -4.167 19.697 1.057 1.00 95.38 347 ILE A O 1
ATOM 2823 N N . LYS A 1 348 ? -3.579 20.452 3.102 1.00 95.19 348 LYS A N 1
ATOM 2824 C CA . LYS A 1 348 ? -3.395 19.133 3.707 1.00 95.19 348 LYS A CA 1
ATOM 2825 C C . LYS A 1 348 ? -4.711 18.352 3.720 1.00 95.19 348 LYS A C 1
ATOM 2827 O O . LYS A 1 348 ? -4.769 17.288 3.110 1.00 95.19 348 LYS A O 1
ATOM 2832 N N . SER A 1 349 ? -5.778 18.920 4.286 1.00 94.50 349 SER A N 1
ATOM 2833 C CA . SER A 1 349 ? -7.097 18.275 4.331 1.00 94.50 349 SER A CA 1
ATOM 2834 C C . SER A 1 349 ? -7.674 18.008 2.939 1.00 94.50 349 SER A C 1
ATOM 2836 O O . SER A 1 349 ? -8.279 16.962 2.715 1.00 94.50 349 SER A O 1
ATOM 2838 N N . LEU A 1 350 ? -7.466 18.914 1.974 1.00 95.00 350 LEU A N 1
ATOM 2839 C CA . LEU A 1 350 ? -7.849 18.677 0.580 1.00 95.00 350 LEU A CA 1
ATOM 2840 C C . LEU A 1 350 ? -7.097 17.481 -0.009 1.00 95.00 350 LEU A C 1
ATOM 2842 O O . LEU A 1 350 ? -7.702 16.660 -0.697 1.00 95.00 350 LEU A O 1
ATOM 2846 N N . SER A 1 351 ? -5.788 17.401 0.228 1.00 94.25 351 SER A N 1
ATOM 2847 C CA . SER A 1 351 ? -4.946 16.332 -0.309 1.00 94.25 351 SER A CA 1
ATOM 2848 C C . SER A 1 351 ? -5.332 14.982 0.291 1.00 94.25 351 SER A C 1
ATOM 2850 O O . SER A 1 351 ? -5.501 14.025 -0.455 1.00 94.25 351 SER A O 1
ATOM 2852 N N . GLU A 1 352 ? -5.542 14.911 1.607 1.00 93.75 352 GLU A N 1
ATOM 2853 C CA . GLU A 1 352 ? -6.004 13.703 2.307 1.00 93.75 352 GLU A CA 1
ATOM 2854 C C . GLU A 1 352 ? -7.374 13.250 1.787 1.00 93.75 352 GLU A C 1
ATOM 2856 O O . GLU A 1 352 ? -7.504 12.122 1.316 1.00 93.75 352 GLU A O 1
ATOM 2861 N N . ALA A 1 353 ? -8.360 14.154 1.733 1.00 93.69 353 ALA A N 1
ATOM 2862 C CA . ALA A 1 353 ? -9.690 13.836 1.212 1.00 93.69 353 ALA A CA 1
ATOM 2863 C C . ALA A 1 353 ? -9.656 13.389 -0.259 1.00 93.69 353 ALA A C 1
ATOM 2865 O O . ALA A 1 353 ? -10.360 12.459 -0.650 1.00 93.69 353 ALA A O 1
ATOM 2866 N N . THR A 1 354 ? -8.822 14.030 -1.084 1.00 94.81 354 THR A N 1
ATOM 2867 C CA . THR A 1 354 ? -8.654 13.654 -2.493 1.00 94.81 354 THR A CA 1
ATOM 2868 C C . THR A 1 354 ? -8.063 12.256 -2.619 1.00 94.81 354 THR A C 1
ATOM 2870 O O . THR A 1 354 ? -8.563 11.458 -3.409 1.00 94.81 354 THR A O 1
ATOM 2873 N N . ARG A 1 355 ? -7.033 11.932 -1.827 1.00 95.88 355 ARG A N 1
ATOM 2874 C CA . ARG A 1 355 ? -6.425 10.597 -1.824 1.00 95.88 355 ARG A CA 1
ATOM 2875 C C . ARG A 1 355 ? -7.452 9.530 -1.471 1.00 95.88 355 ARG A C 1
ATOM 2877 O O . ARG A 1 355 ? -7.581 8.585 -2.242 1.00 95.88 355 ARG A O 1
ATOM 2884 N N . THR A 1 356 ? -8.214 9.712 -0.392 1.00 94.50 356 THR A N 1
ATOM 2885 C CA . THR A 1 356 ? -9.278 8.776 0.008 1.00 94.50 356 THR A CA 1
ATOM 2886 C C . THR A 1 356 ? -10.291 8.573 -1.117 1.00 94.50 356 THR A C 1
ATOM 2888 O O . THR A 1 356 ? -10.549 7.444 -1.516 1.00 94.50 356 THR A O 1
ATOM 2891 N N . VAL A 1 357 ? -10.793 9.654 -1.726 1.00 94.75 357 VAL A N 1
ATOM 2892 C CA . VAL A 1 357 ? -11.771 9.560 -2.827 1.00 94.75 357 VAL A CA 1
ATOM 2893 C C . VAL A 1 357 ? -11.214 8.803 -4.036 1.00 94.75 357 VAL A C 1
ATOM 2895 O O . VAL A 1 357 ? -11.929 7.996 -4.638 1.00 94.75 357 VAL A O 1
ATOM 2898 N N . VAL A 1 358 ? -9.958 9.054 -4.417 1.00 95.88 358 VAL A N 1
ATOM 2899 C CA . VAL A 1 358 ? -9.331 8.364 -5.553 1.00 95.88 358 VAL A CA 1
ATOM 2900 C C . VAL A 1 358 ? -9.107 6.887 -5.227 1.00 95.88 358 VAL A C 1
ATOM 2902 O O . VAL A 1 358 ? -9.439 6.041 -6.055 1.00 95.88 358 VAL A O 1
ATOM 2905 N N . VAL A 1 359 ? -8.611 6.561 -4.030 1.00 96.69 359 VAL A N 1
ATOM 2906 C CA . VAL A 1 359 ? -8.410 5.172 -3.582 1.00 96.69 359 VAL A CA 1
ATOM 2907 C C . VAL A 1 359 ? -9.737 4.412 -3.540 1.00 96.69 359 VAL A C 1
ATOM 2909 O O . VAL A 1 359 ? -9.834 3.344 -4.140 1.00 96.69 359 VAL A O 1
ATOM 2912 N N . ASP A 1 360 ? -10.788 4.990 -2.959 1.00 94.75 360 ASP A N 1
ATOM 2913 C CA . ASP A 1 360 ? -12.126 4.386 -2.927 1.00 94.75 360 ASP A CA 1
ATOM 2914 C C . ASP A 1 360 ? -12.681 4.137 -4.332 1.00 94.75 360 ASP A C 1
ATOM 2916 O O . ASP A 1 360 ? -13.332 3.124 -4.597 1.00 94.75 360 ASP A O 1
ATOM 2920 N N . SER A 1 361 ? -12.443 5.078 -5.248 1.00 93.44 361 SER A N 1
ATOM 2921 C CA . SER A 1 361 ? -12.876 4.953 -6.641 1.00 93.44 361 SER A CA 1
ATOM 2922 C C . SER A 1 361 ? -12.146 3.811 -7.345 1.00 93.44 361 SER A C 1
ATOM 2924 O O . SER A 1 361 ? -12.775 3.058 -8.085 1.00 93.44 361 SER A O 1
ATOM 2926 N N . LEU A 1 362 ? -10.846 3.641 -7.086 1.00 93.56 362 LEU A N 1
ATOM 2927 C CA . LEU A 1 362 ? -10.061 2.524 -7.608 1.00 93.56 362 LEU A CA 1
ATOM 2928 C C . LEU A 1 362 ? -10.515 1.187 -7.008 1.00 93.56 362 LEU A C 1
ATOM 2930 O O . LEU A 1 362 ? -10.748 0.245 -7.766 1.00 93.56 362 LEU A O 1
ATOM 2934 N N . ALA A 1 363 ? -10.746 1.113 -5.695 1.00 93.12 363 ALA A N 1
ATOM 2935 C CA . ALA A 1 363 ? -11.273 -0.082 -5.034 1.00 93.12 363 ALA A CA 1
ATOM 2936 C C . ALA A 1 363 ? -12.636 -0.502 -5.622 1.00 93.12 363 ALA A C 1
ATOM 2938 O O . ALA A 1 363 ? -12.850 -1.668 -5.959 1.00 93.12 363 ALA A O 1
ATOM 2939 N N . LYS A 1 364 ? -13.538 0.452 -5.886 1.00 91.06 364 LYS A N 1
ATOM 2940 C CA . LYS A 1 364 ? -14.833 0.199 -6.552 1.00 91.06 364 LYS A CA 1
ATOM 2941 C C . LYS A 1 364 ? -14.715 -0.398 -7.955 1.00 91.06 364 LYS A C 1
ATOM 2943 O O . LYS A 1 364 ? -15.653 -1.035 -8.422 1.00 91.06 364 LYS A O 1
ATOM 2948 N N . THR A 1 365 ? -13.581 -0.235 -8.641 1.00 89.38 365 THR A N 1
ATOM 2949 C CA . THR A 1 365 ? -13.360 -0.925 -9.927 1.00 89.38 365 THR A CA 1
ATOM 2950 C C . THR A 1 365 ? -13.094 -2.426 -9.763 1.00 89.38 365 THR A C 1
ATOM 2952 O O . THR A 1 365 ? -13.227 -3.170 -10.733 1.00 89.38 365 THR A O 1
ATOM 2955 N N . LYS A 1 366 ? -12.736 -2.880 -8.552 1.00 88.19 366 LYS A N 1
ATOM 2956 C CA . LYS A 1 366 ? -12.394 -4.275 -8.219 1.00 88.19 366 LYS A CA 1
ATOM 2957 C C . LYS A 1 366 ? -13.527 -5.038 -7.540 1.00 88.19 366 LYS A C 1
ATOM 2959 O O . LYS A 1 366 ? -13.545 -6.263 -7.598 1.00 88.19 366 LYS A O 1
ATOM 2964 N N . SER A 1 367 ? -14.464 -4.336 -6.907 1.00 85.06 367 SER A N 1
ATOM 2965 C CA . SER A 1 367 ? -15.583 -4.938 -6.185 1.00 85.06 367 SER A CA 1
ATOM 2966 C C . SER A 1 367 ? -16.886 -4.204 -6.467 1.00 85.06 367 SER A C 1
ATOM 2968 O O . SER A 1 367 ? -16.931 -2.977 -6.496 1.00 85.06 367 SER A O 1
ATOM 2970 N N . ALA A 1 368 ? -17.979 -4.960 -6.575 1.00 76.88 368 ALA A N 1
ATOM 2971 C CA . ALA A 1 368 ? -19.331 -4.410 -6.629 1.00 76.88 368 ALA A CA 1
ATOM 2972 C C . ALA A 1 368 ? -19.829 -3.872 -5.267 1.00 76.88 368 ALA A C 1
ATOM 2974 O O . ALA A 1 368 ? -20.993 -3.489 -5.177 1.00 76.88 368 ALA A O 1
ATOM 2975 N N . LEU A 1 369 ? -18.980 -3.862 -4.224 1.00 79.38 369 LEU A N 1
ATOM 2976 C CA . LEU A 1 369 ? -19.305 -3.450 -2.853 1.00 79.38 369 LEU A CA 1
ATOM 2977 C C . LEU A 1 369 ? -20.545 -4.167 -2.304 1.00 79.38 369 LEU A C 1
ATOM 2979 O O . LEU A 1 369 ? -21.542 -3.542 -1.949 1.00 79.38 369 LEU A O 1
ATOM 2983 N N . LYS A 1 370 ? -20.483 -5.498 -2.246 1.00 87.25 370 LYS A N 1
ATOM 2984 C CA . LYS A 1 370 ? -21.489 -6.319 -1.566 1.00 87.25 370 LYS A CA 1
ATOM 2985 C C . LYS A 1 370 ? -20.952 -6.696 -0.183 1.00 87.25 370 LYS A C 1
ATOM 2987 O O . LYS A 1 370 ? -20.163 -7.633 -0.113 1.00 87.25 370 LYS A O 1
ATOM 2992 N N . PRO A 1 371 ? -21.292 -5.944 0.878 1.00 91.06 371 PRO A N 1
ATOM 2993 C CA . PRO A 1 371 ? -20.806 -6.244 2.213 1.00 91.06 371 PRO A CA 1
ATOM 2994 C C . PRO A 1 371 ? -21.530 -7.460 2.787 1.00 91.06 371 PRO A C 1
ATOM 2996 O O . PRO A 1 371 ? -22.758 -7.537 2.756 1.00 91.06 371 PRO A O 1
ATOM 2999 N N . GLU A 1 372 ? -20.759 -8.372 3.359 1.00 92.94 372 GLU A N 1
ATOM 3000 C CA . GLU A 1 372 ? -21.245 -9.476 4.177 1.00 92.94 372 GLU A CA 1
ATOM 3001 C C . GLU A 1 372 ? -20.793 -9.240 5.616 1.00 92.94 372 GLU A C 1
ATOM 3003 O O . GLU A 1 372 ? -19.613 -8.986 5.874 1.00 92.94 372 GLU A O 1
ATOM 3008 N N . LEU A 1 373 ? -21.749 -9.283 6.546 1.00 93.56 373 LEU A N 1
ATOM 3009 C CA . LEU A 1 373 ? -21.508 -9.063 7.967 1.00 93.56 373 LEU A CA 1
ATOM 3010 C C . LEU A 1 373 ? -21.689 -10.368 8.727 1.00 93.56 373 LEU A C 1
ATOM 3012 O O . LEU A 1 373 ? -22.662 -11.090 8.511 1.00 93.56 373 LEU A O 1
ATOM 3016 N N . SER A 1 374 ? -20.783 -10.628 9.660 1.00 91.94 374 SER A N 1
ATOM 3017 C CA . SER A 1 374 ? -20.979 -11.638 10.698 1.00 91.94 374 SER A CA 1
ATOM 3018 C C . SER A 1 374 ? -20.621 -11.057 12.060 1.00 91.94 374 SER A C 1
ATOM 3020 O O . SER A 1 374 ? -19.880 -10.078 12.152 1.00 91.94 374 SER A O 1
ATOM 3022 N N . LEU A 1 375 ? -21.233 -11.608 13.105 1.00 91.75 375 LEU A N 1
ATOM 3023 C CA . LEU A 1 375 ? -21.092 -11.138 14.477 1.00 91.75 375 LEU A CA 1
ATOM 3024 C C . LEU A 1 375 ? -20.399 -12.209 15.307 1.00 91.75 375 LEU A C 1
ATOM 3026 O O . LEU A 1 375 ? -20.792 -13.374 15.278 1.00 91.75 375 LEU A O 1
ATOM 3030 N N . ASN A 1 376 ? -19.402 -11.773 16.059 1.00 84.00 376 ASN A N 1
ATOM 3031 C CA . ASN A 1 376 ? -18.807 -12.493 17.168 1.00 84.00 376 ASN A CA 1
ATOM 3032 C C . ASN A 1 376 ? -19.102 -11.713 18.464 1.00 84.00 376 ASN A C 1
ATOM 3034 O O . ASN A 1 376 ? -19.451 -10.533 18.411 1.00 84.00 376 ASN A O 1
ATOM 3038 N N . ASP A 1 377 ? -18.905 -12.328 19.629 1.00 73.00 377 ASP A N 1
ATOM 3039 C CA . ASP A 1 377 ? -19.214 -11.742 20.943 1.00 73.00 377 ASP A CA 1
ATOM 3040 C C . ASP A 1 377 ? -18.533 -10.380 21.183 1.00 73.00 377 ASP A C 1
ATOM 3042 O O . ASP A 1 377 ? -19.003 -9.574 21.986 1.00 73.00 377 ASP A O 1
ATOM 3046 N N . LYS A 1 378 ? -17.415 -10.114 20.492 1.00 83.88 378 LYS A N 1
ATOM 3047 C CA . LYS A 1 378 ? -16.574 -8.918 20.676 1.00 83.88 378 LYS A CA 1
ATOM 3048 C C . LYS A 1 378 ? -16.349 -8.091 19.409 1.00 83.88 378 LYS A C 1
ATOM 3050 O O . LYS A 1 378 ? -15.718 -7.037 19.492 1.00 83.88 378 LYS A O 1
ATOM 3055 N N . SER A 1 379 ? -16.819 -8.537 18.246 1.00 90.25 379 SER A N 1
ATOM 3056 C CA . SER A 1 379 ? -16.498 -7.882 16.975 1.00 90.25 379 SER A CA 1
ATOM 3057 C C . SER A 1 379 ? -17.541 -8.123 15.885 1.00 90.25 379 SER A C 1
ATOM 3059 O O . SER A 1 379 ? -18.235 -9.139 15.864 1.00 90.25 379 SER A O 1
ATOM 3061 N N . ILE A 1 380 ? -17.637 -7.173 14.954 1.00 92.38 380 ILE A N 1
ATOM 3062 C CA . ILE A 1 380 ? -18.284 -7.367 13.655 1.00 92.38 380 ILE A CA 1
ATOM 3063 C C . ILE A 1 380 ? -17.194 -7.677 12.641 1.00 92.38 380 ILE A C 1
ATOM 3065 O O . ILE A 1 380 ? -16.224 -6.936 12.500 1.00 92.38 380 ILE A O 1
ATOM 3069 N N . THR A 1 381 ? -17.379 -8.743 11.883 1.00 94.31 381 THR A N 1
ATOM 3070 C CA . THR A 1 381 ? -16.537 -9.053 10.738 1.00 94.31 381 THR A CA 1
ATOM 3071 C C . THR A 1 381 ? -17.185 -8.485 9.477 1.00 94.31 381 THR A C 1
ATOM 3073 O O . THR A 1 381 ? -18.323 -8.834 9.157 1.00 94.31 381 THR A O 1
ATOM 3076 N N . LEU A 1 382 ? -16.467 -7.615 8.763 1.00 95.19 382 LEU A N 1
ATOM 3077 C CA . LEU A 1 382 ? -16.878 -7.026 7.488 1.00 95.19 382 LEU A CA 1
ATOM 3078 C C . LEU A 1 382 ? -16.082 -7.661 6.345 1.00 95.19 382 LEU A C 1
ATOM 3080 O O . LEU A 1 382 ? -14.881 -7.427 6.200 1.00 95.19 382 LEU A O 1
ATOM 3084 N N . ASN A 1 383 ? -16.775 -8.426 5.506 1.00 94.62 383 ASN A N 1
ATOM 3085 C CA . ASN A 1 383 ? -16.224 -8.995 4.283 1.00 94.62 383 ASN A CA 1
ATOM 3086 C C . ASN A 1 383 ? -16.732 -8.216 3.060 1.00 94.62 383 ASN A C 1
ATOM 3088 O O . ASN A 1 383 ? -17.937 -8.097 2.840 1.00 94.62 383 ASN A O 1
ATOM 3092 N N . ILE A 1 384 ? -15.808 -7.692 2.253 1.00 93.81 384 ILE A N 1
ATOM 3093 C CA . ILE A 1 384 ? -16.094 -7.083 0.950 1.00 93.81 384 ILE A CA 1
ATOM 3094 C C . ILE A 1 384 ? -15.118 -7.696 -0.056 1.00 93.81 384 ILE A C 1
ATOM 3096 O O . ILE A 1 384 ? -14.040 -7.159 -0.300 1.00 93.81 384 ILE A O 1
ATOM 3100 N N . ALA A 1 385 ? -15.488 -8.827 -0.658 1.00 90.12 385 ALA A N 1
ATOM 3101 C CA . ALA A 1 385 ? -14.629 -9.495 -1.634 1.00 90.12 385 ALA A CA 1
ATOM 3102 C C . ALA A 1 385 ? -14.273 -8.555 -2.812 1.00 90.12 385 ALA A C 1
ATOM 3104 O O . ALA A 1 385 ? -15.142 -7.804 -3.277 1.00 90.12 385 ALA A O 1
ATOM 3105 N N . PRO A 1 386 ? -13.033 -8.588 -3.338 1.00 92.12 386 PRO A N 1
ATOM 3106 C CA . PRO A 1 386 ? -11.939 -9.510 -3.011 1.00 92.12 386 PRO A CA 1
ATOM 3107 C C . PRO A 1 386 ? -10.969 -8.984 -1.931 1.00 92.12 386 PRO A C 1
ATOM 3109 O O . PRO A 1 386 ? -9.838 -9.456 -1.858 1.00 92.12 386 PRO A O 1
ATOM 3112 N N . PHE A 1 387 ? -11.356 -7.976 -1.146 1.00 94.31 387 PHE A N 1
ATOM 3113 C CA . PHE A 1 387 ? -10.468 -7.364 -0.157 1.00 94.31 387 PHE A CA 1
ATOM 3114 C C . PHE A 1 387 ? -10.320 -8.244 1.090 1.00 94.31 387 PHE A C 1
ATOM 3116 O O . PHE A 1 387 ? -11.233 -9.016 1.396 1.00 94.31 387 PHE A O 1
ATOM 3123 N N . PRO A 1 388 ? -9.204 -8.118 1.833 1.00 94.44 388 PRO A N 1
ATOM 3124 C CA . PRO A 1 388 ? -9.064 -8.756 3.132 1.00 94.44 388 PRO A CA 1
ATOM 3125 C C . PRO A 1 388 ? -10.214 -8.371 4.066 1.00 94.44 388 PRO A C 1
ATOM 3127 O O . PRO A 1 388 ? -10.627 -7.211 4.127 1.00 94.44 388 PRO A O 1
ATOM 3130 N N . THR A 1 389 ? -10.714 -9.358 4.800 1.00 94.38 389 THR A N 1
ATOM 3131 C CA . THR A 1 389 ? -11.773 -9.178 5.790 1.00 94.38 389 THR A CA 1
ATOM 3132 C C . THR A 1 389 ? -11.308 -8.266 6.926 1.00 94.38 389 THR A C 1
ATOM 3134 O O . THR A 1 389 ? -10.224 -8.465 7.472 1.00 94.38 389 THR A O 1
ATOM 3137 N N . ALA A 1 390 ? -12.145 -7.302 7.314 1.00 94.06 390 ALA A N 1
ATOM 3138 C CA . ALA A 1 390 ? -11.887 -6.427 8.454 1.00 94.06 390 ALA A CA 1
ATOM 3139 C C . ALA A 1 390 ? -12.609 -6.926 9.711 1.00 94.06 390 ALA A C 1
ATOM 3141 O O . ALA A 1 390 ? -13.790 -7.276 9.661 1.00 94.06 390 ALA A O 1
ATOM 3142 N N . GLU A 1 391 ? -11.911 -6.917 10.845 1.00 92.88 391 GLU A N 1
ATOM 3143 C CA . GLU A 1 391 ? -12.488 -7.189 12.160 1.00 92.88 391 GLU A CA 1
ATOM 3144 C C . GLU A 1 391 ? -12.655 -5.874 12.930 1.00 92.88 391 GLU A C 1
ATOM 3146 O O . GLU A 1 391 ? -11.683 -5.182 13.235 1.00 92.88 391 GLU A O 1
ATOM 3151 N N . ILE A 1 392 ? -13.905 -5.518 13.215 1.00 91.50 392 ILE A N 1
ATOM 3152 C CA . ILE A 1 392 ? -14.285 -4.262 13.857 1.00 91.50 392 ILE A CA 1
ATOM 3153 C C . ILE A 1 392 ? -14.642 -4.550 15.316 1.00 91.50 392 ILE A C 1
ATOM 3155 O O . ILE A 1 392 ? -15.658 -5.207 15.561 1.00 91.50 392 ILE A O 1
ATOM 3159 N N . PRO A 1 393 ? -13.852 -4.076 16.293 1.00 85.88 393 PRO A N 1
ATOM 3160 C CA . PRO A 1 393 ? -14.146 -4.298 17.702 1.00 85.88 393 PRO A CA 1
ATOM 3161 C C . PRO A 1 393 ? -15.435 -3.583 18.119 1.00 85.88 393 PRO A C 1
ATOM 3163 O O . PRO A 1 393 ? -15.731 -2.471 17.676 1.00 85.88 393 PRO A O 1
ATOM 3166 N N . LEU A 1 394 ? -16.199 -4.227 19.000 1.00 83.69 394 LEU A N 1
ATOM 3167 C CA . LEU A 1 394 ? -17.409 -3.669 19.591 1.00 83.69 394 LEU A CA 1
ATOM 3168 C C . LEU A 1 394 ? -17.124 -3.144 20.998 1.00 83.69 394 LEU A C 1
ATOM 3170 O O . LEU A 1 394 ? -16.845 -3.909 21.915 1.00 83.69 394 LEU A O 1
ATOM 3174 N N . PHE A 1 395 ? -17.275 -1.833 21.182 1.00 76.25 395 PHE A N 1
ATOM 3175 C CA . PHE A 1 395 ? -17.216 -1.191 22.504 1.00 76.25 395 PHE A CA 1
ATOM 3176 C C . PHE A 1 395 ? -18.528 -1.311 23.281 1.00 76.25 395 PHE A C 1
ATOM 3178 O O . PHE A 1 395 ? -18.565 -1.136 24.495 1.00 76.25 395 PHE A O 1
ATOM 3185 N N . THR A 1 396 ? -19.621 -1.613 22.583 1.00 72.62 396 THR A N 1
ATOM 3186 C CA . THR A 1 396 ? -20.918 -1.912 23.182 1.00 72.62 396 THR A CA 1
ATOM 3187 C C . THR A 1 396 ? -21.390 -3.265 22.661 1.00 72.62 396 THR A C 1
ATOM 3189 O O . THR A 1 396 ? -21.487 -3.428 21.442 1.00 72.62 396 THR A O 1
ATOM 3192 N N . PRO A 1 397 ? -21.719 -4.226 23.542 1.00 72.06 397 PRO A N 1
ATOM 3193 C CA . PRO A 1 397 ? -22.189 -5.536 23.116 1.00 72.06 397 PRO A CA 1
ATOM 3194 C C . PRO A 1 397 ? -23.445 -5.451 22.236 1.00 72.06 397 PRO A C 1
ATOM 3196 O O . PRO A 1 397 ? -24.434 -4.770 22.567 1.00 72.06 397 PRO A O 1
ATOM 3199 N N . LEU A 1 398 ? -23.415 -6.189 21.125 1.00 78.50 398 LEU A N 1
ATOM 3200 C CA . LEU A 1 398 ? -24.547 -6.404 20.228 1.00 78.50 398 LEU A CA 1
ATOM 3201 C C . LEU A 1 398 ? -25.056 -7.835 20.392 1.00 78.50 398 LEU A C 1
ATOM 3203 O O . LEU A 1 398 ? -24.278 -8.777 20.323 1.00 78.50 398 LEU A O 1
ATOM 3207 N N . LYS A 1 399 ? -26.371 -7.991 20.598 1.00 79.94 399 LYS A N 1
ATOM 3208 C CA . LYS A 1 399 ? -27.022 -9.311 20.695 1.00 79.94 399 LYS A CA 1
ATOM 3209 C C . LYS A 1 399 ? -27.294 -9.919 19.307 1.00 79.94 399 LYS A C 1
ATOM 3211 O O . LYS A 1 399 ? -27.284 -11.134 19.161 1.00 79.94 399 LYS A O 1
ATOM 3216 N N . SER A 1 400 ? -27.544 -9.084 18.294 1.00 86.00 400 SER A N 1
ATOM 3217 C CA . SER A 1 400 ? -27.728 -9.489 16.894 1.00 86.00 400 SER A CA 1
ATOM 3218 C C . SER A 1 400 ? -27.304 -8.366 15.937 1.00 86.00 400 SER A C 1
ATOM 3220 O O . SER A 1 400 ? -27.058 -7.233 16.360 1.00 86.00 400 SER A O 1
ATOM 3222 N N . LEU A 1 401 ? -27.223 -8.679 14.638 1.00 89.50 401 LEU A N 1
ATOM 3223 C CA . LEU A 1 401 ? -26.980 -7.704 13.565 1.00 89.50 401 LEU A CA 1
ATOM 3224 C C . LEU A 1 401 ? -28.265 -7.006 13.081 1.00 89.50 401 LEU A C 1
ATOM 3226 O O . LEU A 1 401 ? -28.225 -6.254 12.105 1.00 89.50 401 LEU A O 1
ATOM 3230 N N . ASP A 1 402 ? -29.409 -7.235 13.729 1.00 89.38 402 ASP A N 1
ATOM 3231 C CA . ASP A 1 402 ? -30.675 -6.652 13.289 1.00 89.38 402 ASP A CA 1
ATOM 3232 C C . ASP A 1 402 ? -30.634 -5.123 13.383 1.00 89.38 402 ASP A C 1
ATOM 3234 O O . ASP A 1 402 ? -30.336 -4.532 14.420 1.00 89.38 402 ASP A O 1
ATOM 3238 N N . GLY A 1 403 ? -30.921 -4.463 12.260 1.00 86.75 403 GLY A N 1
ATOM 3239 C CA . GLY A 1 403 ? -30.838 -3.007 12.152 1.00 86.75 403 GLY A CA 1
ATOM 3240 C C . GLY A 1 403 ? -29.419 -2.457 11.975 1.00 86.75 403 GLY A C 1
ATOM 3241 O O . GLY A 1 403 ? -29.287 -1.247 11.799 1.00 86.75 403 GLY A O 1
ATOM 3242 N N . VAL A 1 404 ? -28.383 -3.305 11.952 1.00 91.12 404 VAL A N 1
ATOM 3243 C CA . VAL A 1 404 ? -27.010 -2.891 11.639 1.00 91.12 404 VAL A CA 1
ATOM 3244 C C . VAL A 1 404 ? -26.846 -2.752 10.128 1.00 91.12 404 VAL A C 1
ATOM 3246 O O . VAL A 1 404 ? -27.049 -3.704 9.374 1.00 91.12 404 VAL A O 1
ATOM 3249 N N . LYS A 1 405 ? -26.478 -1.557 9.659 1.00 91.94 405 LYS A N 1
ATOM 3250 C CA . LYS A 1 405 ? -26.249 -1.291 8.230 1.00 91.94 405 LYS A CA 1
ATOM 3251 C C . LYS A 1 405 ? -24.955 -0.527 8.019 1.00 91.94 405 LYS A C 1
ATOM 3253 O O . LYS A 1 405 ? -24.719 0.478 8.685 1.00 91.94 405 LYS A O 1
ATOM 3258 N N . LEU A 1 406 ? -24.157 -0.971 7.048 1.00 92.81 406 LEU A N 1
ATOM 3259 C CA . LEU A 1 406 ? -22.964 -0.254 6.605 1.00 92.81 406 LEU A CA 1
ATOM 3260 C C . LEU A 1 406 ? -23.377 1.079 5.960 1.00 92.81 406 LEU A C 1
ATOM 3262 O O . LEU A 1 406 ? -24.036 1.095 4.920 1.00 92.81 406 LEU A O 1
ATOM 3266 N N . SER A 1 407 ? -22.992 2.182 6.593 1.00 92.31 407 SER A N 1
ATOM 3267 C CA . SER A 1 407 ? -23.294 3.550 6.164 1.00 92.31 407 SER A CA 1
ATOM 3268 C C . SER A 1 407 ? -22.203 4.104 5.248 1.00 92.31 407 SER A C 1
ATOM 3270 O O . SER A 1 407 ? -22.502 4.726 4.229 1.00 92.31 407 SER A O 1
ATOM 3272 N N . SER A 1 408 ? -20.935 3.868 5.591 1.00 92.38 408 SER A N 1
ATOM 3273 C CA . SER A 1 408 ? -19.784 4.252 4.772 1.00 92.38 408 SER A CA 1
ATOM 3274 C C . SER A 1 408 ? -18.631 3.278 4.955 1.00 92.38 408 SER A C 1
ATOM 3276 O O . SER A 1 408 ? -18.458 2.704 6.027 1.00 92.38 408 SER A O 1
ATOM 3278 N N . VAL A 1 409 ? -17.825 3.133 3.908 1.00 94.69 409 VAL A N 1
ATOM 3279 C CA . VAL A 1 409 ? -16.571 2.382 3.931 1.00 94.69 409 VAL A CA 1
ATOM 3280 C C . VAL A 1 409 ? -15.536 3.134 3.106 1.00 94.69 409 VAL A C 1
ATOM 3282 O O . VAL A 1 409 ? -15.862 3.632 2.023 1.00 94.69 409 VAL A O 1
ATOM 3285 N N . HIS A 1 410 ? -14.323 3.215 3.635 1.00 95.69 410 HIS A N 1
ATOM 3286 C CA . HIS A 1 410 ? -13.150 3.752 2.962 1.00 95.69 410 HIS A CA 1
ATOM 3287 C C . HIS A 1 410 ? -12.070 2.681 2.870 1.00 95.69 410 HIS A C 1
ATOM 3289 O O . HIS A 1 410 ? -12.002 1.764 3.696 1.00 95.69 410 HIS A O 1
ATOM 3295 N N . PHE A 1 411 ? -11.252 2.791 1.832 1.00 96.12 411 PHE A N 1
ATOM 3296 C CA . PHE A 1 411 ? -10.178 1.857 1.546 1.00 96.12 411 PHE A CA 1
ATOM 3297 C C . PHE A 1 411 ? -8.821 2.543 1.647 1.00 96.12 411 PHE A C 1
ATOM 3299 O O . PHE A 1 411 ? -8.666 3.728 1.340 1.00 96.12 411 PHE A O 1
ATOM 3306 N N . GLN A 1 412 ? -7.810 1.752 1.982 1.00 95.94 412 GLN A N 1
ATOM 3307 C CA . GLN A 1 412 ? -6.409 2.113 1.813 1.00 95.94 412 GLN A CA 1
ATOM 3308 C C . GLN A 1 412 ? -5.787 1.292 0.683 1.00 95.94 412 GLN A C 1
ATOM 3310 O O . GLN A 1 412 ? -6.203 0.167 0.402 1.00 95.94 412 GLN A O 1
ATOM 3315 N N . LEU A 1 413 ? -4.803 1.893 0.013 1.00 96.44 413 LEU A N 1
ATOM 3316 C CA . LEU A 1 413 ? -3.982 1.237 -0.999 1.00 96.44 413 LEU A CA 1
ATOM 3317 C C . LEU A 1 413 ? -2.723 0.684 -0.327 1.00 96.44 413 LEU A C 1
ATOM 3319 O O . LEU A 1 413 ? -1.968 1.446 0.279 1.00 96.44 413 LEU A O 1
ATOM 3323 N N . GLU A 1 414 ? -2.493 -0.610 -0.490 1.00 95.06 414 GLU A N 1
ATOM 3324 C CA . GLU A 1 414 ? -1.332 -1.320 0.034 1.00 95.06 414 GLU A CA 1
ATOM 3325 C C . GLU A 1 414 ? -0.112 -1.195 -0.892 1.00 95.06 414 GLU A C 1
ATOM 3327 O O . GLU A 1 414 ? -0.208 -0.819 -2.066 1.00 95.06 414 GLU A O 1
ATOM 3332 N N . ALA A 1 415 ? 1.069 -1.526 -0.363 1.00 93.62 415 ALA A N 1
ATOM 3333 C CA . ALA A 1 415 ? 2.331 -1.437 -1.100 1.00 93.62 415 ALA A CA 1
ATOM 3334 C C . ALA A 1 415 ? 2.395 -2.372 -2.325 1.00 93.62 415 ALA A C 1
ATOM 3336 O O . ALA A 1 415 ? 3.061 -2.051 -3.307 1.00 93.62 415 ALA A O 1
ATOM 3337 N N . ASP A 1 416 ? 1.677 -3.495 -2.285 1.00 93.75 416 ASP A N 1
ATOM 3338 C CA . ASP A 1 416 ? 1.612 -4.518 -3.336 1.00 93.75 416 ASP A CA 1
ATOM 3339 C C . ASP A 1 416 ? 0.526 -4.242 -4.398 1.00 93.75 416 ASP A C 1
ATOM 3341 O O . ASP A 1 416 ? 0.182 -5.119 -5.197 1.00 93.75 416 ASP A O 1
ATOM 3345 N N . ASN A 1 417 ? -0.011 -3.014 -4.418 1.00 93.94 417 ASN A N 1
ATOM 3346 C CA . ASN A 1 417 ? -1.089 -2.562 -5.302 1.00 93.94 417 ASN A CA 1
ATOM 3347 C C . ASN A 1 417 ? -2.487 -3.123 -4.959 1.00 93.94 417 ASN A C 1
ATOM 3349 O O . ASN A 1 417 ? -3.424 -2.930 -5.740 1.00 93.94 417 ASN A O 1
ATOM 3353 N N . THR A 1 418 ? -2.652 -3.811 -3.822 1.00 93.94 418 THR A N 1
ATOM 3354 C CA . THR A 1 418 ? -3.958 -4.293 -3.337 1.00 93.94 418 THR A CA 1
ATOM 3355 C C . THR A 1 418 ? -4.666 -3.260 -2.454 1.00 93.94 418 THR A C 1
ATOM 3357 O O . THR A 1 418 ? -4.140 -2.182 -2.184 1.00 93.94 418 THR A O 1
ATOM 3360 N N . PHE A 1 419 ? -5.903 -3.555 -2.045 1.00 95.75 419 PHE A N 1
ATOM 3361 C CA . PHE A 1 419 ? -6.710 -2.668 -1.207 1.00 95.75 419 PHE A CA 1
ATOM 3362 C C . PHE A 1 419 ? -7.186 -3.407 0.037 1.00 95.75 419 PHE A C 1
ATOM 3364 O O . PHE A 1 419 ? -7.559 -4.580 -0.043 1.00 95.75 419 PHE A O 1
ATOM 3371 N N . SER A 1 420 ? -7.259 -2.689 1.150 1.00 95.88 420 SER A N 1
ATOM 3372 C CA . SER A 1 420 ? -7.887 -3.147 2.387 1.00 95.88 420 SER A CA 1
ATOM 3373 C C . SER A 1 420 ? -8.840 -2.077 2.922 1.00 95.88 420 SER A C 1
ATOM 3375 O O . SER A 1 420 ? -8.812 -0.922 2.487 1.00 95.88 420 SER A O 1
ATOM 3377 N N . ILE A 1 421 ? -9.745 -2.470 3.816 1.00 96.00 421 ILE A N 1
ATOM 3378 C CA . ILE A 1 421 ? -10.683 -1.541 4.452 1.00 96.00 421 ILE A CA 1
ATOM 3379 C C . ILE A 1 421 ? -9.907 -0.714 5.480 1.00 96.00 421 ILE A C 1
ATOM 3381 O O . ILE A 1 421 ? -9.343 -1.276 6.416 1.00 96.00 421 ILE A O 1
ATOM 3385 N N . SER A 1 422 ? -9.895 0.608 5.310 1.00 95.75 422 SER A N 1
ATOM 3386 C CA . SER A 1 422 ? -9.257 1.528 6.254 1.00 95.75 422 SER A CA 1
ATOM 3387 C C . SER A 1 422 ? -10.241 2.023 7.298 1.00 95.75 422 SER A C 1
ATOM 3389 O O . SER A 1 422 ? -9.908 2.065 8.472 1.00 95.75 422 SER A O 1
ATOM 3391 N N . ASP A 1 423 ? -11.465 2.361 6.889 1.00 95.50 423 ASP A N 1
ATOM 3392 C CA . ASP A 1 423 ? -12.470 2.935 7.775 1.00 95.50 423 ASP A CA 1
ATOM 3393 C C . ASP A 1 423 ? -13.853 2.395 7.434 1.00 95.50 423 ASP A C 1
ATOM 3395 O O . ASP A 1 423 ? -14.187 2.170 6.268 1.00 95.50 423 ASP A O 1
ATOM 3399 N N . ALA A 1 424 ? -14.691 2.225 8.451 1.00 94.88 424 ALA A N 1
ATOM 3400 C CA . ALA A 1 424 ? -16.076 1.818 8.271 1.00 94.88 424 ALA A CA 1
ATOM 3401 C C . ALA A 1 424 ? -16.975 2.476 9.318 1.00 94.88 424 ALA A C 1
ATOM 3403 O O . ALA A 1 424 ? -16.603 2.612 10.482 1.00 94.88 424 ALA A O 1
ATOM 3404 N N . ILE A 1 425 ? -18.175 2.870 8.900 1.00 93.75 425 ILE A N 1
ATOM 3405 C CA . ILE A 1 425 ? -19.216 3.376 9.796 1.00 93.75 425 ILE A CA 1
ATOM 3406 C C . ILE A 1 425 ? -20.464 2.539 9.587 1.00 93.75 425 ILE A C 1
ATOM 3408 O O . ILE A 1 425 ? -20.958 2.420 8.462 1.00 93.75 425 ILE A O 1
ATOM 3412 N N . PHE A 1 426 ? -21.002 2.007 10.677 1.00 92.75 426 PHE A N 1
ATOM 3413 C CA . PHE A 1 426 ? -22.272 1.299 10.699 1.00 92.75 426 PHE A CA 1
ATOM 3414 C C . PHE A 1 426 ? -23.289 2.102 11.490 1.00 92.75 426 PHE A C 1
ATOM 3416 O O . PHE A 1 426 ? -22.997 2.604 12.571 1.00 92.75 426 PHE A O 1
ATOM 3423 N N . SER A 1 427 ? -24.506 2.181 10.970 1.00 91.00 427 SER A N 1
ATOM 3424 C CA . SER A 1 427 ? -25.660 2.579 11.769 1.00 91.00 427 SER A CA 1
ATOM 3425 C C . SER A 1 427 ? -26.155 1.371 12.560 1.00 91.00 427 SER A C 1
ATOM 3427 O O . SER A 1 427 ? -26.250 0.279 12.003 1.00 91.00 427 SER A O 1
ATOM 3429 N N . SER A 1 428 ? -26.464 1.560 13.844 1.00 87.25 428 SER A N 1
ATOM 3430 C CA . SER A 1 428 ? -27.139 0.563 14.679 1.00 87.25 428 SER A CA 1
ATOM 3431 C C . SER A 1 428 ? -28.225 1.224 15.538 1.00 87.25 428 SER A C 1
ATOM 3433 O O . SER A 1 428 ? -28.179 2.440 15.753 1.00 87.25 428 SER A O 1
ATOM 3435 N N . PRO A 1 429 ? -29.170 0.444 16.098 1.00 82.25 429 PRO A N 1
ATOM 3436 C CA . PRO A 1 429 ? -30.159 0.961 17.045 1.00 82.25 429 PRO A CA 1
ATOM 3437 C C . PRO A 1 429 ? -29.556 1.627 18.292 1.00 82.25 429 PRO A C 1
ATOM 3439 O O . PRO A 1 429 ? -30.198 2.486 18.887 1.00 82.25 429 PRO A O 1
ATOM 3442 N N . LYS A 1 430 ? -28.331 1.249 18.685 1.00 75.56 430 LYS A N 1
ATOM 3443 C CA . LYS A 1 430 ? -27.620 1.795 19.855 1.00 75.56 430 LYS A CA 1
ATOM 3444 C C . LYS A 1 430 ? -26.685 2.964 19.516 1.00 75.56 430 LYS A C 1
ATOM 3446 O O . LYS A 1 430 ? -25.982 3.452 20.392 1.00 75.56 430 LYS A O 1
ATOM 3451 N N . GLY A 1 431 ? -26.658 3.407 18.259 1.00 80.38 431 GLY A N 1
ATOM 3452 C CA . GLY A 1 431 ? -25.744 4.442 17.777 1.00 80.38 431 GLY A CA 1
ATOM 3453 C C . GLY A 1 431 ? -24.781 3.941 16.704 1.00 80.38 431 GLY A C 1
ATOM 3454 O O . GLY A 1 431 ? -24.868 2.798 16.242 1.00 80.38 431 GLY A O 1
ATOM 3455 N N . GLU A 1 432 ? -23.893 4.832 16.268 1.00 88.75 432 GLU A N 1
ATOM 3456 C CA . GLU A 1 432 ? -22.907 4.531 15.231 1.00 88.75 432 GLU A CA 1
ATOM 3457 C C . GLU A 1 432 ? -21.774 3.651 15.765 1.00 88.75 432 GLU A C 1
ATOM 3459 O O . GLU A 1 432 ? -21.238 3.891 16.844 1.00 88.75 432 GLU A O 1
ATOM 3464 N N . ILE A 1 433 ? -21.370 2.669 14.964 1.00 90.31 433 ILE A N 1
ATOM 3465 C CA . ILE A 1 433 ? -20.164 1.871 15.195 1.00 90.31 433 ILE A CA 1
ATOM 3466 C C . ILE A 1 433 ? -19.129 2.380 14.202 1.00 90.31 433 ILE A C 1
ATOM 3468 O O . ILE A 1 433 ? -19.345 2.287 12.991 1.00 90.31 433 ILE A O 1
ATOM 3472 N N . LYS A 1 434 ? -18.038 2.952 14.709 1.00 91.69 434 LYS A N 1
ATOM 3473 C CA . LYS A 1 434 ? -16.981 3.559 13.897 1.00 91.69 434 LYS A CA 1
ATOM 3474 C C . LYS A 1 434 ? -15.715 2.716 13.981 1.00 91.69 434 LYS A C 1
ATOM 3476 O O . LYS A 1 434 ? -15.348 2.245 15.054 1.00 91.69 434 LYS A O 1
ATOM 3481 N N . TYR A 1 435 ? -15.061 2.550 12.843 1.00 93.38 435 TYR A N 1
ATOM 3482 C CA . TYR A 1 435 ? -13.820 1.810 12.688 1.00 93.38 435 TYR A CA 1
ATOM 3483 C C . TYR A 1 435 ? -12.834 2.606 11.841 1.00 93.38 435 TYR A C 1
ATOM 3485 O O . TYR A 1 435 ? -13.238 3.236 10.864 1.00 93.38 435 TYR A O 1
ATOM 3493 N N . SER A 1 436 ? -11.559 2.521 12.207 1.00 93.75 436 SER A N 1
ATOM 3494 C CA . SER A 1 436 ? -10.414 3.054 11.486 1.00 93.75 436 SER A CA 1
ATOM 3495 C C . SER A 1 436 ? -9.188 2.175 11.748 1.00 93.75 436 SER A C 1
ATOM 3497 O O . SER A 1 436 ? -8.995 1.667 12.853 1.00 93.75 436 SER A O 1
ATOM 3499 N N . THR A 1 437 ? -8.318 2.010 10.759 1.00 92.88 437 THR A N 1
ATOM 3500 C CA . THR A 1 437 ? -6.981 1.431 10.943 1.00 92.88 437 THR A CA 1
ATOM 3501 C C . THR A 1 437 ? -5.997 2.448 11.538 1.00 92.88 437 THR A C 1
ATOM 3503 O O . THR A 1 437 ? -4.945 2.061 12.060 1.00 92.88 437 THR A O 1
ATOM 3506 N N . ASP A 1 438 ? -6.331 3.748 11.532 1.00 92.44 438 ASP A N 1
ATOM 3507 C CA . ASP A 1 438 ? -5.557 4.786 12.213 1.00 92.44 438 ASP A CA 1
ATOM 3508 C C . ASP A 1 438 ? -5.803 4.724 13.729 1.00 92.44 438 ASP A C 1
ATOM 3510 O O . ASP A 1 438 ? -6.880 5.038 14.241 1.00 92.44 438 ASP A O 1
ATOM 3514 N N . LYS A 1 439 ? -4.753 4.365 14.475 1.00 90.44 439 LYS A N 1
ATOM 3515 C CA . LYS A 1 439 ? -4.791 4.238 15.940 1.00 90.44 439 LYS A CA 1
ATOM 3516 C C . LYS A 1 439 ? -5.236 5.515 16.654 1.00 90.44 439 LYS A C 1
ATOM 3518 O O . LYS A 1 439 ? -5.865 5.426 17.703 1.00 90.44 439 LYS A O 1
ATOM 3523 N N . LYS A 1 440 ? -4.896 6.697 16.132 1.00 91.38 440 LYS A N 1
ATOM 3524 C CA . LYS A 1 440 ? -5.307 7.974 16.735 1.00 91.38 440 LYS A CA 1
ATOM 3525 C C . LYS A 1 440 ? -6.784 8.238 16.489 1.00 91.38 440 LYS A C 1
ATOM 3527 O O . LYS A 1 440 ? -7.464 8.697 17.401 1.00 91.38 440 LYS A O 1
ATOM 3532 N N . ALA A 1 441 ? -7.268 7.940 15.283 1.00 90.81 441 ALA A N 1
ATOM 3533 C CA . ALA A 1 441 ? -8.687 8.054 14.969 1.00 90.81 441 ALA A CA 1
ATOM 3534 C C . ALA A 1 441 ? -9.516 7.079 15.818 1.00 90.81 441 ALA A C 1
ATOM 3536 O O . ALA A 1 441 ? -10.503 7.499 16.416 1.00 90.81 441 ALA A O 1
ATOM 3537 N N . MET A 1 442 ? -9.069 5.824 15.968 1.00 90.88 442 MET A N 1
ATOM 3538 C CA . MET A 1 442 ? -9.757 4.861 16.836 1.00 90.88 442 MET A CA 1
ATOM 3539 C C . MET A 1 442 ? -9.773 5.268 18.299 1.00 90.88 442 MET A C 1
ATOM 3541 O O . MET A 1 442 ? -10.838 5.226 18.904 1.00 90.88 442 MET A O 1
ATOM 3545 N N . ALA A 1 443 ? -8.653 5.733 18.856 1.00 87.56 443 ALA A N 1
ATOM 3546 C CA . ALA A 1 443 ? -8.633 6.218 20.235 1.00 87.56 443 ALA A CA 1
ATOM 3547 C C . ALA A 1 443 ? -9.621 7.381 20.453 1.00 87.56 443 ALA A C 1
ATOM 3549 O O . ALA A 1 443 ? -10.292 7.448 21.480 1.00 87.56 443 ALA A O 1
ATOM 3550 N N . ALA A 1 444 ? -9.761 8.275 19.467 1.00 89.62 444 ALA A N 1
ATOM 3551 C CA . ALA A 1 444 ? -10.748 9.350 19.527 1.00 89.62 444 ALA A CA 1
ATOM 3552 C C . ALA A 1 444 ? -12.196 8.827 19.456 1.00 89.62 444 ALA A C 1
ATOM 3554 O O . ALA A 1 444 ? -13.060 9.332 20.172 1.00 89.62 444 ALA A O 1
ATOM 3555 N N . TYR A 1 445 ? -12.475 7.810 18.632 1.00 89.12 445 TYR A N 1
ATOM 3556 C CA . TYR A 1 445 ? -13.795 7.167 18.591 1.00 89.12 445 TYR A CA 1
ATOM 3557 C C . TYR A 1 445 ? -14.122 6.445 19.903 1.00 89.12 445 TYR A C 1
ATOM 3559 O O . TYR A 1 445 ? -15.245 6.549 20.391 1.00 89.12 445 TYR A O 1
ATOM 3567 N N . GLU A 1 446 ? -13.147 5.770 20.508 1.00 84.75 446 GLU A N 1
ATOM 3568 C CA . GLU A 1 446 ? -13.276 5.129 21.820 1.00 84.75 446 GLU A CA 1
ATOM 3569 C C . GLU A 1 446 ? -13.630 6.130 22.923 1.00 84.75 446 GLU A C 1
ATOM 3571 O O . GLU A 1 446 ? -14.519 5.879 23.743 1.00 84.75 446 GLU A O 1
ATOM 3576 N N . GLU A 1 447 ? -12.967 7.286 22.929 1.00 84.62 447 GLU A N 1
ATOM 3577 C CA . GLU A 1 447 ? -13.238 8.362 23.880 1.00 84.62 447 GLU A CA 1
ATOM 3578 C C . GLU A 1 447 ? -14.628 8.981 23.658 1.00 84.62 447 GLU A C 1
ATOM 3580 O O . GLU A 1 447 ? -15.368 9.193 24.621 1.00 84.62 447 GLU A O 1
ATOM 3585 N N . GLU A 1 448 ? -15.027 9.209 22.400 1.00 85.00 448 GLU A N 1
ATOM 3586 C CA . GLU A 1 448 ? -16.363 9.708 22.043 1.00 85.00 448 GLU A CA 1
ATOM 3587 C C . GLU A 1 448 ? -17.464 8.764 22.550 1.00 85.00 448 GLU A C 1
ATOM 3589 O O . GLU A 1 448 ? -18.425 9.213 23.185 1.00 85.00 448 GLU A O 1
ATOM 3594 N N . ILE A 1 449 ? -17.299 7.456 22.328 1.00 78.81 449 ILE A N 1
ATOM 3595 C CA . ILE A 1 449 ? -18.229 6.421 22.796 1.00 78.81 449 ILE A CA 1
ATOM 3596 C C . ILE A 1 449 ? -18.257 6.385 24.329 1.00 78.81 449 ILE A C 1
ATOM 3598 O O . ILE A 1 449 ? -19.333 6.403 24.929 1.00 78.81 449 ILE A O 1
ATOM 3602 N N . SER A 1 450 ? -17.092 6.407 24.981 1.00 76.12 450 SER A N 1
ATOM 3603 C CA . SER A 1 450 ? -16.987 6.384 26.447 1.00 76.12 450 SER A CA 1
ATOM 3604 C C . SER A 1 450 ? -17.657 7.599 27.095 1.00 76.12 450 SER A C 1
ATOM 3606 O O . SER A 1 450 ? -18.354 7.478 28.109 1.00 76.12 450 SER A O 1
ATOM 3608 N N . LEU A 1 451 ? -17.497 8.780 26.495 1.00 79.88 451 LEU A N 1
ATOM 3609 C CA . LEU A 1 451 ? -18.150 10.007 26.938 1.00 79.88 451 LEU A CA 1
ATOM 3610 C C . LEU A 1 451 ? -19.668 9.949 26.735 1.00 79.88 451 LEU A C 1
ATOM 3612 O O . LEU A 1 451 ? -20.414 10.400 27.605 1.00 79.88 451 LEU A O 1
ATOM 3616 N N . ALA A 1 452 ? -20.133 9.414 25.603 1.00 77.38 452 ALA A N 1
ATOM 3617 C CA . ALA A 1 452 ? -21.558 9.247 25.331 1.00 77.38 452 ALA A CA 1
ATOM 3618 C C . ALA A 1 452 ? -22.218 8.324 26.367 1.00 77.38 452 ALA A C 1
ATOM 3620 O O . ALA A 1 452 ? -23.224 8.710 26.966 1.00 77.38 452 ALA A O 1
ATOM 3621 N N . ILE A 1 453 ? -21.594 7.178 26.659 1.00 74.44 453 ILE A N 1
ATOM 3622 C CA . ILE A 1 453 ? -22.039 6.246 27.706 1.00 74.44 453 ILE A CA 1
ATOM 3623 C C . ILE A 1 453 ? -22.070 6.949 29.069 1.00 74.44 453 ILE A C 1
ATOM 3625 O O . ILE A 1 453 ? -23.071 6.895 29.779 1.00 74.44 453 ILE A O 1
ATOM 3629 N N . SER A 1 454 ? -21.012 7.684 29.421 1.00 75.50 454 SER A N 1
ATOM 3630 C CA . SER A 1 454 ? -20.940 8.409 30.698 1.00 75.50 454 SER A CA 1
ATOM 3631 C C . SER A 1 454 ? -22.049 9.459 30.844 1.00 75.50 454 SER A C 1
ATOM 3633 O O . SER A 1 454 ? -22.609 9.626 31.927 1.00 75.50 454 SER A O 1
ATOM 3635 N N . LYS A 1 455 ? -22.406 10.155 29.757 1.00 78.12 455 LYS A N 1
ATOM 3636 C CA . LYS A 1 455 ? -23.527 11.108 29.742 1.00 78.12 455 LYS A CA 1
ATOM 3637 C C . LYS A 1 455 ? -24.874 10.414 29.912 1.00 78.12 455 LYS A C 1
ATOM 3639 O O . LYS A 1 455 ? -25.722 10.933 30.630 1.00 78.12 455 LYS A O 1
ATOM 3644 N N . GLU A 1 456 ? -25.076 9.262 29.276 1.00 75.56 456 GLU A N 1
ATOM 3645 C CA . GLU A 1 456 ? -26.302 8.475 29.445 1.00 75.56 456 GLU A CA 1
ATOM 3646 C C . GLU A 1 456 ? -26.479 8.035 30.905 1.00 75.56 456 GLU A C 1
ATOM 3648 O O . GLU A 1 456 ? -27.550 8.224 31.481 1.00 75.56 456 GLU A O 1
ATOM 3653 N N . ILE A 1 457 ? -25.404 7.537 31.523 1.00 74.25 457 ILE A N 1
ATOM 3654 C CA . ILE A 1 457 ? -25.364 7.163 32.942 1.00 74.25 457 ILE A CA 1
ATOM 3655 C C . ILE A 1 457 ? -25.704 8.369 33.824 1.00 74.25 457 ILE A C 1
ATOM 3657 O O . ILE A 1 457 ? -26.586 8.280 34.675 1.00 74.25 457 ILE A O 1
ATOM 3661 N N . ALA A 1 458 ? -25.059 9.516 33.597 1.00 77.50 458 ALA A N 1
ATOM 3662 C CA . ALA A 1 458 ? -25.309 10.728 34.376 1.00 77.50 458 ALA A CA 1
ATOM 3663 C C . ALA A 1 458 ? -26.761 11.228 34.247 1.00 77.50 458 ALA A C 1
ATOM 3665 O O . ALA A 1 458 ? -27.353 11.666 35.233 1.00 77.50 458 ALA A O 1
ATOM 3666 N N . ASN A 1 459 ? -27.352 11.137 33.051 1.00 80.88 459 ASN A N 1
ATOM 3667 C CA . ASN A 1 459 ? -28.748 11.511 32.822 1.00 80.88 459 ASN A CA 1
ATOM 3668 C C . ASN A 1 459 ? -29.715 10.578 33.563 1.00 80.88 459 ASN A C 1
ATOM 3670 O O . ASN A 1 459 ? -30.621 11.069 34.235 1.00 80.88 459 ASN A O 1
ATOM 3674 N N . LYS A 1 460 ? -29.493 9.257 33.498 1.00 76.31 460 LYS A N 1
ATOM 3675 C CA . LYS A 1 460 ? -30.275 8.265 34.256 1.00 76.31 460 LYS A CA 1
ATOM 3676 C C . LYS A 1 460 ? -30.157 8.486 35.765 1.00 76.31 460 LYS A C 1
ATOM 3678 O O . LYS A 1 460 ? -31.157 8.471 36.476 1.00 76.31 460 LYS A O 1
ATOM 3683 N N . GLU A 1 461 ? -28.953 8.763 36.266 1.00 80.31 461 GLU A N 1
ATOM 3684 C CA . GLU A 1 461 ? -28.751 9.097 37.679 1.00 80.31 461 GLU A CA 1
ATOM 3685 C C . GLU A 1 461 ? -29.539 10.353 38.087 1.00 80.31 461 GLU A C 1
ATOM 3687 O O . GLU A 1 461 ? -30.181 10.369 39.140 1.00 80.31 461 GLU A O 1
ATOM 3692 N N . ALA A 1 462 ? -29.523 11.399 37.256 1.00 82.56 462 ALA A N 1
ATOM 3693 C CA . ALA A 1 462 ? -30.275 12.625 37.508 1.00 82.56 462 ALA A CA 1
ATOM 3694 C C . ALA A 1 462 ? -31.795 12.387 37.500 1.00 82.56 462 ALA A C 1
ATOM 3696 O O . ALA A 1 462 ? -32.498 12.915 38.361 1.00 82.56 462 ALA A O 1
ATOM 3697 N N . GLU A 1 463 ? -32.301 11.571 36.573 1.00 81.69 463 GLU A N 1
ATOM 3698 C CA . GLU A 1 463 ? -33.712 11.180 36.509 1.00 81.69 463 GLU A CA 1
ATOM 3699 C C . GLU A 1 463 ? -34.163 10.480 37.798 1.00 81.69 463 GLU A C 1
ATOM 3701 O O . GLU A 1 463 ? -35.161 10.881 38.409 1.00 81.69 463 GLU A O 1
ATOM 3706 N N . ILE A 1 464 ? -33.383 9.506 38.277 1.00 77.38 464 ILE A N 1
ATOM 3707 C CA . ILE A 1 464 ? -33.669 8.800 39.530 1.00 77.38 464 ILE A CA 1
ATOM 3708 C C . ILE A 1 464 ? -33.607 9.778 40.714 1.00 77.38 464 ILE A C 1
ATOM 3710 O O . ILE A 1 464 ? -34.534 9.817 41.520 1.00 77.38 464 ILE A O 1
ATOM 3714 N N . LYS A 1 465 ? -32.575 10.630 40.810 1.00 83.00 465 LYS A N 1
ATOM 3715 C CA . LYS A 1 465 ? -32.454 11.645 41.880 1.00 83.00 465 LYS A CA 1
ATOM 3716 C C . LYS A 1 465 ? -33.638 12.612 41.925 1.00 83.00 465 LYS A C 1
ATOM 3718 O O . LYS A 1 465 ? -34.142 12.912 43.010 1.00 83.00 465 LYS A O 1
ATOM 3723 N N . ASN A 1 466 ? -34.084 13.097 40.768 1.00 82.31 466 ASN A N 1
ATOM 3724 C CA . ASN A 1 466 ? -35.224 14.007 40.673 1.00 82.31 466 ASN A CA 1
ATOM 3725 C C . ASN A 1 466 ? -36.511 13.312 41.123 1.00 82.31 466 ASN A C 1
ATOM 3727 O O . ASN A 1 466 ? -37.291 13.879 41.886 1.00 82.31 466 ASN A O 1
ATOM 3731 N N . THR A 1 467 ? -36.689 12.059 40.710 1.00 79.94 467 THR A N 1
ATOM 3732 C CA . THR A 1 467 ? -37.838 11.234 41.088 1.00 79.94 467 THR A CA 1
ATOM 3733 C C . THR A 1 467 ? -37.882 10.979 42.595 1.00 79.94 467 THR A C 1
ATOM 3735 O O . THR A 1 467 ? -38.907 11.222 43.229 1.00 79.94 467 THR A O 1
ATOM 3738 N N . LEU A 1 468 ? -36.755 10.581 43.195 1.00 78.31 468 LEU A N 1
ATOM 3739 C CA . LEU A 1 468 ? -36.624 10.400 44.644 1.00 78.31 468 LEU A CA 1
ATOM 3740 C C . LEU A 1 468 ? -36.970 11.684 45.409 1.00 78.31 468 LEU A C 1
ATOM 3742 O O . LEU A 1 468 ? -37.724 11.648 46.382 1.00 78.31 468 LEU A O 1
ATOM 3746 N N . SER A 1 469 ? -36.457 12.825 44.941 1.00 80.44 469 SER A N 1
ATOM 3747 C CA . SER A 1 469 ? -36.711 14.131 45.563 1.00 80.44 469 SER A CA 1
ATOM 3748 C C . SER A 1 469 ? -38.197 14.506 45.508 1.00 80.44 469 SER A C 1
ATOM 3750 O O . SER A 1 469 ? -38.762 14.924 46.519 1.00 80.44 469 SER A O 1
ATOM 3752 N N . ALA A 1 470 ? -38.854 14.279 44.366 1.00 80.56 470 ALA A N 1
ATOM 3753 C CA . ALA A 1 470 ? -40.279 14.548 44.184 1.00 80.56 470 ALA A CA 1
ATOM 3754 C C . ALA A 1 470 ? -41.172 13.682 45.091 1.00 80.56 470 ALA A C 1
ATOM 3756 O O . ALA A 1 470 ? -42.164 14.175 45.632 1.00 80.56 470 ALA A O 1
ATOM 3757 N N . ILE A 1 471 ? -40.829 12.404 45.297 1.00 79.38 471 ILE A N 1
ATOM 3758 C CA . ILE A 1 471 ? -41.587 11.525 46.204 1.00 79.38 471 ILE A CA 1
ATOM 3759 C C . ILE A 1 471 ? -41.448 12.010 47.651 1.00 79.38 471 ILE A C 1
ATOM 3761 O O . ILE A 1 471 ? -42.452 12.107 48.357 1.00 79.38 471 ILE A O 1
ATOM 3765 N N . VAL A 1 472 ? -40.239 12.392 48.082 1.00 78.94 472 VAL A N 1
ATOM 3766 C CA . VAL A 1 472 ? -40.024 12.967 49.421 1.00 78.94 472 VAL A CA 1
ATOM 3767 C C . VAL A 1 472 ? -40.858 14.239 49.611 1.00 78.94 472 VAL A C 1
ATOM 3769 O O . VAL A 1 472 ? -41.526 14.380 50.634 1.00 78.94 472 VAL A O 1
ATOM 3772 N N . GLU A 1 473 ? -40.876 15.153 48.638 1.00 80.69 473 GLU A N 1
ATOM 3773 C CA . GLU A 1 473 ? -41.708 16.365 48.696 1.00 80.69 473 GLU A CA 1
ATOM 3774 C C . GLU A 1 473 ? -43.208 16.050 48.763 1.00 80.69 473 GLU A C 1
ATOM 3776 O O . GLU A 1 473 ? -43.929 16.647 49.568 1.00 80.69 473 GLU A O 1
ATOM 3781 N N . LYS A 1 474 ? -43.679 15.067 47.987 1.00 81.81 474 LYS A N 1
ATOM 3782 C CA . LYS A 1 474 ? -45.074 14.611 48.020 1.00 81.81 474 LYS A CA 1
ATOM 3783 C C . LYS A 1 474 ? -45.455 14.078 49.403 1.00 81.81 474 LYS A C 1
ATOM 3785 O O . LYS A 1 474 ? -46.470 14.506 49.955 1.00 81.81 474 LYS A O 1
ATOM 3790 N N . LEU A 1 475 ? -44.628 13.217 49.999 1.00 78.19 475 LEU A N 1
ATOM 3791 C CA . LEU A 1 475 ? -44.851 12.689 51.351 1.00 78.19 475 LEU A CA 1
ATOM 3792 C C . LEU A 1 475 ? -44.857 13.802 52.414 1.00 78.19 475 LEU A C 1
ATOM 3794 O O . LEU A 1 475 ? -45.690 13.766 53.325 1.00 78.19 475 LEU A O 1
ATOM 3798 N N . LYS A 1 476 ? -43.997 14.829 52.275 1.00 79.19 476 LYS A N 1
ATOM 3799 C CA . LYS A 1 476 ? -44.040 16.037 53.126 1.00 79.19 476 LYS A CA 1
ATOM 3800 C C . LYS A 1 476 ? -45.380 16.761 52.982 1.00 79.19 476 LYS A C 1
ATOM 3802 O O . LYS A 1 476 ? -46.011 17.070 53.988 1.00 79.19 476 LYS A O 1
ATOM 3807 N N . SER A 1 477 ? -45.833 17.002 51.749 1.00 79.75 477 SER A N 1
ATOM 3808 C CA . SER A 1 477 ? -47.081 17.732 51.475 1.00 79.75 477 SER A CA 1
ATOM 3809 C C . SER A 1 477 ? -48.340 17.006 51.970 1.00 79.75 477 SER A C 1
ATOM 3811 O O . SER A 1 477 ? -49.289 17.653 52.406 1.00 79.75 477 SER A O 1
ATOM 3813 N N . ASN A 1 478 ? -48.319 15.670 51.987 1.00 79.81 478 ASN A N 1
ATOM 3814 C CA . ASN A 1 478 ? -49.412 14.830 52.480 1.00 79.81 478 ASN A CA 1
ATOM 3815 C C . ASN A 1 478 ? -49.439 14.688 54.015 1.00 79.81 478 ASN A C 1
ATOM 3817 O O . ASN A 1 478 ? -50.291 13.980 54.548 1.00 79.81 478 ASN A O 1
ATOM 3821 N N . GLY A 1 479 ? -48.494 15.303 54.738 1.00 70.62 479 GLY A N 1
ATOM 3822 C CA . GLY A 1 479 ? -48.382 15.184 56.196 1.00 70.62 479 GLY A CA 1
ATOM 3823 C C . GLY A 1 479 ? -47.908 13.809 56.687 1.00 70.62 479 GLY A C 1
ATOM 3824 O O . GLY A 1 479 ? -47.942 13.545 57.887 1.00 70.62 479 GLY A O 1
ATOM 3825 N N . GLN A 1 480 ? -47.440 12.937 55.788 1.00 70.31 480 GLN A N 1
ATOM 3826 C CA . GLN A 1 480 ? -46.977 11.581 56.116 1.00 70.31 480 GLN A CA 1
ATOM 3827 C C . GLN A 1 480 ? -45.588 11.574 56.780 1.00 70.31 480 GLN A C 1
ATOM 3829 O O . GLN A 1 480 ? -45.168 10.553 57.307 1.00 70.31 480 GLN A O 1
ATOM 3834 N N . LEU A 1 481 ? -44.893 12.720 56.794 1.00 69.94 481 LEU A N 1
ATOM 3835 C CA . LEU A 1 481 ? -43.570 12.907 57.410 1.00 69.94 481 LEU A CA 1
ATOM 3836 C C . LEU A 1 481 ? -43.608 13.752 58.694 1.00 69.94 481 LEU A C 1
ATOM 3838 O O . LEU A 1 481 ? -42.596 14.308 59.121 1.00 69.94 481 LEU A O 1
ATOM 3842 N N . ASN A 1 482 ? -44.774 13.870 59.333 1.00 69.31 482 ASN A N 1
ATOM 3843 C CA . ASN A 1 482 ? -44.898 14.585 60.601 1.00 69.31 482 ASN A CA 1
ATOM 3844 C C . ASN A 1 482 ? -44.038 13.911 61.681 1.00 69.31 482 ASN A C 1
ATOM 3846 O O . ASN A 1 482 ? -44.340 12.809 62.131 1.00 69.31 482 ASN A O 1
ATOM 3850 N N . GLY A 1 483 ? -42.967 14.582 62.107 1.00 66.81 483 GLY A N 1
ATOM 3851 C CA . GLY A 1 483 ? -42.037 14.031 63.093 1.00 66.81 483 GLY A CA 1
ATOM 3852 C C . GLY A 1 483 ? -40.881 13.210 62.504 1.00 66.81 483 GLY A C 1
ATOM 3853 O O . GLY A 1 483 ? -40.124 12.634 63.280 1.00 66.81 483 GLY A O 1
ATOM 3854 N N . VAL A 1 484 ? -40.732 13.120 61.174 1.00 74.44 484 VAL A N 1
ATOM 3855 C CA . VAL A 1 484 ? -39.708 12.298 60.495 1.00 74.44 484 VAL A CA 1
ATOM 3856 C C . VAL A 1 484 ? -39.051 13.090 59.359 1.00 74.44 484 VAL A C 1
ATOM 3858 O O . VAL A 1 484 ? -39.724 13.666 58.510 1.00 74.44 484 VAL A O 1
ATOM 3861 N N . GLU A 1 485 ? -37.724 13.103 59.305 1.00 77.44 485 GLU A N 1
ATOM 3862 C CA . GLU A 1 485 ? -36.945 13.619 58.181 1.00 77.44 485 GLU A CA 1
ATOM 3863 C C . GLU A 1 485 ? -36.465 12.449 57.314 1.00 77.44 485 GLU A C 1
ATOM 3865 O O . GLU A 1 485 ? -35.725 11.586 57.789 1.00 77.44 485 GLU A O 1
ATOM 3870 N N . LEU A 1 486 ? -36.887 12.422 56.045 1.00 79.69 486 LEU A N 1
ATOM 3871 C CA . LEU A 1 486 ? -36.426 11.454 55.049 1.00 79.69 486 LEU A CA 1
ATOM 3872 C C . LEU A 1 486 ? -35.512 12.117 54.021 1.00 79.69 486 LEU A C 1
ATOM 3874 O O . LEU A 1 486 ? -35.795 13.218 53.538 1.00 79.69 486 LEU A O 1
ATOM 3878 N N . SER A 1 487 ? -34.462 11.404 53.628 1.00 78.00 487 SER A N 1
ATOM 3879 C CA . SER A 1 487 ? -33.680 11.712 52.435 1.00 78.00 487 SER A CA 1
ATOM 3880 C C . SER A 1 487 ? -33.405 10.445 51.634 1.00 78.00 487 SER A C 1
ATOM 3882 O O . SER A 1 487 ? -33.233 9.359 52.191 1.00 78.00 487 SER A O 1
ATOM 3884 N N . ALA A 1 488 ? -33.387 10.593 50.312 1.00 81.19 488 ALA A N 1
ATOM 3885 C CA . ALA A 1 488 ? -33.001 9.539 49.394 1.00 81.19 488 ALA A CA 1
ATOM 3886 C C . ALA A 1 488 ? -32.029 10.085 48.351 1.00 81.19 488 ALA A C 1
ATOM 3888 O O . ALA A 1 488 ? -32.219 11.182 47.823 1.00 81.19 488 ALA A O 1
ATOM 3889 N N . THR A 1 489 ? -30.984 9.324 48.057 1.00 82.62 489 THR A N 1
ATOM 3890 C CA . THR A 1 489 ? -30.009 9.641 47.013 1.00 82.62 489 THR A CA 1
ATOM 3891 C C . THR A 1 489 ? -29.760 8.409 46.161 1.00 82.62 489 THR A C 1
ATOM 3893 O O . THR A 1 489 ? -29.829 7.284 46.648 1.00 82.62 489 THR A O 1
ATOM 3896 N N . ALA A 1 490 ? -29.463 8.622 44.883 1.00 84.62 490 ALA A N 1
ATOM 3897 C CA . ALA A 1 490 ? -29.053 7.566 43.970 1.00 84.62 490 ALA A CA 1
ATOM 3898 C C . ALA A 1 490 ? -27.703 7.915 43.346 1.00 84.62 490 ALA A C 1
ATOM 3900 O O . ALA A 1 490 ? -27.458 9.083 43.060 1.00 84.62 490 ALA A O 1
ATOM 3901 N N . THR A 1 491 ? -26.838 6.932 43.129 1.00 88.00 491 THR A N 1
ATOM 3902 C CA . THR A 1 491 ? -25.598 7.085 42.355 1.00 88.00 491 THR A CA 1
ATOM 3903 C C . THR A 1 491 ? -25.331 5.828 41.547 1.00 88.00 491 THR A C 1
ATOM 3905 O O . THR A 1 491 ? -25.567 4.727 42.048 1.00 88.00 491 THR A O 1
ATOM 3908 N N . LEU A 1 492 ? -24.817 5.980 40.329 1.00 85.44 492 LEU A N 1
ATOM 3909 C CA . LEU A 1 492 ? -24.356 4.857 39.517 1.00 85.44 492 LEU A CA 1
ATOM 3910 C C . LEU A 1 492 ? -22.836 4.728 39.645 1.00 85.44 492 LEU A C 1
ATOM 3912 O O . LEU A 1 492 ? -22.103 5.699 39.459 1.00 85.44 492 LEU A O 1
ATOM 3916 N N . LYS A 1 493 ? -22.348 3.530 39.973 1.00 86.62 493 LYS A N 1
ATOM 3917 C CA . LYS A 1 493 ? -20.912 3.248 40.099 1.00 86.62 493 LYS A CA 1
ATOM 3918 C C . LYS A 1 493 ? -20.511 2.137 39.147 1.00 86.62 493 LYS A C 1
ATOM 3920 O O . LYS A 1 493 ? -21.162 1.097 39.103 1.00 86.62 493 LYS A O 1
ATOM 3925 N N . LYS A 1 494 ? -19.434 2.366 38.394 1.00 82.12 494 LYS A N 1
ATOM 3926 C CA . LYS A 1 494 ? -18.812 1.335 37.564 1.00 82.12 494 LYS A CA 1
ATOM 3927 C C . LYS A 1 494 ? -17.868 0.512 38.439 1.00 82.12 494 LYS A C 1
ATOM 3929 O O . LYS A 1 494 ? -16.896 1.053 38.963 1.00 82.12 494 LYS A O 1
ATOM 3934 N N . GLU A 1 495 ? -18.177 -0.763 38.616 1.00 87.56 495 GLU A N 1
ATOM 3935 C CA . GLU A 1 495 ? -17.463 -1.686 39.503 1.00 87.56 495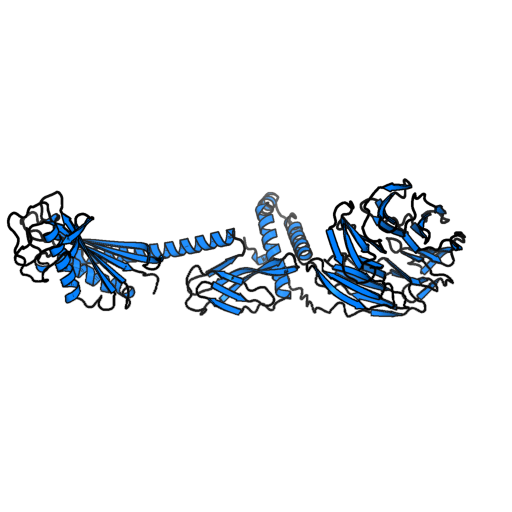 GLU A CA 1
ATOM 3936 C C . GLU A 1 495 ? -17.159 -2.998 38.768 1.00 87.56 495 GLU A C 1
ATOM 3938 O O . GLU A 1 495 ? -17.525 -3.170 37.605 1.00 87.56 495 GLU A O 1
ATOM 3943 N N . LYS A 1 496 ? -16.418 -3.897 39.420 1.00 84.12 496 LYS A N 1
ATOM 3944 C CA . LYS A 1 496 ? -16.141 -5.234 38.895 1.00 84.12 496 LYS A CA 1
ATOM 3945 C C . LYS A 1 496 ? -17.102 -6.238 39.512 1.00 84.12 496 LYS A C 1
ATOM 3947 O O . LYS A 1 496 ? -17.241 -6.270 40.735 1.00 84.12 496 LYS A O 1
ATOM 3952 N N . ASP A 1 497 ? -17.704 -7.074 38.675 1.00 84.50 497 ASP A N 1
ATOM 3953 C CA . ASP A 1 497 ? -18.523 -8.187 39.136 1.00 84.50 497 ASP A CA 1
ATOM 3954 C C . ASP A 1 497 ? -17.659 -9.324 39.720 1.00 84.50 497 ASP A C 1
ATOM 3956 O O . ASP A 1 497 ? -16.426 -9.265 39.758 1.00 84.50 497 ASP A O 1
ATOM 3960 N N . GLN A 1 498 ? -18.306 -10.395 40.185 1.00 79.69 498 GLN A N 1
ATOM 3961 C CA . GLN A 1 498 ? -17.631 -11.556 40.785 1.00 79.69 498 GLN A CA 1
ATOM 3962 C C . GLN A 1 498 ? -16.681 -12.312 39.834 1.00 79.69 498 GLN A C 1
ATOM 3964 O O . GLN A 1 498 ? -15.859 -13.096 40.304 1.00 79.69 498 GLN A O 1
ATOM 3969 N N . ASN A 1 499 ? -16.780 -12.080 38.522 1.00 81.00 499 ASN A N 1
ATOM 3970 C CA . ASN A 1 499 ? -15.907 -12.656 37.501 1.00 81.00 499 ASN A CA 1
ATOM 3971 C C . ASN A 1 499 ? -14.784 -11.688 37.077 1.00 81.00 499 ASN A C 1
ATOM 3973 O O . ASN A 1 499 ? -13.923 -12.070 36.288 1.00 81.00 499 ASN A O 1
ATOM 3977 N N . GLY A 1 500 ? -14.768 -10.454 37.598 1.00 76.25 500 GLY A N 1
ATOM 3978 C CA . GLY A 1 500 ? -13.811 -9.411 37.218 1.00 76.25 500 GLY A CA 1
ATOM 3979 C C . GLY A 1 500 ? -14.218 -8.602 35.980 1.00 76.25 500 GLY A C 1
ATOM 3980 O O . GLY A 1 500 ? -13.418 -7.797 35.486 1.00 76.25 500 GLY A O 1
ATOM 3981 N N . GLU A 1 501 ? -15.447 -8.771 35.489 1.00 79.69 501 GLU A N 1
ATOM 3982 C CA . GLU A 1 501 ? -15.984 -8.013 34.358 1.00 79.69 501 GLU A CA 1
ATOM 3983 C C . GLU A 1 501 ? -16.554 -6.671 34.825 1.00 79.69 501 GLU A C 1
ATOM 3985 O O . GLU A 1 501 ? -17.014 -6.540 35.958 1.00 79.69 501 GLU A O 1
ATOM 3990 N N . ASP A 1 502 ? -16.491 -5.650 33.968 1.00 80.31 502 ASP A N 1
ATOM 3991 C CA . ASP A 1 502 ? -17.095 -4.351 34.280 1.00 80.31 502 ASP A CA 1
ATOM 3992 C C . ASP A 1 502 ? -18.624 -4.487 34.396 1.00 80.31 502 ASP A C 1
ATOM 3994 O O . ASP A 1 502 ? -19.271 -5.104 33.548 1.00 80.31 502 ASP A O 1
ATOM 3998 N N . GLU A 1 503 ? -19.210 -3.867 35.416 1.00 83.75 503 GLU A N 1
ATOM 3999 C CA . GLU A 1 503 ? -20.656 -3.718 35.567 1.00 83.75 503 GLU A CA 1
ATOM 4000 C C . GLU A 1 503 ? -21.022 -2.331 36.093 1.00 83.75 503 GLU A C 1
ATOM 4002 O O . GLU A 1 503 ? -20.218 -1.652 36.743 1.00 83.75 503 GLU A O 1
ATOM 4007 N N . LEU A 1 504 ? -22.245 -1.892 35.798 1.00 86.25 504 LEU A N 1
ATOM 4008 C CA . LEU A 1 504 ? -22.792 -0.662 36.350 1.00 86.25 504 LEU A CA 1
ATOM 4009 C C . LEU A 1 504 ? -23.762 -0.991 37.487 1.00 86.25 504 LEU A C 1
ATOM 4011 O O . LEU A 1 504 ? -24.774 -1.653 37.273 1.00 86.25 504 LEU A O 1
ATOM 4015 N N . ASN A 1 505 ? -23.478 -0.486 38.685 1.00 90.31 505 ASN A N 1
ATOM 4016 C CA . ASN A 1 505 ? -24.249 -0.755 39.896 1.00 90.31 505 ASN A CA 1
ATOM 4017 C C . ASN A 1 505 ? -25.014 0.495 40.338 1.00 90.31 505 ASN A C 1
ATOM 4019 O O . ASN A 1 505 ? -24.447 1.589 40.410 1.00 90.31 505 ASN A O 1
ATOM 4023 N N . LEU A 1 506 ? -26.301 0.335 40.652 1.00 89.56 506 LEU A N 1
ATOM 4024 C CA . LEU A 1 506 ? -27.145 1.401 41.190 1.00 89.56 506 LEU A CA 1
ATOM 4025 C C . LEU A 1 506 ? -27.154 1.344 42.714 1.00 89.56 506 LEU A C 1
ATOM 4027 O O . LEU A 1 506 ? -27.668 0.391 43.290 1.00 89.56 506 LEU A O 1
ATOM 4031 N N . TYR A 1 507 ? -26.644 2.398 43.345 1.00 91.31 507 TYR A N 1
ATOM 4032 C CA . TYR A 1 507 ? -26.687 2.614 44.788 1.00 91.31 507 TYR A CA 1
ATOM 4033 C C . TYR A 1 507 ? -27.811 3.591 45.108 1.00 91.31 507 TYR A C 1
ATOM 4035 O O . TYR A 1 507 ? -27.694 4.770 44.779 1.00 91.31 507 TYR A O 1
ATOM 4043 N N . ALA A 1 508 ? -28.876 3.124 45.752 1.00 88.56 508 ALA A N 1
ATOM 4044 C CA . ALA A 1 508 ? -29.973 3.947 46.244 1.00 88.56 508 ALA A CA 1
ATOM 4045 C C . ALA A 1 508 ? -29.964 3.954 47.780 1.00 88.56 508 ALA A C 1
ATOM 4047 O O . ALA A 1 508 ? -30.282 2.954 48.417 1.00 88.56 508 ALA A O 1
ATOM 4048 N N . SER A 1 509 ? -29.574 5.077 48.384 1.00 86.75 509 SER A N 1
ATOM 4049 C CA . SER A 1 509 ? -29.485 5.245 49.836 1.00 86.75 509 SER A CA 1
ATOM 4050 C C . SER A 1 509 ? -30.705 5.987 50.360 1.00 86.75 509 SER A C 1
ATOM 4052 O O . SER A 1 509 ? -30.978 7.103 49.933 1.00 86.75 509 SER A O 1
ATOM 4054 N N . PHE A 1 510 ? -31.368 5.407 51.352 1.00 85.62 510 PHE A N 1
ATOM 4055 C CA . PHE A 1 510 ? -32.544 5.915 52.047 1.00 85.62 510 PHE A CA 1
ATOM 4056 C C . PHE A 1 510 ? -32.200 6.108 53.526 1.00 85.62 510 PHE A C 1
ATOM 4058 O O . PHE A 1 510 ? -31.683 5.204 54.188 1.00 85.62 510 PHE A O 1
ATOM 4065 N N . LEU A 1 511 ? -32.469 7.293 54.063 1.00 82.06 511 LEU A N 1
ATOM 4066 C CA . LEU A 1 511 ? -32.167 7.638 55.449 1.00 82.06 511 LEU A CA 1
ATOM 4067 C C . LEU A 1 511 ? -33.391 8.253 56.116 1.00 82.06 511 LEU A C 1
ATOM 4069 O O . LEU A 1 511 ? -33.991 9.176 55.567 1.00 82.06 511 LEU A O 1
ATOM 4073 N N . SER A 1 512 ? -33.700 7.787 57.327 1.00 78.75 512 SER A N 1
ATOM 4074 C CA . SER A 1 512 ? -34.677 8.424 58.211 1.00 78.75 512 SER A CA 1
ATOM 4075 C C . SER A 1 512 ? -34.034 8.934 59.490 1.00 78.75 512 SER A C 1
ATOM 4077 O O . SER A 1 512 ? -33.207 8.240 60.090 1.00 78.75 512 SER A O 1
ATOM 4079 N N . LYS A 1 513 ? -34.483 10.102 59.946 1.00 73.81 513 LYS A N 1
ATOM 4080 C CA . LYS A 1 513 ? -34.208 10.633 61.285 1.00 73.81 513 LYS A CA 1
ATOM 4081 C C . LYS A 1 513 ? -35.503 11.099 61.933 1.00 73.81 513 LYS A C 1
ATOM 4083 O O . LYS A 1 513 ? -36.281 11.806 61.295 1.00 73.81 513 LYS A O 1
ATOM 4088 N N . GLY A 1 514 ? -35.740 10.746 63.188 1.00 65.06 514 GLY A N 1
ATOM 4089 C CA . GLY A 1 514 ? -36.834 11.327 63.952 1.00 65.06 514 GLY A CA 1
ATOM 4090 C C . GLY A 1 514 ? -36.553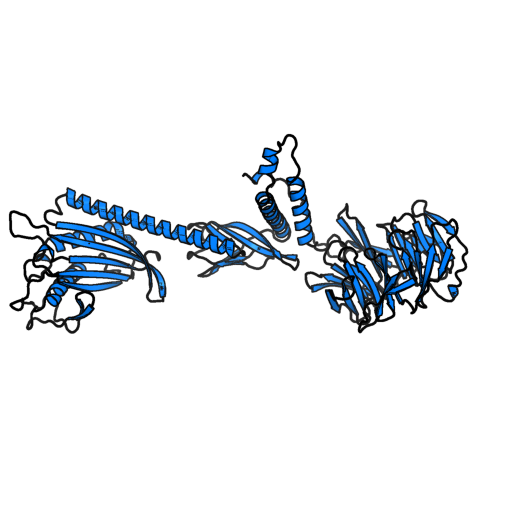 12.781 64.323 1.00 65.06 514 GLY A C 1
ATOM 4091 O O . GLY A 1 514 ? -35.412 13.175 64.577 1.00 65.06 514 GLY A O 1
ATOM 4092 N N . THR A 1 515 ? -37.597 13.607 64.362 1.00 63.97 515 THR A N 1
ATOM 4093 C CA . THR A 1 515 ? -37.499 14.986 64.851 1.00 63.97 515 THR A CA 1
ATOM 4094 C C . THR A 1 515 ? -38.041 15.088 66.276 1.00 63.97 515 THR A C 1
ATOM 4096 O O . THR A 1 515 ? -39.020 14.441 66.650 1.00 63.97 515 THR A O 1
ATOM 4099 N N . GLN A 1 516 ? -37.381 15.894 67.111 1.00 60.00 516 GLN A N 1
ATOM 4100 C CA . GLN A 1 516 ? -37.865 16.190 68.459 1.00 60.00 516 GLN A CA 1
ATOM 4101 C C . GLN A 1 516 ? -39.024 17.189 68.376 1.00 60.00 516 GLN A C 1
ATOM 4103 O O . GLN A 1 516 ? -38.844 18.323 67.930 1.00 60.00 516 GLN A O 1
ATOM 4108 N N . LEU A 1 517 ? -40.208 16.798 68.851 1.00 52.81 517 LEU A N 1
ATOM 4109 C CA . LEU A 1 517 ? -41.281 17.753 69.120 1.00 52.81 517 LEU A CA 1
ATOM 4110 C C . LEU A 1 517 ? -40.908 18.549 70.378 1.00 52.81 517 LEU A C 1
ATOM 4112 O O . LEU A 1 517 ? -40.796 17.992 71.464 1.00 52.81 517 LEU A O 1
ATOM 4116 N N . ILE A 1 518 ? -40.717 19.864 70.242 1.00 45.19 518 ILE A N 1
ATOM 4117 C CA . ILE A 1 518 ? -40.235 20.759 71.317 1.00 45.19 518 ILE A CA 1
ATOM 4118 C C . ILE A 1 518 ? -41.128 20.705 72.580 1.00 45.19 518 ILE A C 1
ATOM 4120 O O . ILE A 1 518 ? -40.669 21.003 73.679 1.00 45.19 518 ILE A O 1
ATOM 4124 N N . THR A 1 519 ? -42.391 20.290 72.452 1.00 42.47 519 THR A N 1
ATOM 4125 C CA . THR A 1 519 ? -43.390 20.277 73.535 1.00 42.47 519 THR A CA 1
ATOM 4126 C C . THR A 1 519 ? -43.658 18.908 74.169 1.00 42.47 519 THR A C 1
ATOM 4128 O O . THR A 1 519 ? -44.305 18.855 75.213 1.00 42.47 519 THR A O 1
ATOM 4131 N N . ALA A 1 520 ? -43.152 17.807 73.609 1.00 47.06 520 ALA A N 1
ATOM 4132 C CA . ALA A 1 520 ? -43.312 16.465 74.165 1.00 47.06 520 ALA A CA 1
ATOM 4133 C C . ALA A 1 520 ? -41.979 15.727 74.030 1.00 47.06 520 ALA A C 1
ATOM 4135 O O . ALA A 1 520 ? -41.471 15.584 72.927 1.00 47.06 520 ALA A O 1
ATOM 4136 N N . MET A 1 521 ? -41.397 15.236 75.126 1.00 50.66 521 MET A N 1
ATOM 4137 C CA . MET A 1 521 ? -40.116 14.500 75.145 1.00 50.66 521 MET A CA 1
ATOM 4138 C C . MET A 1 521 ? -40.156 13.133 74.406 1.00 50.66 521 MET A C 1
ATOM 4140 O O . MET A 1 521 ? -39.410 12.214 74.739 1.00 50.66 521 MET A O 1
ATOM 4144 N N . THR A 1 522 ? -41.037 12.975 73.420 1.00 58.22 522 THR A N 1
ATOM 4145 C CA . THR A 1 522 ? -41.276 11.795 72.591 1.00 58.22 522 THR A CA 1
ATOM 4146 C C . THR A 1 522 ? -40.664 12.011 71.204 1.00 58.22 522 THR A C 1
ATOM 4148 O O . THR A 1 522 ? -41.078 12.916 70.481 1.00 58.22 522 THR A O 1
ATOM 4151 N N . SER A 1 523 ? -39.677 11.187 70.839 1.00 70.81 523 SER A N 1
ATOM 4152 C CA . SER A 1 523 ? -39.150 11.089 69.468 1.00 70.81 523 SER A CA 1
ATOM 4153 C C . SER A 1 523 ? -39.888 9.994 68.692 1.00 70.81 523 SER A C 1
ATOM 4155 O O . SER A 1 523 ? -40.411 9.064 69.303 1.00 70.81 523 SER A O 1
ATOM 4157 N N . SER A 1 524 ? -39.901 10.096 67.363 1.00 75.50 524 SER A N 1
ATOM 4158 C CA . SER A 1 524 ? -40.365 9.053 66.435 1.00 75.50 524 SER A CA 1
ATOM 4159 C C . SER A 1 524 ? -39.305 7.974 66.145 1.00 75.50 524 SER A C 1
ATOM 4161 O O . SER A 1 524 ? -39.612 6.976 65.491 1.00 75.50 524 SER A O 1
ATOM 4163 N N . ASP A 1 525 ? -38.071 8.157 66.628 1.00 82.69 525 ASP A N 1
ATOM 4164 C CA . ASP A 1 525 ? -37.014 7.137 66.620 1.00 82.69 525 ASP A CA 1
ATOM 4165 C C . ASP A 1 525 ? -37.208 6.094 67.735 1.00 82.69 525 ASP A C 1
ATOM 4167 O O . ASP A 1 525 ? -38.040 6.255 68.633 1.00 82.69 525 ASP A O 1
ATOM 4171 N N . TYR A 1 526 ? -36.387 5.035 67.728 1.00 86.12 526 TYR A N 1
ATOM 4172 C CA . TYR A 1 526 ? -36.441 3.988 68.751 1.00 86.12 526 TYR A CA 1
ATOM 4173 C C . TYR A 1 526 ? -36.361 4.561 70.184 1.00 86.12 526 TYR A C 1
ATOM 4175 O O . TYR A 1 526 ? -35.422 5.301 70.527 1.00 86.12 526 TYR A O 1
ATOM 4183 N N . PRO A 1 527 ? -37.269 4.153 71.089 1.00 85.38 527 PRO A N 1
ATOM 4184 C CA . PRO A 1 527 ? -37.133 4.456 72.507 1.00 85.38 527 PRO A CA 1
ATOM 4185 C C . PRO A 1 527 ? -35.847 3.848 73.112 1.00 85.38 527 PRO A C 1
ATOM 4187 O O . PRO A 1 527 ? -35.239 2.943 72.524 1.00 85.38 527 PRO A O 1
ATOM 4190 N N . PRO A 1 528 ? -35.396 4.323 74.292 1.00 82.62 528 PRO A N 1
ATOM 4191 C CA . PRO A 1 528 ? -34.184 3.805 74.927 1.00 82.62 528 PRO A CA 1
ATOM 4192 C C . PRO A 1 528 ? -34.262 2.286 75.131 1.00 82.62 528 PRO A C 1
ATOM 4194 O O . PRO A 1 528 ? -35.239 1.783 75.682 1.00 82.62 528 PRO A O 1
ATOM 4197 N N . GLY A 1 529 ? -33.243 1.553 74.673 1.00 83.69 529 GLY A N 1
ATOM 4198 C CA . GLY A 1 529 ? -33.170 0.093 74.806 1.00 83.69 529 GLY A CA 1
ATOM 4199 C C . GLY A 1 529 ? -34.198 -0.706 73.991 1.00 83.69 529 GLY A C 1
ATOM 4200 O O . GLY A 1 529 ? -34.301 -1.913 74.181 1.00 83.69 529 GLY A O 1
ATOM 4201 N N . LYS A 1 530 ? -34.967 -0.077 73.093 1.00 89.69 530 LYS A N 1
ATOM 4202 C CA . LYS A 1 530 ? -35.901 -0.784 72.203 1.00 89.69 530 LYS A CA 1
ATOM 4203 C C . LYS A 1 530 ? -35.268 -1.111 70.854 1.00 89.69 530 LYS A C 1
ATOM 4205 O O . LYS A 1 530 ? -34.453 -0.339 70.340 1.00 89.69 530 LYS A O 1
ATOM 4210 N N . TYR A 1 531 ? -35.663 -2.252 70.298 1.00 89.94 531 TYR A N 1
ATOM 4211 C CA . TYR A 1 531 ? -35.203 -2.761 69.002 1.00 89.94 531 TYR A CA 1
ATOM 4212 C C . TYR A 1 531 ? -36.324 -3.325 68.127 1.00 89.94 531 TYR A C 1
ATOM 4214 O O . TYR A 1 531 ? -36.075 -3.622 66.964 1.00 89.94 531 TYR A O 1
ATOM 4222 N N . ASN A 1 532 ? -37.547 -3.451 68.652 1.00 88.75 532 ASN A N 1
ATOM 4223 C CA . ASN A 1 532 ? -38.679 -3.904 67.859 1.00 88.75 532 ASN A CA 1
ATOM 4224 C C . ASN A 1 532 ? -39.002 -2.850 66.792 1.00 88.75 532 ASN A C 1
ATOM 4226 O O . ASN A 1 532 ? -39.262 -1.693 67.124 1.00 88.75 532 ASN A O 1
ATOM 4230 N N . PHE A 1 533 ? -38.983 -3.265 65.526 1.00 87.00 533 PHE A N 1
ATOM 4231 C CA . PHE A 1 533 ? -39.195 -2.405 64.363 1.00 87.00 533 PHE A CA 1
ATOM 4232 C C . PHE A 1 533 ? -40.484 -1.572 64.457 1.00 87.00 533 PHE A C 1
ATOM 4234 O O . PHE A 1 533 ? -40.472 -0.373 64.185 1.00 87.00 533 PHE A O 1
ATOM 4241 N N . ASN A 1 534 ? -41.572 -2.170 64.953 1.00 86.06 534 ASN A N 1
ATOM 4242 C CA . ASN A 1 534 ? -42.875 -1.509 65.073 1.00 86.06 534 ASN A CA 1
ATOM 4243 C C . ASN A 1 534 ? -42.918 -0.437 66.177 1.00 86.06 534 ASN A C 1
ATOM 4245 O O . ASN A 1 534 ? -43.852 0.359 66.229 1.00 86.06 534 ASN A O 1
ATOM 4249 N N . GLU A 1 535 ? -41.921 -0.399 67.068 1.00 84.38 535 GLU A N 1
ATOM 4250 C CA . GLU A 1 535 ? -41.792 0.631 68.107 1.00 84.38 535 GLU A CA 1
ATOM 4251 C C . GLU A 1 535 ? -41.040 1.884 67.613 1.00 84.38 535 GLU A C 1
ATOM 4253 O O . GLU A 1 535 ? -40.841 2.813 68.397 1.00 84.38 535 GLU A O 1
ATOM 4258 N N . ALA A 1 536 ? -40.629 1.934 66.337 1.00 86.19 536 ALA A N 1
ATOM 4259 C CA . ALA A 1 536 ? -39.932 3.066 65.724 1.00 86.19 536 ALA A CA 1
ATOM 4260 C C . ALA A 1 536 ? -40.684 3.602 64.489 1.00 86.19 536 ALA A C 1
ATOM 4262 O O . ALA A 1 536 ? -40.385 3.200 63.360 1.00 86.19 536 ALA A O 1
ATOM 4263 N N . PRO A 1 537 ? -41.630 4.546 64.667 1.00 84.19 537 PRO A N 1
ATOM 4264 C CA . PRO A 1 537 ? -42.373 5.153 63.560 1.00 84.19 537 PRO A CA 1
ATOM 4265 C C . PRO A 1 537 ? -41.499 5.694 62.414 1.00 84.19 537 PRO A C 1
ATOM 4267 O O . PRO A 1 537 ? -41.871 5.560 61.248 1.00 84.19 537 PRO A O 1
ATOM 4270 N N . ALA A 1 538 ? -40.323 6.263 62.714 1.00 82.00 538 ALA A N 1
ATOM 4271 C CA . ALA A 1 538 ? -39.380 6.741 61.696 1.00 82.00 538 ALA A CA 1
ATOM 4272 C C . ALA A 1 538 ? -38.821 5.607 60.814 1.00 82.00 538 ALA A C 1
ATOM 4274 O O . ALA A 1 538 ? -38.695 5.782 59.602 1.00 82.00 538 ALA A O 1
ATOM 4275 N N . ALA A 1 539 ? -38.544 4.437 61.400 1.00 84.81 539 ALA A N 1
ATOM 4276 C CA . ALA A 1 539 ? -38.072 3.259 60.674 1.00 84.81 539 ALA A CA 1
ATOM 4277 C C . ALA A 1 539 ? -39.185 2.630 59.823 1.00 84.81 539 ALA A C 1
ATOM 4279 O O . ALA A 1 539 ? -38.936 2.283 58.674 1.00 84.81 539 ALA A O 1
ATOM 4280 N N . VAL A 1 540 ? -40.415 2.540 60.343 1.00 87.19 540 VAL A N 1
ATOM 4281 C CA . VAL A 1 540 ? -41.577 2.056 59.572 1.00 87.19 540 VAL A CA 1
ATOM 4282 C C . VAL A 1 540 ? -41.814 2.941 58.347 1.00 87.19 540 VAL A C 1
ATOM 4284 O O . VAL A 1 540 ? -41.833 2.452 57.220 1.00 87.19 540 VAL A O 1
ATOM 4287 N N . THR A 1 541 ? -41.861 4.259 58.557 1.00 83.75 541 THR A N 1
ATOM 4288 C CA . THR A 1 541 ? -42.065 5.245 57.482 1.00 83.75 541 THR A CA 1
ATOM 4289 C C . THR A 1 541 ? -40.956 5.179 56.424 1.00 83.75 541 THR A C 1
ATOM 4291 O O . THR A 1 541 ? -41.232 5.321 55.233 1.00 83.75 541 THR A O 1
ATOM 4294 N N . LEU A 1 542 ? -39.701 4.937 56.832 1.00 87.50 542 LEU A N 1
ATOM 4295 C CA . LEU A 1 542 ? -38.582 4.734 55.906 1.00 87.50 542 LEU A CA 1
ATOM 4296 C C . LEU A 1 542 ? -38.805 3.531 54.989 1.00 87.50 542 LEU A C 1
ATOM 4298 O O . LEU A 1 542 ? -38.552 3.629 53.791 1.00 87.50 542 LEU A O 1
ATOM 4302 N N . ILE A 1 543 ? -39.231 2.400 55.555 1.00 89.75 543 ILE A N 1
ATOM 4303 C CA . ILE A 1 543 ? -39.399 1.155 54.805 1.00 89.75 543 ILE A CA 1
ATOM 4304 C C . ILE A 1 543 ? -40.603 1.230 53.869 1.00 89.75 543 ILE A C 1
ATOM 4306 O O . ILE A 1 543 ? -40.482 0.810 52.721 1.00 89.75 543 ILE A O 1
ATOM 4310 N N . ASP A 1 544 ? -41.708 1.844 54.290 1.00 86.69 544 ASP A N 1
ATOM 4311 C CA . ASP A 1 544 ? -42.854 2.088 53.408 1.00 86.69 544 ASP A CA 1
ATOM 4312 C C . ASP A 1 544 ? -42.452 2.956 52.205 1.00 86.69 544 ASP A C 1
ATOM 4314 O O . ASP A 1 544 ? -42.699 2.593 51.052 1.00 86.69 544 ASP A O 1
ATOM 4318 N N . PHE A 1 545 ? -41.742 4.062 52.462 1.00 84.12 545 PHE A N 1
ATOM 4319 C CA . PHE A 1 545 ? -41.203 4.932 51.415 1.00 84.12 545 PHE A CA 1
ATOM 4320 C C . PHE A 1 545 ? -40.231 4.189 50.489 1.00 84.12 545 PHE A C 1
ATOM 4322 O O . PHE A 1 545 ? -40.307 4.333 49.265 1.00 84.12 545 PHE A O 1
ATOM 4329 N N . PHE A 1 546 ? -39.337 3.377 51.052 1.00 89.00 546 PHE A N 1
ATOM 4330 C CA . PHE A 1 546 ? -38.401 2.547 50.301 1.00 89.00 546 PHE A CA 1
ATOM 4331 C C . PHE A 1 546 ? -39.125 1.564 49.371 1.00 89.00 546 PHE A C 1
ATOM 4333 O O . PHE A 1 546 ? -38.788 1.478 48.187 1.00 89.00 546 PHE A O 1
ATOM 4340 N N . LEU A 1 547 ? -40.129 0.844 49.878 1.00 90.00 547 LEU A N 1
ATOM 4341 C CA . LEU A 1 547 ? -40.883 -0.144 49.109 1.00 90.00 547 LEU A CA 1
ATOM 4342 C C . LEU A 1 547 ? -41.701 0.512 47.993 1.00 90.00 547 LEU A C 1
ATOM 4344 O O . LEU A 1 547 ? -41.660 0.037 46.857 1.00 90.00 547 LEU A O 1
ATOM 4348 N N . GLU A 1 548 ? -42.399 1.616 48.279 1.00 84.75 548 GLU A N 1
ATOM 4349 C CA . GLU A 1 548 ? -43.181 2.354 47.276 1.00 84.75 548 GLU A CA 1
ATOM 4350 C C . GLU A 1 548 ? -42.283 2.904 46.161 1.00 84.75 548 GLU A C 1
ATOM 4352 O O . GLU A 1 548 ? -42.575 2.728 44.974 1.00 84.75 548 GLU A O 1
ATOM 4357 N N . THR A 1 549 ? -41.156 3.507 46.538 1.00 81.44 549 THR A N 1
ATOM 4358 C CA . THR A 1 549 ? -40.174 4.063 45.601 1.00 81.44 549 THR A CA 1
ATOM 4359 C C . THR A 1 549 ? -39.553 2.977 44.733 1.00 81.44 549 THR A C 1
ATOM 4361 O O . THR A 1 549 ? -39.484 3.105 43.511 1.00 81.44 549 THR A O 1
ATOM 4364 N N . THR A 1 550 ? -39.125 1.873 45.346 1.00 86.75 550 THR A N 1
ATOM 4365 C CA . THR A 1 550 ? -38.491 0.777 44.610 1.00 86.75 550 THR A CA 1
ATOM 4366 C C . THR A 1 550 ? -39.483 0.148 43.632 1.00 86.75 550 THR A C 1
ATOM 4368 O O . THR A 1 550 ? -39.158 -0.035 42.460 1.00 86.75 550 THR A O 1
ATOM 4371 N N . LYS A 1 551 ? -40.725 -0.094 44.066 1.00 86.31 551 LYS A N 1
ATOM 4372 C CA . LYS A 1 551 ? -41.790 -0.644 43.218 1.00 86.31 551 LYS A CA 1
ATOM 4373 C C . LYS A 1 551 ? -42.163 0.277 42.054 1.00 86.31 551 LYS A C 1
ATOM 4375 O O . LYS A 1 551 ? -42.472 -0.207 40.970 1.00 86.31 551 LYS A O 1
ATOM 4380 N N . THR A 1 552 ? -42.172 1.588 42.270 1.00 81.12 552 THR A N 1
ATOM 4381 C CA . THR A 1 552 ? -42.645 2.542 41.256 1.00 81.12 552 THR A CA 1
ATOM 4382 C C . THR A 1 552 ? -41.545 2.932 40.274 1.00 81.12 552 THR A C 1
ATOM 4384 O O . THR A 1 552 ? -41.834 3.168 39.104 1.00 81.12 552 THR A O 1
ATOM 4387 N N . ASN A 1 553 ? -40.288 2.991 40.726 1.00 79.06 553 ASN A N 1
ATOM 4388 C CA . ASN A 1 553 ? -39.212 3.631 39.964 1.00 79.06 553 ASN A CA 1
ATOM 4389 C C . ASN A 1 553 ? -38.005 2.738 39.695 1.00 79.06 553 ASN A C 1
ATOM 4391 O O . ASN A 1 553 ? -37.240 3.042 38.788 1.00 79.06 553 ASN A O 1
ATOM 4395 N N . LEU A 1 554 ? -37.823 1.653 40.453 1.00 84.94 554 LEU A N 1
ATOM 4396 C CA . LEU A 1 554 ? -36.678 0.750 40.291 1.00 84.94 554 LEU A CA 1
ATOM 4397 C C . LEU A 1 554 ? -37.070 -0.666 39.848 1.00 84.94 554 LEU A C 1
ATOM 4399 O O . LEU A 1 554 ? -36.198 -1.499 39.616 1.00 84.94 554 LEU A O 1
ATOM 4403 N N . ASN A 1 555 ? -38.367 -0.945 39.706 1.00 86.19 555 ASN A N 1
ATOM 4404 C CA . ASN A 1 555 ? -38.886 -2.286 39.442 1.00 86.19 555 ASN A CA 1
ATOM 4405 C C . ASN A 1 555 ? -38.361 -2.900 38.137 1.00 86.19 555 ASN A C 1
ATOM 4407 O O . ASN A 1 555 ? -38.124 -4.100 38.085 1.00 86.19 555 ASN A O 1
ATOM 4411 N N . GLU A 1 556 ? -38.119 -2.089 37.102 1.00 84.69 556 GLU A N 1
ATOM 4412 C CA . GLU A 1 556 ? -37.547 -2.571 35.835 1.00 84.69 556 GLU A CA 1
ATOM 4413 C C . GLU A 1 556 ? -36.131 -3.158 35.983 1.00 84.69 556 GLU A C 1
ATOM 4415 O O . GLU A 1 556 ? -35.721 -3.998 35.183 1.00 84.69 556 GLU A O 1
ATOM 4420 N N . TYR A 1 557 ? -35.395 -2.774 37.031 1.00 86.19 557 TYR A N 1
ATOM 4421 C CA . TYR A 1 557 ? -34.050 -3.281 37.302 1.00 86.19 557 TYR A CA 1
ATOM 4422 C C . TYR A 1 557 ? -34.056 -4.569 38.145 1.00 86.19 557 TYR A C 1
ATOM 4424 O O . TYR A 1 557 ? -33.034 -5.253 38.223 1.00 86.19 557 TYR A O 1
ATOM 4432 N N . LEU A 1 558 ? -35.196 -4.943 38.739 1.00 88.69 558 LEU A N 1
ATOM 4433 C CA . LEU A 1 558 ? -35.372 -6.132 39.582 1.00 88.69 558 LEU A CA 1
ATOM 4434 C C . LEU A 1 558 ? -35.784 -7.358 38.750 1.00 88.69 558 LEU A C 1
ATOM 4436 O O . LEU A 1 558 ? -36.862 -7.921 38.905 1.00 88.69 558 LEU A O 1
ATOM 4440 N N . THR A 1 559 ? -34.914 -7.760 37.826 1.00 88.50 559 THR A N 1
ATOM 4441 C CA . THR A 1 559 ? -35.136 -8.930 36.953 1.00 88.50 559 THR A CA 1
ATOM 4442 C C . THR A 1 559 ? -34.883 -10.265 37.678 1.00 88.50 559 THR A C 1
ATOM 4444 O O . THR A 1 559 ? -34.101 -10.297 38.632 1.00 88.50 559 THR A O 1
ATOM 4447 N N . PRO A 1 560 ? -35.477 -11.393 37.236 1.00 91.31 560 PRO A N 1
ATOM 4448 C CA . PRO A 1 560 ? -35.236 -12.699 37.851 1.00 91.31 560 PRO A CA 1
ATOM 4449 C C . PRO A 1 560 ? -33.745 -13.067 37.929 1.00 91.31 560 PRO A C 1
ATOM 4451 O O . PRO A 1 560 ? -33.006 -12.934 36.954 1.00 91.31 560 PRO A O 1
ATOM 4454 N N . GLY A 1 561 ? -33.287 -13.529 39.093 1.00 89.44 561 GLY A N 1
ATOM 4455 C CA . GLY A 1 561 ? -31.892 -13.885 39.376 1.00 89.44 561 GLY A CA 1
ATOM 4456 C C . GLY A 1 561 ? -30.946 -12.695 39.584 1.00 89.44 561 GLY A C 1
ATOM 4457 O O . GLY A 1 561 ? -29.766 -12.900 39.886 1.00 89.44 561 GLY A O 1
ATOM 4458 N N . ARG A 1 562 ? -31.433 -11.451 39.467 1.00 91.81 562 ARG A N 1
ATOM 4459 C CA . ARG A 1 562 ? -30.639 -10.235 39.684 1.00 91.81 562 ARG A CA 1
ATOM 4460 C C . ARG A 1 562 ? -30.072 -10.198 41.097 1.00 91.81 562 ARG A C 1
ATOM 4462 O O . ARG A 1 562 ? -30.812 -10.365 42.060 1.00 91.81 562 ARG A O 1
ATOM 4469 N N . LYS A 1 563 ? -28.774 -9.922 41.240 1.00 94.19 563 LYS A N 1
ATOM 4470 C CA . LYS A 1 563 ? -28.163 -9.714 42.556 1.00 94.19 563 LYS A CA 1
ATOM 4471 C C . LYS A 1 563 ? -28.588 -8.361 43.126 1.00 94.19 563 LYS A C 1
ATOM 4473 O O . LYS A 1 563 ? -28.432 -7.330 42.472 1.00 94.19 563 LYS A O 1
ATOM 4478 N N . VAL A 1 564 ? -29.079 -8.381 44.359 1.00 95.19 564 VAL A N 1
ATOM 4479 C CA . VAL A 1 564 ? -29.506 -7.196 45.105 1.00 95.19 564 VAL A CA 1
ATOM 4480 C C . VAL A 1 564 ? -28.885 -7.251 46.496 1.00 95.19 564 VAL A C 1
ATOM 4482 O O . VAL A 1 564 ? -28.942 -8.277 47.173 1.00 95.19 564 VAL A O 1
ATOM 4485 N N . THR A 1 565 ? -28.254 -6.165 46.932 1.00 96.38 565 THR A N 1
ATOM 4486 C CA . THR A 1 565 ? -27.652 -6.071 48.267 1.00 96.38 565 THR A CA 1
ATOM 4487 C C . THR A 1 565 ? -28.335 -4.985 49.080 1.00 96.38 565 THR A C 1
ATOM 4489 O O . THR A 1 565 ? -28.467 -3.856 48.624 1.00 96.38 565 THR A O 1
ATOM 4492 N N . PHE A 1 566 ? -28.751 -5.334 50.291 1.00 96.75 566 PHE A N 1
ATOM 4493 C CA . PHE A 1 566 ? -29.347 -4.435 51.265 1.00 96.75 566 PHE A CA 1
ATOM 4494 C C . PHE A 1 566 ? -28.316 -4.164 52.356 1.00 96.75 566 PHE A C 1
ATOM 4496 O O . PHE A 1 566 ? -28.031 -5.035 53.179 1.00 96.75 566 PHE A O 1
ATOM 4503 N N . ASN A 1 567 ? -27.761 -2.960 52.368 1.00 96.00 567 ASN A N 1
ATOM 4504 C CA . ASN A 1 567 ? -26.896 -2.478 53.435 1.00 96.00 567 ASN A CA 1
ATOM 4505 C C . ASN A 1 567 ? -27.777 -1.766 54.467 1.00 96.00 567 ASN A C 1
ATOM 4507 O O . ASN A 1 567 ? -28.270 -0.664 54.219 1.00 96.00 567 ASN A O 1
ATOM 4511 N N . ILE A 1 568 ? -28.011 -2.409 55.610 1.00 95.81 568 ILE A N 1
ATOM 4512 C CA . ILE A 1 568 ? -28.877 -1.884 56.668 1.00 95.81 568 ILE A CA 1
ATOM 4513 C C . ILE A 1 568 ? -28.000 -1.399 57.817 1.00 95.81 568 ILE A C 1
ATOM 4515 O O . ILE A 1 568 ? -27.271 -2.197 58.404 1.00 95.81 568 ILE A O 1
ATOM 4519 N N . THR A 1 569 ? -28.104 -0.121 58.176 1.00 95.12 569 THR A N 1
ATOM 4520 C CA . THR A 1 569 ? -27.391 0.458 59.321 1.00 95.12 569 THR A CA 1
ATOM 4521 C C . THR A 1 569 ? -28.353 0.788 60.451 1.00 95.12 569 THR A C 1
ATOM 4523 O O . THR A 1 569 ? -29.293 1.563 60.270 1.00 95.12 569 THR A O 1
ATOM 4526 N N . GLY A 1 570 ? -28.097 0.220 61.628 1.00 93.31 570 GLY A N 1
ATOM 4527 C CA . GLY A 1 570 ? -28.818 0.482 62.867 1.00 93.31 570 GLY A CA 1
ATOM 4528 C C . GLY A 1 570 ? -27.972 1.329 63.809 1.00 93.31 570 GLY A C 1
ATOM 4529 O O . GLY A 1 570 ? -26.964 0.856 64.340 1.00 93.31 570 GLY A O 1
ATOM 4530 N N . GLY A 1 571 ? -28.397 2.571 64.026 1.00 91.50 571 GLY A N 1
ATOM 4531 C CA . GLY A 1 571 ? -27.748 3.508 64.937 1.00 91.50 571 GLY A CA 1
ATOM 4532 C C . GLY A 1 571 ? -28.226 3.332 66.376 1.00 91.50 571 GLY A C 1
ATOM 4533 O O . GLY A 1 571 ? -29.418 3.126 66.624 1.00 91.50 571 GLY A O 1
ATOM 4534 N N . THR A 1 572 ? -27.320 3.442 67.343 1.00 92.56 572 THR A N 1
ATOM 4535 C CA . THR A 1 572 ? -27.622 3.633 68.768 1.00 92.56 572 THR A CA 1
ATOM 4536 C C . THR A 1 572 ? -27.011 4.938 69.266 1.00 92.56 572 THR A C 1
ATOM 4538 O O . THR A 1 572 ? -26.016 5.418 68.731 1.00 92.56 572 THR A O 1
ATOM 4541 N N . ASP A 1 573 ? -27.552 5.495 70.345 1.00 89.06 573 ASP A N 1
ATOM 4542 C CA . ASP A 1 573 ? -26.902 6.599 71.048 1.00 89.06 573 ASP A CA 1
ATOM 4543 C C . ASP A 1 573 ? -25.817 6.093 72.013 1.00 89.06 573 ASP A C 1
ATOM 4545 O O . ASP A 1 573 ? -25.588 4.889 72.158 1.00 89.06 573 ASP A O 1
ATOM 4549 N N . LYS A 1 574 ? -25.121 7.015 72.687 1.00 91.25 574 LYS A N 1
ATOM 4550 C CA . LYS A 1 574 ? -24.045 6.676 73.631 1.00 91.25 574 LYS A CA 1
ATOM 4551 C C . LYS A 1 574 ? -24.537 6.086 74.957 1.00 91.25 574 LYS A C 1
ATOM 4553 O O . LYS A 1 574 ? -23.719 5.694 75.788 1.00 91.25 574 LYS A O 1
ATOM 4558 N N . SER A 1 575 ? -25.849 6.034 75.189 1.00 88.56 575 SER A N 1
ATOM 4559 C CA . SER A 1 575 ? -26.411 5.467 76.415 1.00 88.56 575 SER A CA 1
ATOM 4560 C C . SER A 1 575 ? -25.945 4.021 76.596 1.00 88.56 575 SER A C 1
ATOM 4562 O O . SER A 1 575 ? -26.161 3.180 75.729 1.00 88.56 575 SER A O 1
ATOM 4564 N N . GLY A 1 576 ? -25.275 3.736 77.715 1.00 82.75 576 GLY A N 1
ATOM 4565 C CA . GLY A 1 576 ? -24.844 2.381 78.051 1.00 82.75 576 GLY A CA 1
ATOM 4566 C C . GLY A 1 576 ? -26.017 1.490 78.467 1.00 82.75 576 GLY A C 1
ATOM 4567 O O . GLY A 1 576 ? -27.011 1.968 79.018 1.00 82.75 576 GLY A O 1
ATOM 4568 N N . ILE A 1 577 ? -25.885 0.182 78.246 1.00 89.81 577 ILE A N 1
ATOM 4569 C CA . ILE A 1 577 ? -26.872 -0.821 78.662 1.00 89.81 577 ILE A CA 1
ATOM 4570 C C . ILE A 1 577 ? -26.526 -1.283 80.084 1.00 89.81 577 ILE A C 1
ATOM 4572 O O . ILE A 1 577 ? -25.650 -2.115 80.290 1.00 89.81 577 ILE A O 1
ATOM 4576 N N . ALA A 1 578 ? -27.198 -0.709 81.085 1.00 83.88 578 ALA A N 1
ATOM 4577 C CA . ALA A 1 578 ? -26.926 -1.003 82.499 1.00 83.88 578 ALA A CA 1
ATOM 4578 C C . ALA A 1 578 ? -27.487 -2.359 82.974 1.00 83.88 578 ALA A C 1
ATOM 4580 O O . ALA A 1 578 ? -26.978 -2.945 83.927 1.00 83.88 578 ALA A O 1
ATOM 4581 N N . LYS A 1 579 ? -28.554 -2.850 82.334 1.00 87.44 579 LYS A N 1
ATOM 4582 C CA . LYS A 1 579 ? -29.148 -4.176 82.552 1.00 87.44 579 LYS A CA 1
ATOM 4583 C C . LYS A 1 579 ? -29.421 -4.802 81.194 1.00 87.44 579 LYS A C 1
ATOM 4585 O O . LYS A 1 579 ? -29.882 -4.089 80.305 1.00 87.44 579 LYS A O 1
ATOM 4590 N N . ALA A 1 580 ? -29.164 -6.104 81.060 1.00 90.88 580 ALA A N 1
ATOM 4591 C CA . ALA A 1 580 ? -29.440 -6.838 79.830 1.00 90.88 580 ALA A CA 1
ATOM 4592 C C . ALA A 1 580 ? -30.896 -6.609 79.386 1.00 90.88 580 ALA A C 1
ATOM 4594 O O . ALA A 1 580 ? -31.830 -6.799 80.171 1.00 90.88 580 ALA A O 1
ATOM 4595 N N . ILE A 1 581 ? -31.085 -6.164 78.145 1.00 93.12 581 ILE A N 1
ATOM 4596 C CA . ILE A 1 581 ? -32.411 -6.012 77.542 1.00 93.12 581 ILE A CA 1
ATOM 4597 C C . ILE A 1 581 ? -32.876 -7.410 77.125 1.00 93.12 581 ILE A C 1
ATOM 4599 O O . ILE A 1 581 ? -32.128 -8.160 76.499 1.00 93.12 581 ILE A O 1
ATOM 4603 N N . SER A 1 582 ? -34.111 -7.765 77.480 1.00 91.94 582 SER A N 1
ATOM 4604 C CA . SER A 1 582 ? -34.668 -9.087 77.183 1.00 91.94 582 SER A CA 1
ATOM 4605 C C . SER A 1 582 ? -34.788 -9.316 75.670 1.00 91.94 582 SER A C 1
ATOM 4607 O O . SER A 1 582 ? -35.397 -8.515 74.952 1.00 91.94 582 SER A O 1
ATOM 4609 N N . TYR A 1 583 ? -34.217 -10.429 75.208 1.00 91.94 583 TYR A N 1
ATOM 4610 C CA . TYR A 1 583 ? -34.392 -10.955 73.859 1.00 91.94 583 TYR A CA 1
ATOM 4611 C C . TYR A 1 583 ? -35.297 -12.181 73.922 1.00 91.94 583 TYR A C 1
ATOM 4613 O O . TYR A 1 583 ? -34.964 -13.142 74.601 1.00 91.94 583 TYR A O 1
ATOM 4621 N N . LYS A 1 584 ? -36.444 -12.152 73.240 1.00 87.94 584 LYS A N 1
ATOM 4622 C CA . LYS A 1 584 ? -37.478 -13.199 73.342 1.00 87.94 584 LYS A CA 1
ATOM 4623 C C . LYS A 1 584 ? -37.318 -14.329 72.320 1.00 87.94 584 LYS A C 1
ATOM 4625 O O . LYS A 1 584 ? -38.297 -14.978 71.969 1.00 87.94 584 LYS A O 1
ATOM 4630 N N . ASN A 1 585 ? -36.104 -14.519 71.801 1.00 87.62 585 ASN A N 1
ATOM 4631 C CA . ASN A 1 585 ? -35.789 -15.509 70.769 1.00 87.62 585 ASN A CA 1
ATOM 4632 C C . ASN A 1 585 ? -36.625 -15.390 69.475 1.00 87.62 585 ASN A C 1
ATOM 4634 O O . ASN A 1 585 ? -36.777 -16.360 68.739 1.00 87.62 585 ASN A O 1
ATOM 4638 N N . GLU A 1 586 ? -37.164 -14.203 69.192 1.00 88.25 586 GLU A N 1
ATOM 4639 C CA . GLU A 1 586 ? -38.081 -13.935 68.074 1.00 88.25 586 GLU A CA 1
ATOM 4640 C C . GLU A 1 586 ? -37.454 -14.132 66.685 1.00 88.25 586 GLU A C 1
ATOM 4642 O O . GLU A 1 586 ? -38.173 -14.426 65.737 1.00 88.25 586 GLU A O 1
ATOM 4647 N N . PHE A 1 587 ? -36.123 -14.078 66.583 1.00 90.50 587 PHE A N 1
ATOM 4648 C CA . PHE A 1 587 ? -35.367 -14.383 65.362 1.00 90.50 587 PHE A CA 1
ATOM 4649 C C . PHE A 1 587 ? -34.460 -15.622 65.507 1.00 90.50 587 PHE A C 1
ATOM 4651 O O . PHE A 1 587 ? -33.616 -15.880 64.651 1.00 90.50 587 PHE A O 1
ATOM 4658 N N . GLY A 1 588 ? -34.608 -16.394 66.592 1.00 91.50 588 GLY A N 1
ATOM 4659 C CA . GLY A 1 588 ? -33.717 -17.507 66.939 1.00 91.50 588 GLY A CA 1
ATOM 4660 C C . GLY A 1 588 ? -32.369 -17.081 67.557 1.00 91.50 588 GLY A C 1
ATOM 4661 O O . GLY A 1 588 ? -32.077 -15.888 67.679 1.00 91.50 588 GLY A O 1
ATOM 4662 N N . PRO A 1 589 ? -31.528 -18.036 67.995 1.00 92.88 589 PRO A N 1
ATOM 4663 C CA . PRO A 1 589 ? -30.224 -17.735 68.582 1.00 92.88 589 PRO A CA 1
ATOM 4664 C C . PRO A 1 589 ? -29.182 -17.378 67.510 1.00 92.88 589 PRO A C 1
ATOM 4666 O O . PRO A 1 589 ? -29.085 -18.030 66.470 1.00 92.88 589 PRO A O 1
ATOM 4669 N N . PHE A 1 590 ? -28.331 -16.396 67.804 1.00 94.44 590 PHE A N 1
ATOM 4670 C CA . PHE A 1 590 ? -27.217 -15.979 66.954 1.00 94.44 590 PHE A CA 1
ATOM 4671 C C . PHE A 1 590 ? -25.897 -16.530 67.487 1.00 94.44 590 PHE A C 1
ATOM 4673 O O . PHE A 1 590 ? -25.557 -16.338 68.656 1.00 94.44 590 PHE A O 1
ATOM 4680 N N . LYS A 1 591 ? -25.121 -17.179 66.616 1.00 93.25 591 LYS A N 1
ATOM 4681 C CA . LYS A 1 591 ? -23.790 -17.703 66.941 1.00 93.25 591 LYS A CA 1
ATOM 4682 C C . LYS A 1 591 ? -22.795 -17.323 65.853 1.00 93.25 591 LYS A C 1
ATOM 4684 O O . LYS A 1 591 ? -22.931 -17.779 64.722 1.00 93.25 591 LYS A O 1
ATOM 4689 N N . ASN A 1 592 ? -21.794 -16.517 66.207 1.00 91.81 592 ASN A N 1
ATOM 4690 C CA . ASN A 1 592 ? -20.813 -15.923 65.292 1.00 91.81 592 ASN A CA 1
ATOM 4691 C C . ASN A 1 592 ? -21.448 -15.321 64.025 1.00 91.81 592 ASN A C 1
ATOM 4693 O O . ASN A 1 592 ? -20.894 -15.444 62.933 1.00 91.81 592 ASN A O 1
ATOM 4697 N N . PHE A 1 593 ? -22.621 -14.698 64.157 1.00 94.44 593 PHE A N 1
ATOM 4698 C CA . PHE A 1 593 ? -23.309 -14.121 63.007 1.00 94.44 593 PHE A CA 1
ATOM 4699 C C . PHE A 1 593 ? -22.533 -12.887 62.514 1.00 94.44 593 PHE A C 1
ATOM 4701 O O . PHE A 1 593 ? -22.249 -12.000 63.325 1.00 94.44 593 PHE A O 1
ATOM 4708 N N . PRO A 1 594 ? -22.157 -12.811 61.227 1.00 94.62 594 PRO A N 1
ATOM 4709 C CA . PRO A 1 594 ? -21.321 -11.729 60.725 1.00 94.62 594 PRO A CA 1
ATOM 4710 C C . PRO A 1 594 ? -22.104 -10.415 60.652 1.00 94.62 594 PRO A C 1
ATOM 4712 O O . PRO A 1 594 ? -23.179 -10.343 60.057 1.00 94.62 594 PRO A O 1
ATOM 4715 N N . PHE A 1 595 ? -21.543 -9.360 61.232 1.00 96.19 595 PHE A N 1
ATOM 4716 C CA . PHE A 1 595 ? -22.043 -7.992 61.102 1.00 96.19 595 PHE A CA 1
ATOM 4717 C C . PHE A 1 595 ? -20.888 -7.001 61.237 1.00 96.19 595 PHE A C 1
ATOM 4719 O O . PHE A 1 595 ? -19.817 -7.358 61.723 1.00 96.19 595 PHE A O 1
ATOM 4726 N N . TYR A 1 596 ? -21.094 -5.757 60.826 1.00 97.00 596 TYR A N 1
ATOM 4727 C CA . TYR A 1 596 ? -20.093 -4.705 60.956 1.00 97.00 596 TYR A CA 1
ATOM 4728 C C . TYR A 1 596 ? -20.440 -3.804 62.134 1.00 97.00 596 TYR A C 1
ATOM 4730 O O . TYR A 1 596 ? -21.520 -3.222 62.158 1.00 97.00 596 TYR A O 1
ATOM 4738 N N . PHE A 1 597 ? -19.537 -3.652 63.099 1.00 95.50 597 PHE A N 1
ATOM 4739 C CA . PHE A 1 597 ? -19.675 -2.669 64.173 1.00 95.50 597 PHE A CA 1
ATOM 4740 C C . PHE A 1 597 ? -18.664 -1.548 63.963 1.00 95.50 597 PHE A C 1
ATOM 4742 O O . PHE A 1 597 ? -17.472 -1.819 63.870 1.00 95.50 597 PHE A O 1
ATOM 4749 N N . GLN A 1 598 ? -19.133 -0.300 63.863 1.00 94.12 598 GLN A N 1
ATOM 4750 C CA . GLN A 1 598 ? -18.274 0.859 63.560 1.00 94.12 598 GLN A CA 1
ATOM 4751 C C . GLN A 1 598 ? -17.400 0.655 62.303 1.00 94.12 598 GLN A C 1
ATOM 4753 O O . GLN A 1 598 ? -16.266 1.117 62.233 1.00 94.12 598 GLN A O 1
ATOM 4758 N N . GLY A 1 599 ? -17.923 -0.075 61.312 1.00 91.50 599 GLY A N 1
ATOM 4759 C CA . GLY A 1 599 ? -17.218 -0.391 60.065 1.00 91.50 599 GLY A CA 1
ATOM 4760 C C . GLY A 1 599 ? -16.294 -1.614 60.116 1.00 91.50 599 GLY A C 1
ATOM 4761 O O . GLY A 1 599 ? -15.819 -2.037 59.064 1.00 91.50 599 GLY A O 1
ATOM 4762 N N . GLU A 1 600 ? -16.079 -2.236 61.279 1.00 93.56 600 GLU A N 1
ATOM 4763 C CA . GLU A 1 600 ? -15.235 -3.431 61.416 1.00 93.56 600 GLU A CA 1
ATOM 4764 C C . GLU A 1 600 ? -16.063 -4.721 61.466 1.00 93.56 600 GLU A C 1
ATOM 4766 O O . GLU A 1 600 ? -17.078 -4.795 62.163 1.00 93.56 600 GLU A O 1
ATOM 4771 N N . LEU A 1 601 ? -15.625 -5.755 60.738 1.00 94.62 601 LEU A N 1
ATOM 4772 C CA . LEU A 1 601 ? -16.282 -7.064 60.735 1.00 94.62 601 LEU A CA 1
ATOM 4773 C C . LEU A 1 601 ? -16.178 -7.716 62.120 1.00 94.62 601 LEU A C 1
ATOM 4775 O O . LEU A 1 601 ? -15.090 -7.892 62.663 1.00 94.62 601 LEU A O 1
ATOM 4779 N N . SER A 1 602 ? -17.320 -8.126 62.659 1.00 92.88 602 SER A N 1
ATOM 4780 C CA . SER A 1 602 ? -17.464 -8.734 63.976 1.00 92.88 602 SER A CA 1
ATOM 4781 C C . SER A 1 602 ? -18.424 -9.927 63.937 1.00 92.88 602 SER A C 1
ATOM 4783 O O . SER A 1 602 ? -19.150 -10.143 62.965 1.00 92.88 602 SER A O 1
ATOM 4785 N N . GLY A 1 603 ? -18.404 -10.733 65.001 1.00 91.12 603 GLY A N 1
ATOM 4786 C CA . GLY A 1 603 ? -19.246 -11.915 65.168 1.00 91.12 603 GLY A CA 1
ATOM 4787 C C . GLY A 1 603 ? -20.224 -11.738 66.324 1.00 91.12 603 GLY A C 1
ATOM 4788 O O . GLY A 1 603 ? -19.822 -11.649 67.484 1.00 91.12 603 GLY A O 1
ATOM 4789 N N . LEU A 1 604 ? -21.518 -11.724 66.021 1.00 93.00 604 LEU A N 1
ATOM 4790 C CA . LEU A 1 604 ? -22.574 -11.632 67.017 1.00 93.00 604 LEU A CA 1
ATOM 4791 C C . LEU A 1 604 ? -22.848 -13.002 67.648 1.00 93.00 604 LEU A C 1
ATOM 4793 O O . LEU A 1 604 ? -23.149 -13.974 66.953 1.00 93.00 604 LEU A O 1
ATOM 4797 N N . ASN A 1 605 ? -22.799 -13.050 68.978 1.00 91.25 605 ASN A N 1
ATOM 4798 C CA . ASN A 1 605 ? -23.274 -14.171 69.783 1.00 91.25 605 ASN A CA 1
ATOM 4799 C C . ASN A 1 605 ? -24.359 -13.657 70.736 1.00 91.25 605 ASN A C 1
ATOM 4801 O O . ASN A 1 605 ? -24.097 -12.728 71.506 1.00 91.25 605 ASN A O 1
ATOM 4805 N N . MET A 1 606 ? -25.570 -14.209 70.642 1.00 91.69 606 MET A N 1
ATOM 4806 C CA . MET A 1 606 ? -26.716 -13.777 71.442 1.00 91.69 606 MET A CA 1
ATOM 4807 C C . MET A 1 606 ? -27.829 -14.833 71.450 1.00 91.69 606 MET A C 1
ATOM 4809 O O . MET A 1 606 ? -28.201 -15.346 70.397 1.00 91.69 606 MET A O 1
ATOM 4813 N N . ASP A 1 607 ? -28.411 -15.102 72.616 1.00 92.00 607 ASP A N 1
ATOM 4814 C CA . ASP A 1 607 ? -29.603 -15.938 72.778 1.00 92.00 607 ASP A CA 1
ATOM 4815 C C . ASP A 1 607 ? -30.544 -15.373 73.862 1.00 92.00 607 ASP A C 1
ATOM 4817 O O . ASP A 1 607 ? -30.301 -14.305 74.434 1.00 92.00 607 ASP A O 1
ATOM 4821 N N . GLU A 1 608 ? -31.660 -16.063 74.113 1.00 91.62 608 GLU A N 1
ATOM 4822 C CA . GLU A 1 608 ? -32.666 -15.661 75.106 1.00 91.62 608 GLU A CA 1
ATOM 4823 C C . GLU A 1 608 ? -32.097 -15.536 76.530 1.00 91.62 608 GLU A C 1
ATOM 4825 O O . GLU A 1 608 ? -32.532 -14.677 77.296 1.00 91.62 608 GLU A O 1
ATOM 4830 N N . SER A 1 609 ? -31.098 -16.354 76.881 1.00 89.25 609 SER A N 1
ATOM 4831 C CA . SER A 1 609 ? -30.492 -16.376 78.216 1.00 89.25 609 SER A CA 1
ATOM 4832 C C . SER A 1 609 ? -29.513 -15.223 78.441 1.00 89.25 609 SER A C 1
ATOM 4834 O O . SER A 1 609 ? -29.426 -14.700 79.553 1.00 89.25 609 SER A O 1
ATOM 4836 N N . THR A 1 610 ? -28.799 -14.797 77.391 1.00 89.00 610 THR A N 1
ATOM 4837 C CA . THR A 1 610 ? -27.842 -13.683 77.471 1.00 89.00 610 THR A CA 1
ATOM 4838 C C . THR A 1 610 ? -28.521 -12.322 77.349 1.00 89.00 610 THR A C 1
ATOM 4840 O O . THR A 1 610 ? -28.085 -11.356 77.979 1.00 89.00 610 THR A O 1
ATOM 4843 N N . GLY A 1 611 ? -29.575 -12.226 76.529 1.00 90.38 611 GLY A N 1
ATOM 4844 C CA . GLY A 1 611 ? -30.182 -10.950 76.149 1.00 90.38 611 GLY A CA 1
ATOM 4845 C C . GLY A 1 611 ? -29.213 -10.019 75.406 1.00 90.38 611 GLY A C 1
ATOM 4846 O O . GLY A 1 611 ? -28.128 -10.422 74.982 1.00 90.38 611 GLY A O 1
ATOM 4847 N N . ILE A 1 612 ? -29.605 -8.752 75.252 1.00 94.44 612 ILE A N 1
ATOM 4848 C CA . ILE A 1 612 ? -28.798 -7.702 74.613 1.00 94.44 612 ILE A CA 1
ATOM 4849 C C . ILE A 1 612 ? -28.065 -6.917 75.708 1.00 94.44 612 ILE A C 1
ATOM 4851 O O . ILE A 1 612 ? -28.693 -6.290 76.564 1.00 94.44 612 ILE A O 1
ATOM 4855 N N . THR A 1 613 ? -26.736 -6.929 75.673 1.00 93.31 613 THR A N 1
ATOM 4856 C CA . THR A 1 613 ? -25.854 -6.310 76.684 1.00 93.31 613 THR A CA 1
ATOM 4857 C C . THR A 1 613 ? -24.950 -5.218 76.117 1.00 93.31 613 THR A C 1
ATOM 4859 O O . THR A 1 613 ? -24.456 -4.384 76.871 1.00 93.31 613 THR A O 1
ATOM 4862 N N . LEU A 1 614 ? -24.761 -5.182 74.795 1.00 94.00 614 LEU A N 1
ATOM 4863 C CA . LEU A 1 614 ? -23.927 -4.201 74.102 1.00 94.00 614 LEU A CA 1
ATOM 4864 C C . LEU A 1 614 ? -24.739 -3.390 73.088 1.00 94.00 614 LEU A C 1
ATOM 4866 O O . LEU A 1 614 ? -25.661 -3.901 72.453 1.00 94.00 614 LEU A O 1
ATOM 4870 N N . ASN A 1 615 ? -24.350 -2.132 72.879 1.00 92.38 615 ASN A N 1
ATOM 4871 C CA . ASN A 1 615 ? -24.962 -1.279 71.857 1.00 92.38 615 ASN A CA 1
ATOM 4872 C C . ASN A 1 615 ? -24.753 -1.824 70.436 1.00 92.38 615 ASN A C 1
ATOM 4874 O O . ASN A 1 615 ? -25.640 -1.680 69.603 1.00 92.38 615 ASN A O 1
ATOM 4878 N N . SER A 1 616 ? -23.646 -2.531 70.186 1.00 93.88 616 SER A N 1
ATOM 4879 C CA . SER A 1 616 ? -23.414 -3.252 68.928 1.00 93.88 616 SER A CA 1
ATOM 4880 C C . SER A 1 616 ? -24.474 -4.330 68.662 1.00 93.88 616 SER A C 1
ATOM 4882 O O . SER A 1 616 ? -24.970 -4.462 67.545 1.00 93.88 616 SER A O 1
ATOM 4884 N N . GLN A 1 617 ? -24.876 -5.065 69.705 1.00 94.81 617 GLN A N 1
ATOM 4885 C CA . GLN A 1 617 ? -25.957 -6.050 69.638 1.00 94.81 617 GLN A CA 1
ATOM 4886 C C . GLN A 1 617 ? -27.307 -5.347 69.438 1.00 94.81 617 GLN A C 1
ATOM 4888 O O . GLN A 1 617 ? -28.104 -5.766 68.606 1.00 94.81 617 GLN A O 1
ATOM 4893 N N . LEU A 1 618 ? -27.559 -4.244 70.153 1.00 94.00 618 LEU A N 1
ATOM 4894 C CA . LEU A 1 618 ? -28.807 -3.486 70.032 1.00 94.00 618 LEU A CA 1
ATOM 4895 C C . LEU A 1 618 ? -28.993 -2.886 68.628 1.00 94.00 618 LEU A C 1
ATOM 4897 O O . LEU A 1 618 ? -30.078 -2.986 68.056 1.00 94.00 618 LEU A O 1
ATOM 4901 N N . GLY A 1 619 ? -27.944 -2.276 68.072 1.00 93.56 619 GLY A N 1
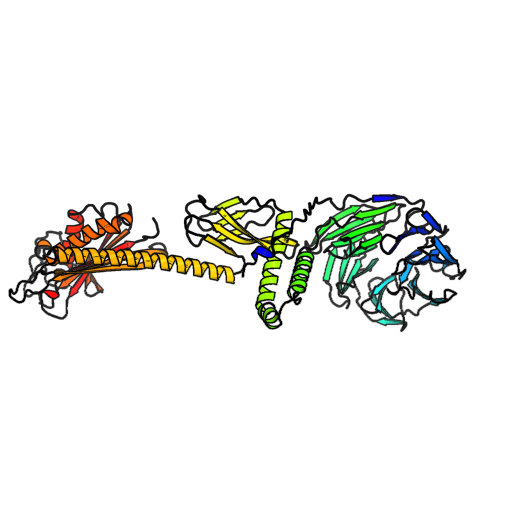ATOM 4902 C CA . GLY A 1 619 ? -27.952 -1.737 66.715 1.00 93.56 619 GLY A CA 1
ATOM 4903 C C . GLY A 1 619 ? -28.147 -2.838 65.677 1.00 93.56 619 GLY A C 1
ATOM 4904 O O . GLY A 1 619 ? -29.009 -2.698 64.812 1.00 93.56 619 GLY A O 1
ATOM 4905 N N . PHE A 1 620 ? -27.456 -3.977 65.821 1.00 95.50 620 PHE A N 1
ATOM 4906 C CA . PHE A 1 620 ? -27.699 -5.156 64.986 1.00 95.50 620 PHE A CA 1
ATOM 4907 C C . PHE A 1 620 ? -29.169 -5.596 65.022 1.00 95.50 620 PHE A C 1
ATOM 4909 O O . PHE A 1 620 ? -29.774 -5.770 63.966 1.00 95.50 620 PHE A O 1
ATOM 4916 N N . MET A 1 621 ? -29.774 -5.717 66.206 1.00 94.38 621 MET A N 1
ATOM 4917 C CA . MET A 1 621 ? -31.161 -6.178 66.335 1.00 94.38 621 MET A CA 1
ATOM 4918 C C . MET A 1 621 ? -32.156 -5.273 65.612 1.00 94.38 621 MET A C 1
ATOM 4920 O O . MET A 1 621 ? -33.101 -5.764 64.997 1.00 94.38 621 MET A O 1
ATOM 4924 N N . ARG A 1 622 ? -31.902 -3.961 65.599 1.00 93.31 622 ARG A N 1
ATOM 4925 C CA . ARG A 1 622 ? -32.687 -3.004 64.807 1.00 93.31 622 ARG A CA 1
ATOM 4926 C C . ARG A 1 622 ? -32.560 -3.261 63.304 1.00 93.31 622 ARG A C 1
ATOM 4928 O O . ARG A 1 622 ? -33.558 -3.198 62.594 1.00 93.31 622 ARG A O 1
ATOM 4935 N N . THR A 1 623 ? -31.361 -3.588 62.814 1.00 95.19 623 THR A N 1
ATOM 4936 C CA . THR A 1 623 ? -31.171 -3.956 61.397 1.00 95.19 623 THR A CA 1
ATOM 4937 C C . THR A 1 623 ? -31.847 -5.273 61.036 1.00 95.19 623 THR A C 1
ATOM 4939 O O . THR A 1 623 ? -32.402 -5.403 59.948 1.00 95.19 623 THR A O 1
ATOM 4942 N N . TYR A 1 624 ? -31.815 -6.251 61.943 1.00 94.31 624 TYR A N 1
ATOM 4943 C CA . TYR A 1 624 ? -32.402 -7.562 61.703 1.00 94.31 624 TYR A CA 1
ATOM 4944 C C . TYR A 1 624 ? -33.929 -7.490 61.680 1.00 94.31 624 TYR A C 1
ATOM 4946 O O . TYR A 1 624 ? -34.544 -8.106 60.821 1.00 94.31 624 TYR A O 1
ATOM 4954 N N . GLY A 1 625 ? -34.537 -6.655 62.531 1.00 92.75 625 GLY A N 1
ATOM 4955 C CA . GLY A 1 625 ? -35.974 -6.376 62.466 1.00 92.75 625 GLY A CA 1
ATOM 4956 C C . GLY A 1 625 ? -36.413 -5.778 61.123 1.00 92.75 625 GLY A C 1
ATOM 4957 O O . GLY A 1 625 ? -37.464 -6.141 60.608 1.00 92.75 625 GLY A O 1
ATOM 4958 N N . VAL A 1 626 ? -35.591 -4.915 60.512 1.00 93.19 626 VAL A N 1
ATOM 4959 C CA . VAL A 1 626 ? -35.849 -4.399 59.153 1.00 93.19 626 VAL A CA 1
ATOM 4960 C C . VAL A 1 626 ? -35.751 -5.512 58.109 1.00 93.19 626 VAL A C 1
ATOM 4962 O O . VAL A 1 626 ? -36.607 -5.600 57.232 1.00 93.19 626 VAL A O 1
ATOM 4965 N N . ARG A 1 627 ? -34.726 -6.369 58.197 1.00 94.81 627 ARG A N 1
ATOM 4966 C CA . ARG A 1 627 ? -34.580 -7.528 57.307 1.00 94.81 627 ARG A CA 1
ATOM 4967 C C . ARG A 1 627 ? -35.793 -8.455 57.397 1.00 94.81 627 ARG A C 1
ATOM 4969 O O . ARG A 1 627 ? -36.373 -8.765 56.365 1.00 94.81 627 ARG A O 1
ATOM 4976 N N . ASP A 1 628 ? -36.174 -8.853 58.607 1.00 93.94 628 ASP A N 1
ATOM 4977 C CA . ASP A 1 628 ? -37.325 -9.726 58.852 1.00 93.94 628 ASP A CA 1
ATOM 4978 C C . ASP A 1 628 ? -38.615 -9.112 58.291 1.00 93.94 628 ASP A C 1
ATOM 4980 O O . ASP A 1 628 ? -39.393 -9.781 57.610 1.00 93.94 628 ASP A O 1
ATOM 4984 N N . TYR A 1 629 ? -38.803 -7.800 58.474 1.00 92.62 629 TYR A N 1
ATOM 4985 C CA . TYR A 1 629 ? -39.933 -7.095 57.885 1.00 92.62 629 TYR A CA 1
ATOM 4986 C C . TYR A 1 629 ? -39.931 -7.180 56.351 1.00 92.62 629 TYR A C 1
ATOM 4988 O O . TYR A 1 629 ? -40.963 -7.503 55.763 1.00 92.62 629 TYR A O 1
ATOM 4996 N N . LEU A 1 630 ? -38.789 -6.925 55.701 1.00 93.38 630 LEU A N 1
ATOM 4997 C CA . LEU A 1 630 ? -38.655 -7.003 54.242 1.00 93.38 630 LEU A CA 1
ATOM 4998 C C . LEU A 1 630 ? -38.887 -8.426 53.711 1.00 93.38 630 LEU A C 1
ATOM 5000 O O . LEU A 1 630 ? -39.568 -8.584 52.704 1.00 93.38 630 LEU A O 1
ATOM 5004 N N . GLU A 1 631 ? -38.358 -9.450 54.381 1.00 92.44 631 GLU A N 1
ATOM 5005 C CA . GLU A 1 631 ? -38.520 -10.853 53.972 1.00 92.44 631 GLU A CA 1
ATOM 5006 C C . GLU A 1 631 ? -39.979 -11.332 54.110 1.00 92.44 631 GLU A C 1
ATOM 5008 O O . GLU A 1 631 ? -40.440 -12.127 53.293 1.00 92.44 631 GLU A O 1
ATOM 5013 N N . ASN A 1 632 ? -40.727 -10.820 55.097 1.00 92.00 632 ASN A N 1
ATOM 5014 C CA . ASN A 1 632 ? -42.071 -11.313 55.415 1.00 92.00 632 ASN A CA 1
ATOM 5015 C C . ASN A 1 632 ? -43.234 -10.442 54.898 1.00 92.00 632 ASN A C 1
ATOM 5017 O O . ASN A 1 632 ? -44.366 -10.925 54.851 1.00 92.00 632 ASN A O 1
ATOM 5021 N N . ASN A 1 633 ? -43.005 -9.175 54.521 1.00 90.75 633 ASN A N 1
ATOM 5022 C CA . ASN A 1 633 ? -44.087 -8.223 54.193 1.00 90.75 633 ASN A CA 1
ATOM 5023 C C . ASN A 1 633 ? -44.077 -7.707 52.744 1.00 90.75 633 ASN A C 1
ATOM 5025 O O . ASN A 1 633 ? -44.955 -6.931 52.367 1.00 90.75 633 ASN A O 1
ATOM 5029 N N . THR A 1 634 ? -43.131 -8.131 51.902 1.00 91.12 634 THR A N 1
ATOM 5030 C CA . THR A 1 634 ? -43.127 -7.785 50.472 1.00 91.12 634 THR A CA 1
ATOM 5031 C C . THR A 1 634 ? -42.717 -8.967 49.603 1.00 91.12 634 THR A C 1
ATOM 5033 O O . THR A 1 634 ? -41.914 -9.798 50.000 1.00 91.12 634 THR A O 1
ATOM 5036 N N . THR A 1 635 ? -43.257 -9.032 48.385 1.00 92.31 635 THR A N 1
ATOM 5037 C CA . THR A 1 635 ? -42.851 -10.006 47.359 1.00 92.31 635 THR A CA 1
ATOM 5038 C C . THR A 1 635 ? -41.944 -9.400 46.288 1.00 92.31 635 THR A C 1
ATOM 5040 O O . THR A 1 635 ? -41.514 -10.109 45.382 1.00 92.31 635 THR A O 1
ATOM 5043 N N . LEU A 1 636 ? -41.644 -8.096 46.384 1.00 91.56 636 LEU A N 1
ATOM 5044 C CA . LEU A 1 636 ? -40.926 -7.311 45.369 1.00 91.56 636 LEU A CA 1
ATOM 5045 C C . LEU A 1 636 ? -39.550 -7.892 45.006 1.00 91.56 636 LEU A C 1
ATOM 5047 O O . LEU A 1 636 ? -39.083 -7.709 43.888 1.00 91.56 636 LEU A O 1
ATOM 5051 N N . PHE A 1 637 ? -38.917 -8.597 45.943 1.00 94.31 637 PHE A N 1
ATOM 5052 C CA . PHE A 1 637 ? -37.562 -9.127 45.803 1.00 94.31 637 PHE A CA 1
ATOM 5053 C C . PHE A 1 637 ? -37.518 -10.664 45.738 1.00 94.31 637 PHE A C 1
ATOM 5055 O O . PHE A 1 637 ? -36.445 -11.250 45.821 1.00 94.31 637 PHE A O 1
ATOM 5062 N N . ASN A 1 638 ? -38.657 -11.354 45.610 1.00 92.88 638 ASN A N 1
ATOM 5063 C CA . ASN A 1 638 ? -38.685 -12.826 45.671 1.00 92.88 638 ASN A CA 1
ATOM 5064 C C . ASN A 1 638 ? -37.980 -13.493 44.485 1.00 92.88 638 ASN A C 1
ATOM 5066 O O . ASN A 1 638 ? -37.476 -14.605 44.611 1.00 92.88 638 ASN A O 1
ATOM 5070 N N . GLU A 1 639 ? -37.958 -12.820 43.336 1.00 93.38 639 GLU A N 1
ATOM 5071 C CA . GLU A 1 639 ? -37.299 -13.316 42.128 1.00 93.38 639 GLU A CA 1
ATOM 5072 C C . GLU A 1 639 ? -35.829 -12.877 42.044 1.00 93.38 639 GLU A C 1
ATOM 5074 O O . GLU A 1 639 ? -35.128 -13.289 41.124 1.00 93.38 639 GLU A O 1
ATOM 5079 N N . THR A 1 640 ? -35.329 -12.077 42.992 1.00 94.12 640 THR A N 1
ATOM 5080 C CA . THR A 1 640 ? -33.947 -11.580 43.016 1.00 94.12 640 THR A CA 1
ATOM 5081 C C . THR A 1 640 ? -33.062 -12.363 43.992 1.00 94.12 640 THR A C 1
ATOM 5083 O O . THR A 1 640 ? -33.517 -12.953 44.969 1.00 94.12 640 THR A O 1
ATOM 5086 N N . ASN A 1 641 ? -31.754 -12.357 43.740 1.00 94.38 641 ASN A N 1
ATOM 5087 C CA . ASN A 1 641 ? -30.741 -12.944 44.613 1.00 94.38 641 ASN A CA 1
ATOM 5088 C C . ASN A 1 641 ? -30.319 -11.920 45.676 1.00 94.38 641 ASN A C 1
ATOM 5090 O O . ASN A 1 641 ? -29.417 -11.106 45.454 1.00 94.38 641 ASN A O 1
ATOM 5094 N N . ASN A 1 642 ? -30.995 -11.956 46.824 1.00 95.69 642 ASN A N 1
ATOM 5095 C CA . ASN A 1 642 ? -30.861 -10.947 47.875 1.00 95.69 642 ASN A CA 1
ATOM 5096 C C . ASN A 1 642 ? -29.731 -11.266 48.856 1.00 95.69 642 ASN A C 1
ATOM 5098 O O . ASN A 1 642 ? -29.572 -12.395 49.312 1.00 95.69 642 ASN A O 1
ATOM 5102 N N . THR A 1 643 ? -28.958 -10.249 49.225 1.00 95.81 643 THR A N 1
ATOM 5103 C CA . THR A 1 643 ? -27.951 -10.311 50.292 1.00 95.81 643 THR A CA 1
ATOM 5104 C C . THR A 1 643 ? -28.203 -9.185 51.283 1.00 95.81 643 THR A C 1
ATOM 5106 O O . THR A 1 643 ? -28.292 -8.031 50.878 1.00 95.81 643 THR A O 1
ATOM 5109 N N . PHE A 1 644 ? -28.280 -9.500 52.574 1.00 96.25 644 PHE A N 1
ATOM 5110 C CA . PHE A 1 644 ? -28.432 -8.509 53.639 1.00 96.25 644 PHE A CA 1
ATOM 5111 C C . PHE A 1 644 ? -27.113 -8.345 54.389 1.00 96.25 644 PHE A C 1
ATOM 5113 O O . PHE A 1 644 ? -26.550 -9.322 54.885 1.00 96.25 644 PHE A O 1
ATOM 5120 N N . VAL A 1 645 ? -26.624 -7.111 54.470 1.00 96.69 645 VAL A N 1
ATOM 5121 C CA . VAL A 1 645 ? -25.413 -6.745 55.204 1.00 96.69 645 VAL A CA 1
ATOM 5122 C C . VAL A 1 645 ? -25.810 -5.830 56.354 1.00 96.69 645 VAL A C 1
ATOM 5124 O O . VAL A 1 645 ? -26.475 -4.812 56.163 1.00 96.69 645 VAL A O 1
ATOM 5127 N N . HIS A 1 646 ? -25.409 -6.217 57.561 1.00 97.12 646 HIS A N 1
ATOM 5128 C CA . HIS A 1 646 ? -25.834 -5.578 58.799 1.00 97.12 646 HIS A CA 1
ATOM 5129 C C . HIS A 1 646 ? -24.714 -4.696 59.355 1.00 97.12 646 HIS A C 1
ATOM 5131 O O . HIS A 1 646 ? -23.640 -5.196 59.693 1.00 97.12 646 HIS A O 1
ATOM 5137 N N . PHE A 1 647 ? -24.980 -3.398 59.483 1.00 96.81 647 PHE A N 1
ATOM 5138 C CA . PHE A 1 647 ? -24.088 -2.411 60.081 1.00 96.81 647 PHE A CA 1
ATOM 5139 C C . PHE A 1 647 ? -24.692 -1.896 61.388 1.00 96.81 647 PHE A C 1
ATOM 5141 O O . PHE A 1 647 ? -25.846 -1.480 61.445 1.00 96.81 647 PHE A O 1
ATOM 5148 N N . SER A 1 648 ? -23.910 -1.894 62.456 1.00 95.75 648 SER A N 1
ATOM 5149 C CA . SER A 1 648 ? -24.267 -1.291 63.731 1.00 95.75 648 SER A CA 1
ATOM 5150 C C . SER A 1 648 ? -23.324 -0.134 64.022 1.00 95.75 648 SER A C 1
ATOM 5152 O O . SER A 1 648 ? -22.103 -0.292 64.034 1.00 95.75 648 SER A O 1
ATOM 5154 N N . GLU A 1 649 ? -23.906 1.025 64.305 1.00 94.75 649 GLU A N 1
ATOM 5155 C CA . GLU A 1 649 ? -23.166 2.239 64.638 1.00 94.75 649 GLU A CA 1
ATOM 5156 C C . GLU A 1 649 ? -23.604 2.748 66.006 1.00 94.75 649 GLU A C 1
ATOM 5158 O O . GLU A 1 649 ? -24.790 2.762 66.330 1.00 94.75 649 GLU A O 1
ATOM 5163 N N . GLN A 1 650 ? -22.642 3.175 66.818 1.00 94.06 650 GLN A N 1
ATOM 5164 C CA . GLN A 1 650 ? -22.897 3.826 68.096 1.00 94.06 650 GLN A CA 1
ATOM 5165 C C . GLN A 1 650 ? -22.435 5.280 68.010 1.00 94.06 650 GLN A C 1
ATOM 5167 O O . GLN A 1 650 ? -21.265 5.550 67.747 1.00 94.06 650 GLN A O 1
ATOM 5172 N N . ALA A 1 651 ? -23.339 6.220 68.261 1.00 91.62 651 ALA A N 1
ATOM 5173 C CA . ALA A 1 651 ? -23.004 7.634 68.273 1.00 91.62 651 ALA A CA 1
ATOM 5174 C C . ALA A 1 651 ? -22.181 8.025 69.510 1.00 91.62 651 ALA A C 1
ATOM 5176 O O . ALA A 1 651 ? -22.298 7.435 70.587 1.00 91.62 651 ALA A O 1
ATOM 5177 N N . ASP A 1 652 ? -21.423 9.114 69.379 1.00 91.19 652 ASP A N 1
ATOM 5178 C CA . ASP A 1 652 ? -20.634 9.702 70.468 1.00 91.19 652 ASP A CA 1
ATOM 5179 C C . ASP A 1 652 ? -21.455 10.540 71.457 1.00 91.19 652 ASP A C 1
ATOM 5181 O O . ASP A 1 652 ? -20.924 11.037 72.457 1.00 91.19 652 ASP A O 1
ATOM 5185 N N . GLN A 1 653 ? -22.750 10.700 71.194 1.00 89.62 653 GLN A N 1
ATOM 5186 C CA . GLN A 1 653 ? -23.662 11.546 71.954 1.00 89.62 653 GLN A CA 1
ATOM 5187 C C . GLN A 1 653 ? -24.908 10.766 72.385 1.00 89.62 653 GLN A C 1
ATOM 5189 O O . GLN A 1 653 ? -25.277 9.752 71.792 1.00 89.62 653 GLN A O 1
ATOM 5194 N N . VAL A 1 654 ? -25.543 11.231 73.461 1.00 86.25 654 VAL A N 1
ATOM 5195 C CA . VAL A 1 654 ? -26.807 10.684 73.971 1.00 86.25 654 VAL A CA 1
ATOM 5196 C C . VAL A 1 654 ? -27.963 11.449 73.342 1.00 86.25 654 VAL A C 1
ATOM 5198 O O . VAL A 1 654 ? -27.928 12.678 73.288 1.00 86.25 654 VAL A O 1
ATOM 5201 N N . GLY A 1 655 ? -29.000 10.741 72.900 1.00 82.56 655 GLY A N 1
ATOM 5202 C CA . GLY A 1 655 ? -30.187 11.382 72.351 1.00 82.56 655 GLY A CA 1
ATOM 5203 C C . GLY A 1 655 ? -30.945 10.502 71.361 1.00 82.56 655 GLY A C 1
ATOM 5204 O O . GLY A 1 655 ? -30.338 9.704 70.647 1.00 82.56 655 GLY A O 1
ATOM 5205 N N . PRO A 1 656 ? -32.280 10.634 71.296 1.00 78.12 656 PRO A N 1
ATOM 5206 C CA . PRO A 1 656 ? -33.094 9.831 70.393 1.00 78.12 656 PRO A CA 1
ATOM 5207 C C . PRO A 1 656 ? -32.745 10.034 68.910 1.00 78.12 656 PRO A C 1
ATOM 5209 O O . PRO A 1 656 ? -32.818 9.070 68.162 1.00 78.12 656 PRO A O 1
ATOM 5212 N N . GLN A 1 657 ? -32.274 11.220 68.513 1.00 78.81 657 GLN A N 1
ATOM 5213 C CA . GLN A 1 657 ? -31.883 11.563 67.137 1.00 78.81 657 GLN A CA 1
ATOM 5214 C C . GLN A 1 657 ? -30.713 10.734 66.572 1.00 78.81 657 GLN A C 1
ATOM 5216 O O . GLN A 1 657 ? -30.398 10.832 65.388 1.00 78.81 657 GLN A O 1
ATOM 5221 N N . PHE A 1 658 ? -30.031 9.956 67.418 1.00 85.44 658 PHE A N 1
ATOM 5222 C CA . PHE A 1 658 ? -28.940 9.059 67.026 1.00 85.44 658 PHE A CA 1
ATOM 5223 C C . PHE A 1 658 ? -29.385 7.596 66.896 1.00 85.44 658 PHE A C 1
ATOM 5225 O O . PHE A 1 658 ? -28.581 6.725 66.573 1.00 85.44 658 PHE A O 1
ATOM 5232 N N . ARG A 1 659 ? -30.658 7.296 67.171 1.00 87.88 659 ARG A N 1
ATOM 5233 C CA . ARG A 1 659 ? -31.215 5.938 67.141 1.00 87.88 659 ARG A CA 1
ATOM 5234 C C . ARG A 1 659 ? -31.905 5.662 65.807 1.00 87.88 659 ARG A C 1
ATOM 5236 O O . ARG A 1 659 ? -33.090 5.343 65.770 1.00 87.88 659 ARG A O 1
ATOM 5243 N N . THR A 1 660 ? -31.155 5.836 64.728 1.00 84.69 660 THR A N 1
ATOM 5244 C CA . THR A 1 660 ? -31.664 5.905 63.355 1.00 84.69 660 THR A CA 1
ATOM 5245 C C . THR A 1 660 ? -31.595 4.562 62.627 1.00 84.69 660 THR A C 1
ATOM 5247 O O . THR A 1 660 ? -30.880 3.646 63.039 1.00 84.69 660 THR A O 1
ATOM 5250 N N . ILE A 1 661 ? -32.308 4.473 61.500 1.00 90.00 661 ILE A N 1
ATOM 5251 C CA . ILE A 1 661 ? -32.110 3.445 60.472 1.00 90.00 661 ILE A CA 1
ATOM 5252 C C . ILE A 1 661 ? -31.663 4.123 59.181 1.00 90.00 661 ILE A C 1
ATOM 5254 O O . ILE A 1 661 ? -32.224 5.141 58.767 1.00 90.00 661 ILE A O 1
ATOM 5258 N N . LYS A 1 662 ? -30.668 3.526 58.531 1.00 91.25 662 LYS A N 1
ATOM 5259 C CA . LYS A 1 662 ? -30.316 3.794 57.138 1.00 91.25 662 LYS A CA 1
ATOM 5260 C C . LYS A 1 662 ? -30.457 2.495 56.354 1.00 91.25 662 LYS A C 1
ATOM 5262 O O . LYS A 1 662 ? -30.039 1.443 56.831 1.00 91.25 662 LYS A O 1
ATOM 5267 N N . LEU A 1 663 ? -31.019 2.582 55.158 1.00 93.31 663 LEU A N 1
ATOM 5268 C CA . LEU A 1 663 ? -31.117 1.475 54.221 1.00 93.31 663 LEU A CA 1
ATOM 5269 C C . LEU A 1 663 ? -30.497 1.902 52.897 1.00 93.31 663 LEU A C 1
ATOM 5271 O O . LEU A 1 663 ? -30.935 2.874 52.297 1.00 93.31 663 LEU A O 1
ATOM 5275 N N . GLU A 1 664 ? -29.495 1.181 52.422 1.00 93.62 664 GLU A N 1
ATOM 5276 C CA . GLU A 1 664 ? -28.956 1.362 51.080 1.00 93.62 664 GLU A CA 1
ATOM 5277 C C . GLU A 1 664 ? -29.195 0.097 50.257 1.00 93.62 664 GLU A C 1
ATOM 5279 O O . GLU A 1 664 ? -28.824 -1.006 50.656 1.00 93.62 664 GLU A O 1
ATOM 5284 N N . LEU A 1 665 ? -29.847 0.273 49.113 1.00 94.12 665 LEU A N 1
ATOM 5285 C CA . LEU A 1 665 ? -30.110 -0.757 48.125 1.00 94.12 665 LEU A CA 1
ATOM 5286 C C . LEU A 1 665 ? -29.057 -0.665 47.024 1.00 94.12 665 LEU A C 1
ATOM 5288 O O . LEU A 1 665 ? -28.917 0.379 46.386 1.00 94.12 665 LEU A O 1
ATOM 5292 N N . VAL A 1 666 ? -28.361 -1.766 46.768 1.00 93.94 666 VAL A N 1
ATOM 5293 C CA . VAL A 1 666 ? -27.444 -1.909 45.638 1.00 93.94 666 VAL A CA 1
ATOM 5294 C C . VAL A 1 666 ? -28.036 -2.904 44.650 1.00 93.94 666 VAL A C 1
ATOM 5296 O O . VAL A 1 666 ? -28.160 -4.090 44.962 1.00 93.94 666 VAL A O 1
ATOM 5299 N N . ILE A 1 667 ? -28.399 -2.430 43.459 1.00 92.19 667 ILE A N 1
ATOM 5300 C CA . ILE A 1 667 ? -28.824 -3.281 42.342 1.00 92.19 667 ILE A CA 1
ATOM 5301 C C . ILE A 1 667 ? -27.626 -3.452 41.411 1.00 92.19 667 ILE A C 1
ATOM 5303 O O . ILE A 1 667 ? -27.136 -2.473 40.844 1.00 92.19 667 ILE A O 1
ATOM 5307 N N . HIS A 1 668 ? -27.148 -4.688 41.269 1.00 91.75 668 HIS A N 1
ATOM 5308 C CA . HIS A 1 668 ? -25.925 -4.977 40.516 1.00 91.75 668 HIS A CA 1
ATOM 5309 C C . HIS A 1 668 ? -26.209 -5.135 39.012 1.00 91.75 668 HIS A C 1
ATOM 5311 O O . HIS A 1 668 ? -27.255 -5.666 38.634 1.00 91.75 668 HIS A O 1
ATOM 5317 N N . GLY A 1 669 ? -25.308 -4.678 38.141 1.00 86.25 669 GLY A N 1
ATOM 5318 C CA . GLY A 1 669 ? -25.387 -4.884 36.686 1.00 86.25 669 GLY A CA 1
ATOM 5319 C C . GLY A 1 669 ? -26.643 -4.320 36.007 1.00 86.25 669 GLY A C 1
ATOM 5320 O O . GLY A 1 669 ? -27.315 -5.020 35.245 1.00 86.25 669 GLY A O 1
ATOM 5321 N N . VAL A 1 670 ? -27.009 -3.064 36.287 1.00 81.81 670 VAL A N 1
ATOM 5322 C CA . VAL A 1 670 ? -28.187 -2.399 35.687 1.00 81.81 670 VAL A CA 1
ATOM 5323 C C . VAL A 1 670 ? -28.070 -2.163 34.177 1.00 81.81 670 VAL A C 1
ATOM 5325 O O . VAL A 1 670 ? -29.072 -1.913 33.517 1.00 81.81 670 VAL A O 1
ATOM 5328 N N . ASP A 1 671 ? -26.872 -2.304 33.618 1.00 72.69 671 ASP A N 1
ATOM 5329 C CA . ASP A 1 671 ? -26.563 -2.237 32.190 1.00 72.69 671 ASP A CA 1
ATOM 5330 C C . ASP A 1 671 ? -26.827 -3.552 31.425 1.00 72.69 671 ASP A C 1
ATOM 5332 O O . ASP A 1 671 ? -26.909 -3.544 30.196 1.00 72.69 671 ASP A O 1
ATOM 5336 N N . LYS A 1 672 ? -27.011 -4.676 32.131 1.00 68.56 672 LYS A N 1
ATOM 5337 C CA . LYS A 1 672 ? -27.126 -6.032 31.556 1.00 68.56 672 LYS A CA 1
ATOM 5338 C C . LYS A 1 672 ? -28.576 -6.460 31.226 1.00 68.56 672 LYS A C 1
ATOM 5340 O O . LYS A 1 672 ? -28.880 -7.650 31.280 1.00 68.56 672 LYS A O 1
ATOM 5345 N N . LEU A 1 673 ? -29.468 -5.510 30.910 1.00 55.56 673 LEU A N 1
ATOM 5346 C CA . LEU A 1 673 ? -30.893 -5.756 30.591 1.00 55.56 673 LEU A CA 1
ATOM 5347 C C . LEU A 1 673 ? -31.124 -6.637 29.342 1.00 55.56 673 LEU A C 1
ATOM 5349 O O . LEU A 1 673 ? -30.386 -6.541 28.323 1.00 55.56 673 LEU A O 1
#